Protein 8XBC (pdb70)

Radius of gyration: 20.79 Å; Cα contacts (8 Å, |Δi|>4): 804; chains: 1; bounding box: 55×45×58 Å

Nearest PDB structures (foldseek):
  8xbc-assembly1_A  TM=1.003E+00  e=1.740E-77  Vibrio sp. EA2
  4c1t-assembly1_A  TM=9.337E-01  e=4.502E-32  Bifidobacterium animalis subsp. lactis Bl-04
  7ehu-assembly1_A  TM=8.879E-01  e=1.187E-25  Paenibacillus sp. FPU-7
  8art-assembly2_B  TM=8.010E-01  e=3.679E-18  Streptomyces scabiei
  8art-assembly1_A  TM=8.155E-01  e=9.155E-17  Streptomyces scabiei

Secondary structure (DSSP, 8-state):
-EEEEEEE----HHHHHHHHHHHHHHHHH-TTEEEEEEE--HHHHHHHHHHHHTSTT--SEEEE--HHHHHHHHHTT-B---GGG-HHHHHHB-HHHHHHTEETTEE-EEEEEEEEEEEEEEHHHHHHHT--GGG--BHHHHHHHHHHHHHTT---B---GGGSHHHHHHHHHHHHHHHHHHHHHHHHHT-TTGGGSHHHHHHHHHHHHHHHT--BPTTGGG--HHHHHHHHHTTS-SEEEEETTHHHHHHHHSTTS--S-GGGEEEE---B-TT-S--TT-EEEEEEEEEEBTT--HHHHHHHHHHTSHHHHHHHHHTT--EE-BTTGGGG--SHHHHHHHHHHHH-S-EEE-HHHHSHHHHHHHHHHHHHHHHHTSS-HHHHHHHHHHHHHH-

Structure (mmCIF, N/CA/C/O backbone):
data_8XBC
#
_entry.id   8XBC
#
_cell.length_a   45.610
_cell.length_b   84.920
_cell.length_c   100.390
_cell.angle_alpha   90.00
_cell.angle_beta   90.00
_cell.angle_gamma   90.00
#
_symmetry.space_group_name_H-M   'P 21 21 21'
#
loop_
_entity.id
_entity.type
_entity.pdbx_description
1 polymer XylA
2 branched beta-D-xylopyranose-(1-3)-beta-D-xylopyranose-(1-3)-beta-D-xylopyranose
3 water water
#
loop_
_atom_site.group_PDB
_atom_site.id
_atom_site.type_symbol
_atom_site.label_atom_id
_atom_site.label_alt_id
_atom_site.label_comp_id
_atom_site.label_asym_id
_atom_site.label_entity_id
_atom_site.label_seq_id
_atom_site.pdbx_PDB_ins_code
_atom_site.Cartn_x
_atom_site.Cartn_y
_atom_site.Cartn_z
_atom_site.occupancy
_atom_site.B_iso_or_equiv
_atom_site.auth_seq_id
_atom_site.auth_comp_id
_atom_site.auth_asym_id
_atom_site.auth_atom_id
_atom_site.pdbx_PDB_model_num
ATOM 1 N N . ASP A 1 27 ? 28.244 2.053 -3.558 1.00 18.58 27 ASP A N 1
ATOM 2 C CA . ASP A 1 27 ? 27.416 2.379 -4.721 1.00 19.89 27 ASP A CA 1
ATOM 3 C C . ASP A 1 27 ? 26.594 1.171 -5.160 1.00 22.95 27 ASP A C 1
ATOM 4 O O . ASP A 1 27 ? 27.025 0.024 -5.048 1.00 24.97 27 ASP A O 1
ATOM 9 N N . THR A 1 28 ? 25.393 1.437 -5.657 1.00 22.05 28 THR A N 1
ATOM 10 C CA . THR A 1 28 ? 24.528 0.383 -6.150 1.00 21.63 28 THR A CA 1
ATOM 11 C C . THR A 1 28 ? 23.841 0.862 -7.416 1.00 21.00 28 THR A C 1
ATOM 12 O O . THR A 1 28 ? 23.599 2.057 -7.590 1.00 18.44 28 THR A O 1
ATOM 16 N N . THR A 1 29 ? 23.534 -0.078 -8.302 1.00 18.00 29 THR A N 1
ATOM 17 C CA . THR A 1 29 ? 22.975 0.231 -9.608 1.00 18.79 29 THR A CA 1
ATOM 18 C C . THR A 1 29 ? 21.547 -0.292 -9.705 1.00 15.71 29 THR A C 1
ATOM 19 O O . THR A 1 29 ? 21.289 -1.479 -9.471 1.00 17.29 29 THR A O 1
ATOM 23 N N . VAL A 1 30 ? 20.632 0.595 -10.055 1.00 17.67 30 VAL A N 1
ATOM 24 C CA . VAL A 1 30 ? 19.261 0.231 -10.375 1.00 14.51 30 VAL A CA 1
ATOM 25 C C . VAL A 1 30 ? 19.179 0.012 -11.880 1.00 13.42 30 VAL A C 1
ATOM 26 O O . VAL A 1 30 ? 19.573 0.883 -12.662 1.00 15.74 30 VAL A O 1
ATOM 30 N N . ARG A 1 31 ? 18.657 -1.142 -12.291 1.00 12.60 31 ARG A N 1
ATOM 31 C CA . ARG A 1 31 ? 18.524 -1.483 -13.704 1.00 13.34 31 ARG A CA 1
ATOM 32 C C . ARG A 1 31 ? 17.049 -1.434 -14.080 1.00 13.62 31 ARG A C 1
ATOM 33 O O . ARG A 1 31 ? 16.231 -2.135 -13.472 1.00 13.18 31 ARG A O 1
ATOM 41 N N . MET A 1 32 ? 16.710 -0.600 -15.068 1.00 12.28 32 MET A N 1
ATOM 42 C CA . MET A 1 32 ? 15.330 -0.424 -15.523 1.00 11.15 32 MET A CA 1
ATOM 43 C C . MET A 1 32 ? 15.225 -0.770 -17.005 1.00 10.65 32 MET A C 1
ATOM 44 O O . MET A 1 32 ? 15.800 -0.081 -17.853 1.00 12.51 32 MET A O 1
ATOM 49 N N . MET A 1 33 ? 14.480 -1.827 -17.320 1.00 10.03 33 MET A N 1
ATOM 50 C CA . MET A 1 33 ? 14.295 -2.257 -18.702 1.00 11.23 33 MET A CA 1
ATOM 51 C C . MET A 1 33 ? 13.055 -1.597 -19.301 1.00 10.98 33 MET A C 1
ATOM 52 O O . MET A 1 33 ? 12.002 -1.543 -18.654 1.00 10.76 33 MET A O 1
ATOM 57 N N . HIS A 1 34 ? 13.180 -1.094 -20.534 1.00 11.47 34 HIS A N 1
ATOM 58 C CA . HIS A 1 34 ? 12.136 -0.285 -21.152 1.00 10.87 34 HIS A CA 1
ATOM 59 C C . HIS A 1 34 ? 12.150 -0.538 -22.654 1.00 11.51 34 HIS A C 1
ATOM 60 O O . HIS A 1 34 ? 13.096 -1.115 -23.193 1.00 10.39 34 HIS A O 1
ATOM 67 N N . ILE A 1 35 ? 11.097 -0.066 -23.326 1.00 10.38 35 ILE A N 1
ATOM 68 C CA . ILE A 1 35 ? 10.855 -0.236 -24.753 1.00 10.70 35 ILE A CA 1
ATOM 69 C C . ILE A 1 35 ? 10.876 1.092 -25.519 1.00 11.12 35 ILE A C 1
ATOM 70 O O . ILE A 1 35 ? 10.480 1.130 -26.689 1.00 11.13 35 ILE A O 1
ATOM 75 N N . GLU A 1 36 ? 11.286 2.189 -24.883 1.00 12.06 36 GLU A N 1
ATOM 76 C CA . GLU A 1 36 ? 11.215 3.490 -25.543 1.00 13.31 36 GLU A CA 1
ATOM 77 C C . GLU A 1 36 ? 12.305 3.653 -26.598 1.00 13.47 36 GLU A C 1
ATOM 78 O O . GLU A 1 36 ? 13.472 3.312 -26.376 1.00 13.99 36 GLU A O 1
ATOM 84 N N . THR A 1 37 ? 11.915 4.214 -27.746 1.00 13.56 37 THR A N 1
ATOM 85 C CA . THR A 1 37 ? 12.845 4.538 -28.824 1.00 15.57 37 THR A CA 1
ATOM 86 C C . THR A 1 37 ? 12.952 6.027 -29.120 1.00 15.11 37 THR A C 1
ATOM 87 O O . THR A 1 37 ? 13.904 6.437 -29.795 1.00 14.44 37 THR A O 1
ATOM 91 N N . ASP A 1 38 ? 12.016 6.839 -28.655 1.00 13.92 38 ASP A N 1
ATOM 92 C CA . ASP A 1 38 ? 11.987 8.242 -29.067 1.00 13.24 38 ASP A CA 1
ATOM 93 C C . ASP A 1 38 ? 13.211 8.972 -28.523 1.00 14.96 38 ASP A C 1
ATOM 94 O O . ASP A 1 38 ? 13.480 8.912 -27.315 1.00 14.86 38 ASP A O 1
ATOM 99 N N . PRO A 1 39 ? 13.977 9.661 -29.375 1.00 16.33 39 PRO A N 1
ATOM 100 C CA . PRO A 1 39 ? 15.192 10.340 -28.890 1.00 16.26 39 PRO A CA 1
ATOM 101 C C . PRO A 1 39 ? 14.906 11.465 -27.909 1.00 15.81 39 PRO A C 1
ATOM 102 O O . PRO A 1 39 ? 15.717 11.708 -27.005 1.00 15.66 39 PRO A O 1
ATOM 106 N N . ASN A 1 40 ? 13.777 12.159 -28.058 1.00 15.44 40 ASN A N 1
ATOM 107 C CA . ASN A 1 40 ? 13.464 13.259 -27.148 1.00 12.77 40 ASN A CA 1
ATOM 108 C C . ASN A 1 40 ? 13.038 12.733 -25.787 1.00 14.72 40 ASN A C 1
ATOM 109 O O . ASN A 1 40 ? 13.406 13.294 -24.749 1.00 15.20 40 ASN A O 1
ATOM 114 N N . VAL A 1 41 ? 12.280 11.638 -25.780 1.00 13.30 41 VAL A N 1
ATOM 115 C CA . VAL A 1 41 ? 11.936 10.953 -24.539 1.00 14.69 41 VAL A CA 1
ATOM 116 C C . VAL A 1 41 ? 13.192 10.462 -23.830 1.00 13.32 41 VAL A C 1
ATOM 117 O O . VAL A 1 41 ? 13.346 10.629 -22.612 1.00 12.30 41 VAL A O 1
ATOM 121 N N . LEU A 1 42 ? 14.105 9.835 -24.573 1.00 15.06 42 LEU A N 1
ATOM 122 C CA . LEU A 1 42 ? 15.313 9.319 -23.937 1.00 13.71 42 LEU A CA 1
ATOM 123 C C . LEU A 1 42 ? 16.214 10.440 -23.435 1.00 15.36 42 LEU A C 1
ATOM 124 O O . LEU A 1 42 ? 16.859 10.289 -22.391 1.00 15.28 42 LEU A O 1
ATOM 129 N N . GLY A 1 43 ? 16.263 11.575 -24.141 1.00 14.48 43 GLY A N 1
ATOM 130 C CA . GLY A 1 43 ? 17.028 12.703 -23.638 1.00 15.35 43 GLY A CA 1
ATOM 131 C C . GLY A 1 43 ? 16.466 13.230 -22.334 1.00 14.91 43 GLY A C 1
ATOM 132 O O . GLY A 1 43 ? 17.215 13.582 -21.422 1.00 15.37 43 GLY A O 1
ATOM 133 N N . VAL A 1 44 ? 15.138 13.269 -22.219 1.00 13.54 44 VAL A N 1
ATOM 134 C CA . VAL A 1 44 ? 14.509 13.662 -20.960 1.00 14.88 44 VAL A CA 1
ATOM 135 C C . VAL A 1 44 ? 14.795 12.630 -19.869 1.00 13.30 44 VAL A C 1
ATOM 136 O O . VAL A 1 44 ? 15.173 12.981 -18.747 1.00 12.89 44 VAL A O 1
ATOM 140 N N . TRP A 1 45 ? 14.645 11.339 -20.184 1.00 12.46 45 TRP A N 1
ATOM 141 C CA . TRP A 1 45 ? 14.909 10.300 -19.184 1.00 12.79 45 TRP A CA 1
ATOM 142 C C . TRP A 1 45 ? 16.347 10.379 -18.685 1.00 13.28 45 TRP A C 1
ATOM 143 O O . TRP A 1 45 ? 16.613 10.221 -17.486 1.00 12.69 45 TRP A O 1
ATOM 154 N N . GLU A 1 46 ? 17.286 10.637 -19.593 1.00 13.13 46 GLU A N 1
ATOM 155 C CA . GLU A 1 46 ? 18.691 10.715 -19.207 1.00 16.13 46 GLU A CA 1
ATOM 156 C C . GLU A 1 46 ? 18.994 11.964 -18.375 1.00 16.54 46 GLU A C 1
ATOM 157 O O . GLU A 1 46 ? 19.809 11.902 -17.447 1.00 17.04 46 GLU A O 1
ATOM 163 N N . GLU A 1 47 ? 18.382 13.095 -18.647 1.00 16.42 47 GLU A N 1
ATOM 164 C CA . GLU A 1 47 ? 18.483 14.290 -17.790 1.00 15.84 47 GLU A CA 1
ATOM 165 C C . GLU A 1 47 ? 17.953 13.986 -16.378 1.00 16.57 47 GLU A C 1
ATOM 166 O O . GLU A 1 47 ? 18.535 14.407 -15.393 1.00 15.25 47 GLU A O 1
ATOM 172 N N . ILE A 1 48 ? 16.851 13.242 -16.306 1.00 13.87 48 ILE A N 1
ATOM 173 C CA . ILE A 1 48 ? 16.310 12.917 -14.998 1.00 14.31 48 ILE A CA 1
ATOM 174 C C . ILE A 1 48 ? 17.268 12.003 -14.254 1.00 12.32 48 ILE A C 1
ATOM 175 O O . ILE A 1 48 ? 17.540 12.204 -13.068 1.00 11.84 48 ILE A O 1
ATOM 180 N N . ALA A 1 49 ? 17.825 11.010 -14.952 1.00 12.63 49 ALA A N 1
ATOM 181 C CA . ALA A 1 49 ? 18.773 10.096 -14.323 1.00 12.86 49 ALA A CA 1
ATOM 182 C C . ALA A 1 49 ? 20.021 10.829 -13.856 1.00 14.70 49 ALA A C 1
ATOM 183 O O . ALA A 1 49 ? 20.513 10.586 -12.751 1.00 15.97 49 ALA A O 1
ATOM 185 N N . LYS A 1 50 ? 20.544 11.739 -14.682 1.00 15.38 50 LYS A N 1
ATOM 186 C CA . LYS A 1 50 ? 21.722 12.509 -14.297 1.00 16.85 50 LYS A CA 1
ATOM 187 C C . LYS A 1 50 ? 21.448 13.343 -13.054 1.00 15.71 50 LYS A C 1
ATOM 188 O O . LYS A 1 50 ? 22.283 13.417 -12.141 1.00 13.87 50 LYS A O 1
ATOM 194 N N . ASP A 1 51 ? 20.286 13.993 -13.013 1.00 13.69 51 ASP A N 1
ATOM 195 C CA . ASP A 1 51 ? 19.888 14.777 -11.849 1.00 14.72 51 ASP A CA 1
ATOM 196 C C . ASP A 1 51 ? 19.779 13.887 -10.618 1.00 15.37 51 ASP A C 1
ATOM 197 O O . ASP A 1 51 ? 20.301 14.218 -9.547 1.00 16.20 51 ASP A O 1
ATOM 202 N N . PHE A 1 52 ? 19.091 12.752 -10.756 1.00 14.87 52 PHE A N 1
ATOM 203 C CA . PHE A 1 52 ? 18.948 11.813 -9.650 1.00 12.95 52 PHE A CA 1
ATOM 204 C C . PHE A 1 52 ? 20.304 11.344 -9.138 1.00 14.45 52 PHE A C 1
ATOM 205 O O . PHE A 1 52 ? 20.526 11.264 -7.921 1.00 13.39 52 PHE A O 1
ATOM 213 N N . GLU A 1 53 ? 21.229 11.036 -10.049 1.00 14.78 53 GLU A N 1
ATOM 214 C CA . GLU A 1 53 ? 22.536 10.551 -9.625 1.00 15.73 53 GLU A CA 1
ATOM 215 C C . GLU A 1 53 ? 23.306 11.616 -8.853 1.00 17.74 53 GLU A C 1
ATOM 216 O O . GLU A 1 53 ? 24.035 11.288 -7.909 1.00 16.66 53 GLU A O 1
ATOM 222 N N . ALA A 1 54 ? 23.148 12.894 -9.217 1.00 16.17 54 ALA A N 1
ATOM 223 C CA . ALA A 1 54 ? 23.795 13.955 -8.451 1.00 15.48 54 ALA A CA 1
ATOM 224 C C . ALA A 1 54 ? 23.195 14.080 -7.054 1.00 19.76 54 ALA A C 1
ATOM 225 O O . ALA A 1 54 ? 23.925 14.271 -6.073 1.00 19.43 54 ALA A O 1
ATOM 227 N N . LYS A 1 55 ? 21.868 13.972 -6.941 1.00 14.71 55 LYS A N 1
ATOM 228 C CA . LYS A 1 55 ? 21.198 14.064 -5.652 1.00 16.24 55 LYS A CA 1
ATOM 229 C C . LYS A 1 55 ? 21.349 12.804 -4.805 1.00 18.90 55 LYS A C 1
ATOM 230 O O . LYS A 1 55 ? 21.110 12.859 -3.592 1.00 18.35 55 LYS A O 1
ATOM 236 N N . ASN A 1 56 ? 21.729 11.674 -5.409 1.00 17.16 56 ASN A N 1
ATOM 237 C CA . ASN A 1 56 ? 21.834 10.385 -4.722 1.00 16.79 56 ASN A CA 1
ATOM 238 C C . ASN A 1 56 ? 23.170 9.781 -5.113 1.00 16.75 56 ASN A C 1
ATOM 239 O O . ASN A 1 56 ? 23.235 8.857 -5.937 1.00 16.85 56 ASN A O 1
ATOM 244 N N . PRO A 1 57 ? 24.263 10.267 -4.519 1.00 16.58 57 PRO A N 1
ATOM 245 C CA . PRO A 1 57 ? 25.597 9.899 -5.011 1.00 18.17 57 PRO A CA 1
ATOM 246 C C . PRO A 1 57 ? 25.932 8.426 -4.867 1.00 18.25 57 PRO A C 1
ATOM 247 O O . PRO A 1 57 ? 26.938 7.990 -5.437 1.00 19.63 57 PRO A O 1
ATOM 251 N N . ASP A 1 58 ? 25.135 7.646 -4.138 1.00 17.40 58 ASP A N 1
ATOM 252 C CA . ASP A 1 58 ? 25.421 6.228 -3.973 1.00 18.31 58 ASP A CA 1
ATOM 253 C C . ASP A 1 58 ? 24.549 5.335 -4.849 1.00 19.22 58 ASP A C 1
ATOM 254 O O . ASP A 1 58 ? 24.631 4.110 -4.738 1.00 17.72 58 ASP A O 1
ATOM 259 N N . ILE A 1 59 ? 23.733 5.912 -5.730 1.00 18.59 59 ILE A N 1
ATOM 260 C CA . ILE A 1 59 ? 22.808 5.139 -6.556 1.00 16.83 59 ILE A CA 1
ATOM 261 C C . ILE A 1 59 ? 23.014 5.527 -8.014 1.00 15.51 59 ILE A C 1
ATOM 262 O O . ILE A 1 59 ? 22.887 6.704 -8.372 1.00 15.89 59 ILE A O 1
ATOM 267 N N . LYS A 1 60 ? 23.319 4.546 -8.853 1.00 17.63 60 LYS A N 1
ATOM 268 C CA . LYS A 1 60 ? 23.420 4.738 -10.292 1.00 17.68 60 LYS A CA 1
ATOM 269 C C . LYS A 1 60 ? 22.207 4.109 -10.966 1.00 16.44 60 LYS A C 1
ATOM 270 O O . LYS A 1 60 ? 21.592 3.187 -10.428 1.00 15.29 60 LYS A O 1
ATOM 276 N N . VAL A 1 61 ? 21.861 4.616 -12.145 1.00 14.62 61 VAL A N 1
ATOM 277 C CA . VAL A 1 61 ? 20.692 4.148 -12.887 1.00 14.02 61 VAL A CA 1
ATOM 278 C C . VAL A 1 61 ? 21.163 3.685 -14.257 1.00 15.11 61 VAL A C 1
ATOM 279 O O . VAL A 1 61 ? 21.824 4.441 -14.980 1.00 14.25 61 VAL A O 1
ATOM 283 N N . ASN A 1 62 ? 20.852 2.438 -14.600 1.00 14.71 62 ASN A N 1
ATOM 284 C CA . ASN A 1 62 ? 21.143 1.885 -15.915 1.00 14.57 62 ASN A CA 1
ATOM 285 C C . ASN A 1 62 ? 19.827 1.644 -16.648 1.00 16.10 62 ASN A C 1
ATOM 286 O O . ASN A 1 62 ? 19.010 0.821 -16.215 1.00 15.50 62 ASN A O 1
ATOM 291 N N . LEU A 1 63 ? 19.625 2.347 -17.755 1.00 14.97 63 LEU A N 1
ATOM 292 C CA . LEU A 1 63 ? 18.478 2.106 -18.622 1.00 14.39 63 LEU A CA 1
ATOM 293 C C . LEU A 1 63 ? 18.836 1.029 -19.640 1.00 15.94 63 LEU A C 1
ATOM 294 O O . LEU A 1 63 ? 19.879 1.109 -20.296 1.00 17.24 63 LEU A O 1
ATOM 299 N N . GLU A 1 64 ? 17.963 0.030 -19.785 1.00 12.87 64 GLU A N 1
ATOM 300 C CA . GLU A 1 64 ? 18.202 -1.130 -20.650 1.00 13.11 64 GLU A CA 1
ATOM 301 C C . GLU A 1 64 ? 17.079 -1.231 -21.678 1.00 12.37 64 GLU A C 1
ATOM 302 O O . GLU A 1 64 ? 15.955 -1.619 -21.343 1.00 14.72 64 GLU A O 1
ATOM 308 N N . PHE A 1 65 ? 17.377 -0.882 -22.927 1.00 12.58 65 PHE A N 1
ATOM 309 C CA . PHE A 1 65 ? 16.377 -0.872 -23.990 1.00 11.83 65 PHE A CA 1
ATOM 310 C C . PHE A 1 65 ? 16.242 -2.255 -24.605 1.00 13.98 65 PHE A C 1
ATOM 311 O O . PHE A 1 65 ? 17.244 -2.911 -24.909 1.00 15.01 65 PHE A O 1
ATOM 319 N N . LEU A 1 66 ? 15.000 -2.681 -24.799 1.00 12.80 66 LEU A N 1
ATOM 320 C CA . LEU A 1 66 ? 14.681 -3.847 -25.605 1.00 14.41 66 LEU A CA 1
ATOM 321 C C . LEU A 1 66 ? 13.413 -3.513 -26.370 1.00 13.75 66 LEU A C 1
ATOM 322 O O . LEU A 1 66 ? 12.452 -3.005 -25.780 1.00 14.42 66 LEU A O 1
ATOM 327 N N . GLU A 1 67 ? 13.434 -3.753 -27.680 1.00 14.39 67 GLU A N 1
ATOM 328 C CA . GLU A 1 67 ? 12.319 -3.376 -28.535 1.00 12.88 67 GLU A CA 1
ATOM 329 C C . GLU A 1 67 ? 11.051 -4.113 -28.114 1.00 13.37 67 GLU A C 1
ATOM 330 O O . GLU A 1 67 ? 11.094 -5.275 -27.716 1.00 11.85 67 GLU A O 1
ATOM 336 N N . ASN A 1 68 ? 9.913 -3.423 -28.259 1.00 12.00 68 ASN A N 1
ATOM 337 C CA . ASN A 1 68 ? 8.598 -3.881 -27.815 1.00 11.14 68 ASN A CA 1
ATOM 338 C C . ASN A 1 68 ? 8.365 -5.373 -28.041 1.00 12.26 68 ASN A C 1
ATOM 339 O O . ASN A 1 68 ? 8.144 -6.126 -27.090 1.00 10.98 68 ASN A O 1
ATOM 344 N N . GLU A 1 69 ? 8.398 -5.818 -29.299 1.00 10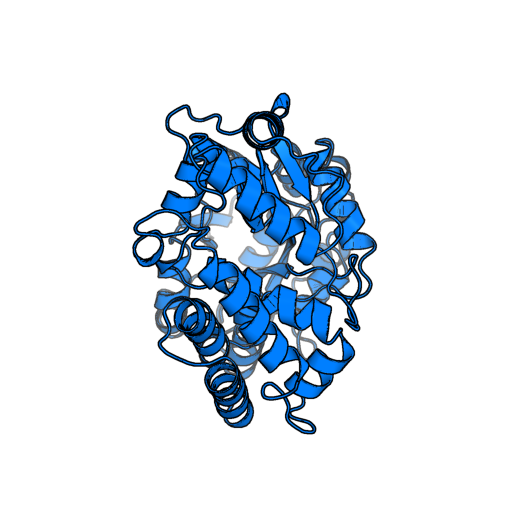.67 69 GLU A N 1
ATOM 345 C CA . GLU A 1 69 ? 8.122 -7.224 -29.593 1.00 10.87 69 GLU A CA 1
ATOM 346 C C . GLU A 1 69 ? 9.139 -8.147 -28.918 1.00 11.84 69 GLU A C 1
ATOM 347 O O . GLU A 1 69 ? 8.776 -9.165 -28.309 1.00 13.11 69 GLU A O 1
ATOM 353 N N . ALA A 1 70 ? 10.423 -7.794 -29.003 1.00 13.41 70 ALA A N 1
ATOM 354 C CA . ALA A 1 70 ? 11.455 -8.619 -28.383 1.00 12.85 70 ALA A CA 1
ATOM 355 C C . ALA A 1 70 ? 11.295 -8.646 -26.869 1.00 15.18 70 ALA A C 1
ATOM 356 O O . ALA A 1 70 ? 11.471 -9.691 -26.228 1.00 15.28 70 ALA A O 1
ATOM 358 N N . PHE A 1 71 ? 10.936 -7.502 -26.288 1.00 12.20 71 PHE A N 1
ATOM 359 C CA . PHE A 1 71 ? 10.745 -7.399 -24.847 1.00 12.75 71 PHE A CA 1
ATOM 360 C C . PHE A 1 71 ? 9.648 -8.340 -24.376 1.00 15.68 71 PHE A C 1
ATOM 361 O O . PHE A 1 71 ? 9.848 -9.126 -23.446 1.00 13.14 71 PHE A O 1
ATOM 369 N N . LYS A 1 72 ? 8.484 -8.294 -25.025 1.00 13.67 72 LYS A N 1
ATOM 370 C CA . LYS A 1 72 ? 7.389 -9.173 -24.623 1.00 14.06 72 LYS A CA 1
ATOM 371 C C . LYS A 1 72 ? 7.768 -10.646 -24.747 1.00 15.10 72 LYS A C 1
ATOM 372 O O . LYS A 1 72 ? 7.396 -11.460 -23.894 1.00 14.04 72 LYS A O 1
ATOM 378 N N . ALA A 1 73 ? 8.494 -11.007 -25.803 1.00 13.04 73 ALA A N 1
ATOM 379 C CA . ALA A 1 73 ? 8.831 -12.411 -26.019 1.00 15.43 73 ALA A CA 1
ATOM 380 C C . ALA A 1 73 ? 9.938 -12.896 -25.085 1.00 19.02 73 ALA A C 1
ATOM 381 O O . ALA A 1 73 ? 9.917 -14.057 -24.656 1.00 18.12 73 ALA A O 1
ATOM 383 N N . LYS A 1 74 ? 10.914 -12.040 -24.767 1.00 16.50 74 LYS A N 1
ATOM 384 C CA . LYS A 1 74 ? 12.063 -12.442 -23.962 1.00 19.43 74 LYS A CA 1
ATOM 385 C C . LYS A 1 74 ? 11.840 -12.291 -22.465 1.00 20.26 74 LYS A C 1
ATOM 386 O O . LYS A 1 74 ? 12.577 -12.901 -21.682 1.00 22.00 74 LYS A O 1
ATOM 392 N N . LEU A 1 75 ? 10.856 -11.496 -22.049 1.00 20.00 75 LEU A N 1
ATOM 393 C CA . LEU A 1 75 ? 10.666 -11.232 -20.625 1.00 19.59 75 LEU A CA 1
ATOM 394 C C . LEU A 1 75 ? 10.467 -12.486 -19.783 1.00 19.97 75 LEU A C 1
ATOM 395 O O . LEU A 1 75 ? 11.086 -12.566 -18.706 1.00 20.49 75 LEU A O 1
ATOM 400 N N . PRO A 1 76 ? 9.643 -13.470 -20.178 1.00 18.89 76 PRO A N 1
ATOM 401 C CA . PRO A 1 76 ? 9.481 -14.661 -19.320 1.00 22.08 76 PRO A CA 1
ATOM 402 C C . PRO A 1 76 ? 10.793 -15.350 -18.989 1.00 23.71 76 PRO A C 1
ATOM 403 O O . PRO A 1 76 ? 11.054 -15.670 -17.819 1.00 22.38 76 PRO A O 1
ATOM 407 N N . THR A 1 77 ? 11.612 -15.566 -19.983 1.00 21.73 77 THR A N 1
ATOM 408 C CA . THR A 1 77 ? 12.960 -16.121 -19.741 1.00 25.48 77 THR A CA 1
ATOM 409 C C . THR A 1 77 ? 13.736 -15.227 -18.785 1.00 23.76 77 THR A C 1
ATOM 410 O O . THR A 1 77 ? 14.252 -15.705 -17.788 1.00 26.08 77 THR A O 1
ATOM 414 N N . LEU A 1 78 ? 13.835 -13.935 -19.079 1.00 22.96 78 LEU A N 1
ATOM 415 C CA . LEU A 1 78 ? 14.542 -12.994 -18.202 1.00 23.78 78 LEU A CA 1
ATOM 416 C C . LEU A 1 78 ? 14.103 -13.011 -16.763 1.00 22.59 78 LEU A C 1
ATOM 417 O O . LEU A 1 78 ? 14.924 -12.921 -15.878 1.00 22.39 78 LEU A O 1
ATOM 422 N N . LEU A 1 79 ? 12.813 -13.138 -16.521 1.00 22.82 79 LEU A N 1
ATOM 423 C CA . LEU A 1 79 ? 12.295 -13.096 -15.159 1.00 24.18 79 LEU A CA 1
ATOM 424 C C . LEU A 1 79 ? 12.612 -14.333 -14.341 1.00 25.10 79 LEU A C 1
ATOM 425 O O . LEU A 1 79 ? 12.505 -14.304 -13.141 1.00 27.07 79 LEU A O 1
ATOM 430 N N . GLN A 1 80 ? 12.940 -15.427 -15.008 1.00 25.74 80 GLN A N 1
ATOM 431 C CA . GLN A 1 80 ? 13.290 -16.651 -14.300 1.00 30.24 80 GLN A CA 1
ATOM 432 C C . GLN A 1 80 ? 14.790 -16.815 -14.125 1.00 28.43 80 GLN A C 1
ATOM 433 O O . GLN A 1 80 ? 15.237 -17.869 -13.660 1.00 34.08 80 GLN A O 1
ATOM 439 N N . SER A 1 81 ? 15.572 -15.804 -14.478 1.00 26.84 81 SER A N 1
ATOM 440 C CA . SER A 1 81 ? 17.016 -15.926 -14.601 1.00 28.83 81 SER A CA 1
ATOM 441 C C . SER A 1 81 ? 17.721 -15.032 -13.585 1.00 31.29 81 SER A C 1
ATOM 442 O O . SER A 1 81 ? 17.094 -14.300 -12.815 1.00 33.58 81 SER A O 1
ATOM 445 N N . GLN A 1 82 ? 19.051 -15.108 -13.598 1.00 33.08 82 GLN A N 1
ATOM 446 C CA . GLN A 1 82 ? 19.895 -14.199 -12.834 1.00 35.72 82 GLN A CA 1
ATOM 447 C C . GLN A 1 82 ? 20.090 -12.863 -13.531 1.00 33.83 82 GLN A C 1
ATOM 448 O O . GLN A 1 82 ? 20.607 -11.927 -12.912 1.00 36.68 82 GLN A O 1
ATOM 454 N N . GLN A 1 83 ? 19.699 -12.754 -14.798 1.00 33.49 83 GLN A N 1
ATOM 455 C CA . GLN A 1 83 ? 19.889 -11.532 -15.566 1.00 32.90 83 GLN A CA 1
ATOM 456 C C . GLN A 1 83 ? 18.805 -10.496 -15.317 1.00 29.46 83 GLN A C 1
ATOM 457 O O . GLN A 1 83 ? 18.827 -9.444 -15.961 1.00 30.76 83 GLN A O 1
ATOM 463 N N . LYS A 1 84 ? 17.869 -10.757 -14.412 1.00 29.53 84 LYS A N 1
ATOM 464 C CA . LYS A 1 84 ? 16.698 -9.903 -14.317 1.00 26.59 84 LYS A CA 1
ATOM 465 C C . LYS A 1 84 ? 17.063 -8.523 -13.769 1.00 23.15 84 LYS A C 1
ATOM 466 O O . LYS A 1 84 ? 17.974 -8.389 -12.945 1.00 25.33 84 LYS A O 1
ATOM 472 N N . PRO A 1 85 ? 16.388 -7.478 -14.239 1.00 18.33 85 PRO A N 1
ATOM 473 C CA . PRO A 1 85 ? 16.625 -6.121 -13.742 1.00 17.70 85 PRO A CA 1
ATOM 474 C C . PRO A 1 85 ? 15.822 -5.887 -12.468 1.00 16.23 85 PRO A C 1
ATOM 475 O O . PRO A 1 85 ? 15.075 -6.746 -12.013 1.00 17.24 85 PRO A O 1
ATOM 479 N N . ASP A 1 86 ? 15.989 -4.688 -11.896 1.00 13.90 86 ASP A N 1
ATOM 480 C CA . ASP A 1 86 ? 15.143 -4.282 -10.773 1.00 13.50 86 ASP A CA 1
ATOM 481 C C . ASP A 1 86 ? 13.735 -3.955 -11.242 1.00 13.89 86 ASP A C 1
ATOM 482 O O . ASP A 1 86 ? 12.754 -4.330 -10.586 1.00 11.76 86 ASP A O 1
ATOM 487 N N . LEU A 1 87 ? 13.626 -3.252 -12.375 1.00 12.47 87 LEU A N 1
ATOM 488 C CA . LEU A 1 87 ? 12.382 -2.696 -12.880 1.00 11.03 87 LEU A CA 1
ATOM 489 C C . LEU A 1 87 ? 12.232 -3.054 -14.351 1.00 10.30 87 LEU A C 1
ATOM 490 O O . LEU A 1 87 ? 13.215 -3.116 -15.095 1.00 10.89 87 LEU A O 1
ATOM 495 N N . PHE A 1 88 ? 10.989 -3.278 -14.773 1.00 10.20 88 PHE A N 1
ATOM 496 C CA . PHE A 1 88 ? 10.731 -3.526 -16.184 1.00 10.51 88 PHE A CA 1
ATOM 497 C C . PHE A 1 88 ? 9.365 -2.972 -16.563 1.00 8.71 88 PHE A C 1
ATOM 498 O O . PHE A 1 88 ? 8.442 -2.931 -15.745 1.00 9.51 88 PHE A O 1
ATOM 506 N N . TYR A 1 89 ? 9.256 -2.540 -17.822 1.00 11.11 89 TYR A N 1
ATOM 507 C CA . TYR A 1 89 ? 8.015 -1.966 -18.327 1.00 11.20 89 TYR A CA 1
ATOM 508 C C . TYR A 1 89 ? 6.893 -2.984 -18.242 1.00 9.59 89 TYR A C 1
ATOM 509 O O . TYR A 1 89 ? 7.090 -4.172 -18.502 1.00 10.80 89 TYR A O 1
ATOM 518 N N . SER A 1 90 ? 5.697 -2.500 -17.919 1.00 9.89 90 SER A N 1
ATOM 519 C CA . SER A 1 90 ? 4.557 -3.369 -17.709 1.00 11.47 90 SER A CA 1
ATOM 520 C C . SER A 1 90 ? 3.284 -2.698 -18.195 1.00 10.62 90 SER A C 1
ATOM 521 O O . SER A 1 90 ? 3.127 -1.480 -18.082 1.00 10.14 90 SER A O 1
ATOM 524 N N . TRP A 1 91 ? 2.383 -3.501 -18.748 1.00 9.23 91 TRP A N 1
ATOM 525 C CA . TRP A 1 91 ? 1.046 -3.053 -19.115 1.00 10.87 91 TRP A CA 1
ATOM 526 C C . TRP A 1 91 ? 0.025 -3.359 -18.032 1.00 12.48 91 TRP A C 1
ATOM 527 O O . TRP A 1 91 ? -1.177 -3.200 -18.261 1.00 11.63 91 TRP A O 1
ATOM 538 N N . GLY A 1 92 ? 0.468 -3.843 -16.876 1.00 10.09 92 GLY A N 1
ATOM 539 C CA . GLY A 1 92 ? -0.497 -4.373 -15.928 1.00 11.85 92 GLY A CA 1
ATOM 540 C C . GLY A 1 92 ? -1.208 -5.571 -16.535 1.00 12.96 92 GLY A C 1
ATOM 541 O O . GLY A 1 92 ? -0.625 -6.367 -17.280 1.00 12.42 92 GLY A O 1
ATOM 542 N N . GLY A 1 93 ? -2.492 -5.700 -16.223 1.00 15.70 93 GLY A N 1
ATOM 543 C CA . GLY A 1 93 ? -3.279 -6.714 -16.890 1.00 12.60 93 GLY A CA 1
ATOM 544 C C . GLY A 1 93 ? -2.928 -8.143 -16.497 1.00 12.90 93 GLY A C 1
ATOM 545 O O . GLY A 1 93 ? -2.416 -8.429 -15.407 1.00 12.10 93 GLY A O 1
ATOM 546 N N . GLY A 1 94 ? -3.214 -9.059 -17.426 1.00 11.02 94 GLY A N 1
ATOM 547 C CA . GLY A 1 94 ? -3.170 -10.484 -17.104 1.00 12.32 94 GLY A CA 1
ATOM 548 C C . GLY A 1 94 ? -1.786 -11.005 -16.744 1.00 14.17 94 GLY A C 1
ATOM 549 O O . GLY A 1 94 ? -1.635 -11.777 -15.790 1.00 13.61 94 GLY A O 1
ATOM 550 N N . ASN A 1 95 ? -0.761 -10.636 -17.527 1.00 11.30 95 ASN A N 1
ATOM 551 C CA . ASN A 1 95 ? 0.587 -11.123 -17.232 1.00 10.85 95 ASN A CA 1
ATOM 552 C C . ASN A 1 95 ? 1.073 -10.602 -15.887 1.00 14.55 95 ASN A C 1
ATOM 553 O O . ASN A 1 95 ? 1.740 -11.323 -15.138 1.00 12.17 95 ASN A O 1
ATOM 558 N N . PHE A 1 96 ? 0.743 -9.348 -15.567 1.00 11.05 96 PHE A N 1
ATOM 559 C CA . PHE A 1 96 ? 1.114 -8.790 -14.274 1.00 11.64 96 PHE A CA 1
ATOM 560 C C . PHE A 1 96 ? 0.501 -9.603 -13.137 1.00 12.30 96 PHE A C 1
ATOM 561 O O . PHE A 1 96 ? 1.182 -9.928 -12.156 1.00 12.42 96 PHE A O 1
ATOM 569 N N . GLN A 1 97 ? -0.794 -9.933 -13.249 1.00 12.55 97 GLN A N 1
ATOM 570 C CA . GLN A 1 97 ? -1.458 -10.716 -12.211 1.00 14.06 97 GLN A CA 1
ATOM 571 C C . GLN A 1 97 ? -0.776 -12.070 -12.022 1.00 15.53 97 GLN A C 1
ATOM 572 O O . GLN A 1 97 ? -0.490 -12.485 -10.892 1.00 15.24 97 GLN A O 1
ATOM 578 N N . VAL A 1 98 ? -0.494 -12.772 -13.121 1.00 12.81 98 VAL A N 1
ATOM 579 C CA . VAL A 1 98 ? 0.093 -14.106 -13.007 1.00 14.88 98 VAL A CA 1
ATOM 580 C C . VAL A 1 98 ? 1.531 -14.036 -12.500 1.00 15.39 98 VAL A C 1
ATOM 581 O O . VAL A 1 98 ? 1.961 -14.878 -11.699 1.00 15.49 98 VAL A O 1
ATOM 585 N N . ARG A 1 99 ? 2.297 -13.027 -12.942 1.00 13.15 99 ARG A N 1
ATOM 586 C CA . ARG A 1 99 ? 3.665 -12.864 -12.451 1.00 15.08 99 ARG A CA 1
ATOM 587 C C . ARG A 1 99 ? 3.683 -12.604 -10.950 1.00 15.41 99 ARG A C 1
ATOM 588 O O . ARG A 1 99 ? 4.523 -13.152 -10.224 1.00 15.59 99 ARG A O 1
ATOM 596 N N . ALA A 1 100 ? 2.732 -11.809 -10.462 1.00 12.67 100 ALA A N 1
ATOM 597 C CA . ALA A 1 100 ? 2.620 -11.579 -9.025 1.00 14.79 100 ALA A CA 1
ATOM 598 C C . ALA A 1 100 ? 2.276 -12.870 -8.288 1.00 16.02 100 ALA A C 1
ATOM 599 O O . ALA A 1 100 ? 2.908 -13.212 -7.280 1.00 15.58 100 ALA A O 1
ATOM 601 N N . GLU A 1 101 ? 1.289 -13.617 -8.790 1.00 15.85 101 GLU A N 1
ATOM 602 C CA . GLU A 1 101 ? 0.889 -14.848 -8.117 1.00 18.55 101 GLU A CA 1
ATOM 603 C C . GLU A 1 101 ? 2.003 -15.887 -8.122 1.00 18.32 101 GLU A C 1
ATOM 604 O O . GLU A 1 101 ? 2.072 -16.725 -7.213 1.00 21.55 101 GLU A O 1
ATOM 610 N N . SER A 1 102 ? 2.887 -15.846 -9.118 1.00 18.17 102 SER A N 1
ATOM 611 C CA . SER A 1 102 ? 3.936 -16.841 -9.292 1.00 14.61 102 SER A CA 1
ATOM 612 C C . SER A 1 102 ? 5.208 -16.506 -8.524 1.00 15.94 102 SER A C 1
ATOM 613 O O . SER A 1 102 ? 6.192 -17.243 -8.634 1.00 18.01 102 SER A O 1
ATOM 616 N N . GLY A 1 103 ? 5.224 -15.404 -7.775 1.00 14.97 103 GLY A N 1
ATOM 617 C CA . GLY A 1 103 ? 6.412 -15.034 -7.030 1.00 17.86 103 GLY A CA 1
ATOM 618 C C . GLY A 1 103 ? 7.525 -14.423 -7.851 1.00 14.56 103 GLY A C 1
ATOM 619 O O . GLY A 1 103 ? 8.688 -14.474 -7.439 1.00 17.98 103 GLY A O 1
ATOM 620 N N . LEU A 1 104 ? 7.224 -13.825 -8.987 1.00 13.42 104 LEU A N 1
ATOM 621 C CA . LEU A 1 104 ? 8.216 -13.259 -9.879 1.00 13.92 104 LEU A CA 1
ATOM 622 C C . LEU A 1 104 ? 8.428 -11.759 -9.676 1.00 12.89 104 LEU A C 1
ATOM 623 O O . LEU A 1 104 ? 9.326 -11.205 -10.249 1.00 13.88 104 LEU A O 1
ATOM 628 N N . LEU A 1 105 ? 7.617 -11.177 -8.831 1.00 11.33 105 LEU A N 1
ATOM 629 C CA . LEU A 1 105 ? 7.705 -9.750 -8.539 1.00 12.33 105 LEU A CA 1
ATOM 630 C C . LEU A 1 105 ? 8.084 -9.453 -7.073 1.00 14.54 105 LEU A C 1
ATOM 631 O O . LEU A 1 105 ? 7.959 -10.295 -6.231 1.00 17.73 105 LEU A O 1
ATOM 636 N N . GLU A 1 106 ? 8.519 -8.242 -6.819 1.00 13.67 106 GLU A N 1
ATOM 637 C CA . GLU A 1 106 ? 8.914 -7.844 -5.481 1.00 14.03 106 GLU A CA 1
ATOM 638 C C . GLU A 1 106 ? 7.957 -6.841 -4.864 1.00 14.34 106 GLU A C 1
ATOM 639 O O . GLU A 1 106 ? 7.617 -5.872 -5.507 1.00 14.63 106 GLU A O 1
ATOM 645 N N . ASP A 1 107 ? 7.513 -7.105 -3.636 1.00 15.33 107 ASP A N 1
ATOM 646 C CA . ASP A 1 107 ? 6.633 -6.202 -2.927 1.00 15.58 107 ASP A CA 1
ATOM 647 C C . ASP A 1 107 ? 7.399 -5.039 -2.363 1.00 14.69 107 ASP A C 1
ATOM 648 O O . ASP A 1 107 ? 8.230 -5.219 -1.521 1.00 17.38 107 ASP A O 1
ATOM 653 N N . MET A 1 108 ? 7.114 -3.858 -2.872 1.00 14.06 108 MET A N 1
ATOM 654 C CA . MET A 1 108 ? 7.732 -2.624 -2.404 1.00 14.70 108 MET A CA 1
ATOM 655 C C . MET A 1 108 ? 6.814 -1.730 -1.576 1.00 16.16 108 MET A C 1
ATOM 656 O O . MET A 1 108 ? 7.044 -0.572 -1.476 1.00 14.95 108 MET A O 1
ATOM 661 N N . GLU A 1 109 ? 5.796 -2.306 -0.982 1.00 15.95 109 GLU A N 1
ATOM 662 C CA . GLU A 1 109 ? 4.888 -1.545 -0.136 1.00 17.09 109 GLU A CA 1
ATOM 663 C C . GLU A 1 109 ? 5.593 -0.714 0.930 1.00 17.43 109 GLU A C 1
ATOM 664 O O . GLU A 1 109 ? 5.230 0.395 1.157 1.00 20.61 109 GLU A O 1
ATOM 670 N N . GLY A 1 110 ? 6.654 -1.243 1.494 1.00 18.36 110 GLY A N 1
ATOM 671 C CA . GLY A 1 110 ? 7.398 -0.548 2.510 1.00 18.16 110 GLY A CA 1
ATOM 672 C C . GLY A 1 110 ? 8.246 0.584 2.022 1.00 19.81 110 GLY A C 1
ATOM 673 O O . GLY A 1 110 ? 8.828 1.251 2.800 1.00 23.27 110 GLY A O 1
ATOM 674 N N . TYR A 1 111 ? 8.276 0.806 0.727 1.00 16.87 111 TYR A N 1
ATOM 675 C CA . TYR A 1 111 ? 9.028 1.874 0.121 1.00 16.50 111 TYR A CA 1
ATOM 676 C C . TYR A 1 111 ? 8.151 2.714 -0.766 1.00 16.83 111 TYR A C 1
ATOM 677 O O . TYR A 1 111 ? 8.671 3.439 -1.562 1.00 16.84 111 TYR A O 1
ATOM 686 N N . SER A 1 112 ? 6.840 2.645 -0.595 1.00 16.44 112 SER A N 1
ATOM 687 C CA . SER A 1 112 ? 5.910 3.308 -1.489 1.00 16.53 112 SER A CA 1
ATOM 688 C C . SER A 1 112 ? 5.187 4.591 -1.044 1.00 17.32 112 SER A C 1
ATOM 689 O O . SER A 1 112 ? 4.319 5.051 -1.709 1.00 15.72 112 SER A O 1
ATOM 692 N N . ALA A 1 113 ? 5.592 5.128 0.077 1.00 18.42 113 ALA A N 1
ATOM 693 C CA . ALA A 1 113 ? 4.918 6.314 0.587 1.00 17.35 113 ALA A CA 1
ATOM 694 C C . ALA A 1 113 ? 4.927 7.534 -0.350 1.00 18.80 113 ALA A C 1
ATOM 695 O O . ALA A 1 113 ? 3.940 8.131 -0.572 1.00 15.50 113 ALA A O 1
ATOM 697 N N . THR A 1 114 ? 6.092 7.827 -0.912 1.00 16.92 114 THR A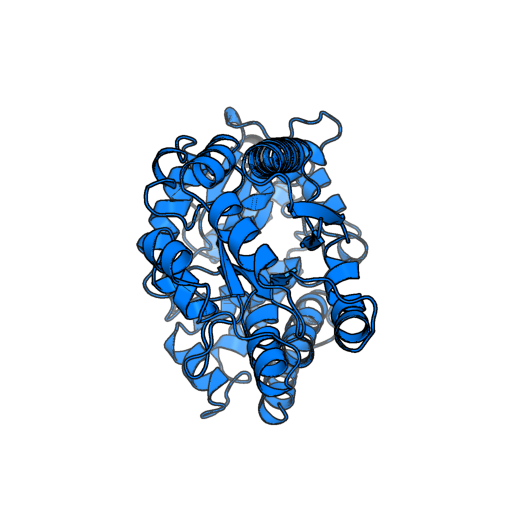 N 1
ATOM 698 C CA . THR A 1 114 ? 6.186 8.992 -1.768 1.00 19.30 114 THR A CA 1
ATOM 699 C C . THR A 1 114 ? 5.449 8.722 -3.073 1.00 18.17 114 THR A C 1
ATOM 700 O O . THR A 1 114 ? 4.791 9.564 -3.601 1.00 15.84 114 THR A O 1
ATOM 704 N N . LEU A 1 115 ? 5.590 7.501 -3.568 1.00 16.09 115 LEU A N 1
ATOM 705 C CA . LEU A 1 115 ? 4.855 7.108 -4.773 1.00 13.90 115 LEU A CA 1
ATOM 706 C C . LEU A 1 115 ? 3.355 7.328 -4.599 1.00 14.21 115 LEU A C 1
ATOM 707 O O . LEU A 1 115 ? 2.718 7.874 -5.438 1.00 14.10 115 LEU A O 1
ATOM 712 N N . ASN A 1 116 ? 2.840 6.914 -3.447 1.00 15.36 116 ASN A N 1
ATOM 713 C CA . ASN A 1 116 ? 1.421 7.104 -3.160 1.00 16.30 116 ASN A CA 1
ATOM 714 C C . ASN A 1 116 ? 1.016 8.559 -3.016 1.00 18.25 116 ASN A C 1
ATOM 715 O O . ASN A 1 116 ? -0.056 8.921 -3.340 1.00 17.62 116 ASN A O 1
ATOM 720 N N . GLN A 1 117 ? 1.929 9.385 -2.542 1.00 17.19 117 GLN A N 1
ATOM 721 C CA . GLN A 1 117 ? 1.644 10.797 -2.452 1.00 18.37 117 GLN A CA 1
ATOM 722 C C . GLN A 1 117 ? 1.648 11.508 -3.801 1.00 18.79 117 GLN A C 1
ATOM 723 O O . GLN A 1 117 ? 0.803 12.303 -4.054 1.00 19.79 117 GLN A O 1
ATOM 729 N N . GLU A 1 118 ? 2.599 11.168 -4.659 1.00 15.27 118 GLU A N 1
ATOM 730 C CA . GLU A 1 118 ? 2.783 11.873 -5.911 1.00 15.05 118 GLU A CA 1
ATOM 731 C C . GLU A 1 118 ? 2.022 11.389 -7.130 1.00 13.66 118 GLU A C 1
ATOM 732 O O . GLU A 1 118 ? 1.801 12.146 -8.033 1.00 14.87 118 GLU A O 1
ATOM 738 N N . LEU A 1 119 ? 1.617 10.138 -7.137 1.00 13.57 119 LEU A N 1
ATOM 739 C CA . LEU A 1 119 ? 0.957 9.536 -8.294 1.00 12.97 119 LEU A CA 1
ATOM 740 C C . LEU A 1 119 ? -0.515 9.298 -8.087 1.00 13.50 119 LEU A C 1
ATOM 741 O O . LEU A 1 119 ? -0.997 9.250 -6.984 1.00 15.36 119 LEU A O 1
ATOM 746 N N . SER A 1 120 ? -1.241 9.191 -9.182 1.00 14.26 120 SER A N 1
ATOM 747 C CA . SER A 1 120 ? -2.662 8.921 -9.103 1.00 15.28 120 SER A CA 1
ATOM 748 C C . SER A 1 120 ? -2.963 7.680 -8.306 1.00 16.68 120 SER A C 1
ATOM 749 O O . SER A 1 120 ? -2.243 6.710 -8.341 1.00 16.61 120 SER A O 1
ATOM 752 N N . ALA A 1 121 ? -4.076 7.723 -7.606 1.00 17.59 121 ALA A N 1
ATOM 753 C CA . ALA A 1 121 ? -4.494 6.583 -6.811 1.00 17.99 121 ALA A CA 1
ATOM 754 C C . ALA A 1 121 ? -4.856 5.399 -7.696 1.00 17.17 121 ALA A C 1
ATOM 755 O O . ALA A 1 121 ? -4.511 4.291 -7.413 1.00 17.35 121 ALA A O 1
ATOM 757 N N . ALA A 1 122 ? -5.524 5.679 -8.778 1.00 17.70 122 ALA A N 1
ATOM 758 C CA . ALA A 1 122 ? -5.876 4.622 -9.727 1.00 18.06 122 ALA A CA 1
ATOM 759 C C . ALA A 1 122 ? -4.659 3.988 -10.383 1.00 16.49 122 ALA A C 1
ATOM 760 O O . ALA A 1 122 ? -4.628 2.824 -10.619 1.00 16.75 122 ALA A O 1
ATOM 762 N N . GLY A 1 123 ? -3.692 4.804 -10.702 1.00 15.97 123 GLY A N 1
ATOM 763 C CA . GLY A 1 123 ? -2.475 4.291 -11.285 1.00 16.20 123 GLY A CA 1
ATOM 764 C C . GLY A 1 123 ? -1.738 3.417 -10.302 1.00 13.47 123 GLY A C 1
ATOM 765 O O . GLY A 1 123 ? -1.269 2.369 -10.652 1.00 13.88 123 GLY A O 1
ATOM 766 N N . MET A 1 124 ? -1.635 3.864 -9.063 1.00 14.52 124 MET A N 1
ATOM 767 C CA . MET A 1 124 ? -1.003 3.053 -8.008 1.00 14.65 124 MET A CA 1
ATOM 768 C C . MET A 1 124 ? -1.775 1.750 -7.731 1.00 15.91 124 MET A C 1
ATOM 769 O O . MET A 1 124 ? -1.186 0.698 -7.601 1.00 14.93 124 MET A O 1
ATOM 774 N N . ASN A 1 125 ? -3.081 1.832 -7.759 1.00 16.75 125 ASN A N 1
ATOM 775 C CA . ASN A 1 125 ? -3.883 0.652 -7.532 1.00 16.90 125 ASN A CA 1
ATOM 776 C C . ASN A 1 125 ? -3.776 -0.385 -8.657 1.00 15.73 125 ASN A C 1
ATOM 777 O O . ASN A 1 125 ? -3.883 -1.544 -8.389 1.00 18.54 125 ASN A O 1
ATOM 782 N N . ALA A 1 126 ? -3.533 0.045 -9.897 1.00 16.69 126 ALA A N 1
ATOM 783 C CA . ALA A 1 126 ? -3.357 -0.869 -11.015 1.00 18.69 126 ALA A CA 1
ATOM 784 C C . ALA A 1 126 ? -2.151 -1.782 -10.765 1.00 15.44 126 ALA A C 1
ATOM 785 O O . ALA A 1 126 ? -2.105 -2.859 -11.244 1.00 17.18 126 ALA A O 1
ATOM 787 N N . PHE A 1 127 ? -1.218 -1.339 -9.938 1.00 14.76 127 PHE A N 1
ATOM 788 C CA . PHE A 1 127 ? -0.015 -2.103 -9.711 1.00 14.59 127 PHE A CA 1
ATOM 789 C C . PHE A 1 127 ? 0.070 -2.687 -8.309 1.00 14.18 127 PHE A C 1
ATOM 790 O O . PHE A 1 127 ? 1.111 -3.123 -7.878 1.00 14.55 127 PHE A O 1
ATOM 798 N N . LYS A 1 128 ? -1.067 -2.682 -7.622 1.00 15.45 128 LYS A N 1
ATOM 799 C CA . LYS A 1 128 ? -1.145 -3.219 -6.269 1.00 15.99 128 LYS A CA 1
ATOM 800 C C . LYS A 1 128 ? -2.057 -4.429 -6.230 1.00 17.76 128 LYS A C 1
ATOM 801 O O . LYS A 1 128 ? -3.128 -4.398 -6.765 1.00 19.23 128 LYS A O 1
ATOM 807 N N . ILE A 1 129 ? -1.607 -5.495 -5.578 1.00 17.89 129 ILE A N 1
ATOM 808 C CA . ILE A 1 129 ? -2.372 -6.725 -5.449 1.00 19.21 129 ILE A CA 1
ATOM 809 C C . ILE A 1 129 ? -2.187 -7.329 -4.032 1.00 17.08 129 ILE A C 1
ATOM 810 O O . ILE A 1 129 ? -1.114 -7.428 -3.545 1.00 18.61 129 ILE A O 1
ATOM 815 N N . ASP A 1 130 ? -3.288 -7.723 -3.409 1.00 20.62 130 ASP A N 1
ATOM 816 C CA . ASP A 1 130 ? -3.275 -8.353 -2.083 1.00 22.90 130 ASP A CA 1
ATOM 817 C C . ASP A 1 130 ? -2.464 -7.603 -1.024 1.00 20.04 130 ASP A C 1
ATOM 818 O O . ASP A 1 130 ? -1.754 -8.195 -0.314 1.00 20.50 130 ASP A O 1
ATOM 823 N N . GLY A 1 131 ? -2.530 -6.274 -1.014 1.00 19.79 131 GLY A N 1
ATOM 824 C CA . GLY A 1 131 ? -1.748 -5.461 -0.093 1.00 20.71 131 GLY A CA 1
ATOM 825 C C . GLY A 1 131 ? -0.317 -5.249 -0.466 1.00 20.05 131 GLY A C 1
ATOM 826 O O . GLY A 1 131 ? 0.404 -4.672 0.282 1.00 21.24 131 GLY A O 1
ATOM 827 N N . LYS A 1 132 ? 0.063 -5.712 -1.653 1.00 17.80 132 LYS A N 1
ATOM 828 C CA . LYS A 1 132 ? 1.452 -5.692 -2.104 1.00 16.88 132 LYS A CA 1
ATOM 829 C C . LYS A 1 132 ? 1.628 -4.780 -3.329 1.00 16.79 132 LYS A C 1
ATOM 830 O O . LYS A 1 132 ? 0.951 -4.920 -4.304 1.00 17.52 132 LYS A O 1
ATOM 836 N N . GLN A 1 133 ? 2.531 -3.834 -3.182 1.00 16.18 133 GLN A N 1
ATOM 837 C CA . GLN A 1 133 ? 2.797 -2.892 -4.274 1.00 14.62 133 GLN A CA 1
ATOM 838 C C . GLN A 1 133 ? 3.925 -3.432 -5.169 1.00 12.15 133 GLN A C 1
ATOM 839 O O . GLN A 1 133 ? 5.080 -3.327 -4.853 1.00 11.98 133 GLN A O 1
ATOM 845 N N . TYR A 1 134 ? 3.528 -3.979 -6.305 1.00 12.46 134 TYR A N 1
ATOM 846 C CA . TYR A 1 134 ? 4.494 -4.643 -7.221 1.00 11.56 134 TYR A CA 1
ATOM 847 C C . TYR A 1 134 ? 4.964 -3.806 -8.379 1.00 13.86 134 TYR A C 1
ATOM 848 O O . TYR A 1 134 ? 5.677 -4.276 -9.220 1.00 12.15 134 TYR A O 1
ATOM 857 N N . GLY A 1 135 ? 4.585 -2.567 -8.367 1.00 13.93 135 GLY A N 1
ATOM 858 C CA . GLY A 1 135 ? 4.923 -1.680 -9.456 1.00 11.20 135 GLY A CA 1
ATOM 859 C C . GLY A 1 135 ? 4.408 -0.267 -9.230 1.00 10.13 135 GLY A C 1
ATOM 860 O O . GLY A 1 135 ? 3.923 0.021 -8.183 1.00 11.93 135 GLY A O 1
ATOM 861 N N . ALA A 1 136 ? 4.578 0.582 -10.235 1.00 10.90 136 ALA A N 1
ATOM 862 C CA . ALA A 1 136 ? 4.047 1.947 -10.173 1.00 10.91 136 ALA A CA 1
ATOM 863 C C . ALA A 1 136 ? 3.712 2.421 -11.592 1.00 11.29 136 ALA A C 1
ATOM 864 O O . ALA A 1 136 ? 4.314 2.010 -12.526 1.00 10.61 136 ALA A O 1
ATOM 866 N N . PRO A 1 137 ? 2.729 3.290 -11.706 1.00 11.04 137 PRO A N 1
ATOM 867 C CA . PRO A 1 137 ? 2.310 3.738 -13.022 1.00 11.62 137 PRO A CA 1
ATOM 868 C C . PRO A 1 137 ? 3.208 4.784 -13.660 1.00 11.71 137 PRO A C 1
ATOM 869 O O . PRO A 1 137 ? 3.869 5.515 -12.951 1.00 11.81 137 PRO A O 1
ATOM 873 N N . TYR A 1 138 ? 3.224 4.798 -14.981 1.00 11.02 138 TYR A N 1
ATOM 874 C CA . TYR A 1 138 ? 4.037 5.747 -15.743 1.00 11.30 138 TYR A CA 1
ATOM 875 C C . TYR A 1 138 ? 3.171 6.634 -16.671 1.00 9.67 138 TYR A C 1
ATOM 876 O O . TYR A 1 138 ? 3.433 7.792 -16.785 1.00 11.03 138 TYR A O 1
ATOM 885 N N . MET A 1 139 ? 2.164 6.052 -17.270 1.00 11.67 139 MET A N 1
ATOM 886 C CA . MET A 1 139 ? 1.335 6.804 -18.209 1.00 10.82 139 MET A CA 1
ATOM 887 C C . MET A 1 139 ? -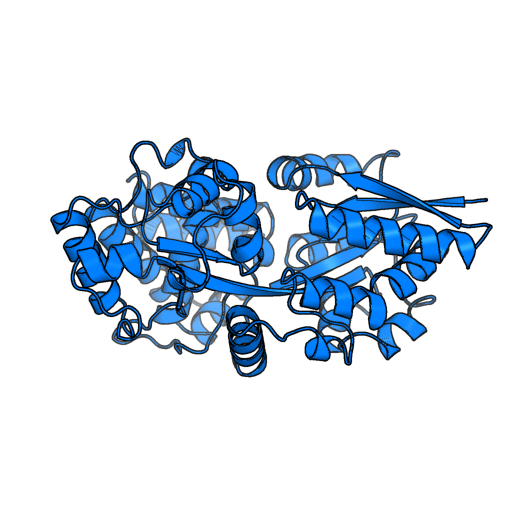0.034 6.200 -18.425 1.00 11.61 139 MET A C 1
ATOM 888 O O . MET A 1 139 ? -0.251 5.048 -18.134 1.00 12.52 139 MET A O 1
ATOM 893 N N . VAL A 1 140 ? -0.967 6.985 -18.911 1.00 12.18 140 VAL A N 1
ATOM 894 C CA . VAL A 1 140 ? -2.257 6.457 -19.367 1.00 10.46 140 VAL A CA 1
ATOM 895 C C . VAL A 1 140 ? -2.322 6.786 -20.872 1.00 11.79 140 VAL A C 1
ATOM 896 O O . VAL A 1 140 ? -1.677 7.714 -21.317 1.00 12.81 140 VAL A O 1
ATOM 900 N N . SER A 1 141 ? -3.062 6.017 -21.634 1.00 11.58 141 SER A N 1
ATOM 901 C CA . SER A 1 141 ? -3.133 6.216 -23.059 1.00 11.65 141 SER A CA 1
ATOM 902 C C . SER A 1 141 ? -4.504 5.965 -23.651 1.00 13.47 141 SER A C 1
ATOM 903 O O . SER A 1 141 ? -5.328 5.332 -23.005 1.00 13.03 141 SER A O 1
ATOM 906 N N . GLN A 1 142 ? -4.740 6.514 -24.832 1.00 11.96 142 GLN A N 1
ATOM 907 C CA . GLN A 1 142 ? -5.943 6.231 -25.583 1.00 12.11 142 GLN A CA 1
ATOM 908 C C . GLN A 1 142 ? -5.620 5.802 -26.986 1.00 11.95 142 GLN A C 1
ATOM 909 O O . GLN A 1 142 ? -4.755 6.372 -27.581 1.00 11.91 142 GLN A O 1
ATOM 915 N N . VAL A 1 143 ? -6.285 4.750 -27.457 1.00 9.91 143 VAL A N 1
ATOM 916 C CA . VAL A 1 143 ? -6.198 4.361 -28.834 1.00 11.16 143 VAL A CA 1
ATOM 917 C C . VAL A 1 143 ? -7.331 5.059 -29.621 1.00 11.29 143 VAL A C 1
ATOM 918 O O . VAL A 1 143 ? -8.465 5.064 -29.227 1.00 12.21 143 VAL A O 1
ATOM 922 N N . GLY A 1 144 ? -6.956 5.695 -30.701 1.00 11.05 144 GLY A N 1
ATOM 923 C CA . GLY A 1 144 ? -7.970 6.294 -31.565 1.00 13.24 144 GLY A CA 1
ATOM 924 C C . GLY A 1 144 ? -7.416 6.421 -32.958 1.00 11.56 144 GLY A C 1
ATOM 925 O O . GLY A 1 144 ? -6.325 6.011 -33.243 1.00 12.59 144 GLY A O 1
ATOM 926 N N . PHE A 1 145 ? -8.218 7.004 -33.834 1.00 12.21 145 PHE A N 1
ATOM 927 C CA . PHE A 1 145 ? -7.812 7.185 -35.209 1.00 13.10 145 PHE A CA 1
ATOM 928 C C . PHE A 1 145 ? -7.069 8.495 -35.515 1.00 11.98 145 PHE A C 1
ATOM 929 O O . PHE A 1 145 ? -7.656 9.544 -35.520 1.00 13.86 145 PHE A O 1
ATOM 937 N N . TRP A 1 146 ? -5.782 8.394 -35.693 1.00 11.55 146 TRP A N 1
ATOM 938 C CA . TRP A 1 146 ? -5.014 9.532 -36.179 1.00 12.84 146 TRP A CA 1
ATOM 939 C C . TRP A 1 146 ? -5.337 9.532 -37.668 1.00 13.63 146 TRP A C 1
ATOM 940 O O . TRP A 1 146 ? -5.408 8.500 -38.290 1.00 14.01 146 TRP A O 1
ATOM 951 N N . TYR A 1 147 ? -5.539 10.709 -38.212 1.00 14.26 147 TYR A N 1
ATOM 952 C CA . TYR A 1 147 ? -5.841 10.837 -39.613 1.00 14.23 147 TYR A CA 1
ATOM 953 C C . TYR A 1 147 ? -5.234 12.060 -40.293 1.00 14.13 147 TYR A C 1
ATOM 954 O O . TYR A 1 147 ? -4.932 13.035 -39.677 1.00 14.29 147 TYR A O 1
ATOM 963 N N . ASN A 1 148 ? -5.107 11.955 -41.586 1.00 15.12 148 ASN A N 1
ATOM 964 C CA . ASN A 1 148 ? -4.513 13.027 -42.380 1.00 15.02 148 ASN A CA 1
ATOM 965 C C . ASN A 1 148 ? -5.581 13.886 -43.037 1.00 16.76 148 ASN A C 1
ATOM 966 O O . ASN A 1 148 ? -6.261 13.457 -43.928 1.00 14.38 148 ASN A O 1
ATOM 971 N N . LYS A 1 149 ? -5.706 15.094 -42.533 1.00 16.00 149 LYS A N 1
ATOM 972 C CA . LYS A 1 149 ? -6.696 16.032 -43.038 1.00 17.95 149 LYS A CA 1
ATOM 973 C C . LYS A 1 149 ? -6.486 16.440 -44.467 1.00 18.76 149 LYS A C 1
ATOM 974 O O . LYS A 1 149 ? -7.430 16.701 -45.146 1.00 18.90 149 LYS A O 1
ATOM 980 N N . LYS A 1 150 ? -5.255 16.432 -44.911 1.00 15.43 150 LYS A N 1
ATOM 981 C CA . LYS A 1 150 ? -4.930 16.782 -46.268 1.00 20.08 150 LYS A CA 1
ATOM 982 C C . LYS A 1 150 ? -5.433 15.735 -47.218 1.00 20.52 150 LYS A C 1
ATOM 983 O O . LYS A 1 150 ? -6.063 16.044 -48.225 1.00 20.63 150 LYS A O 1
ATOM 989 N N . LEU A 1 151 ? -5.194 14.485 -46.904 1.00 18.51 151 LEU A N 1
ATOM 990 C CA . LEU A 1 151 ? -5.709 13.380 -47.724 1.00 17.78 151 LEU A CA 1
ATOM 991 C C . LEU A 1 151 ? -7.239 13.275 -47.652 1.00 17.73 151 LEU A C 1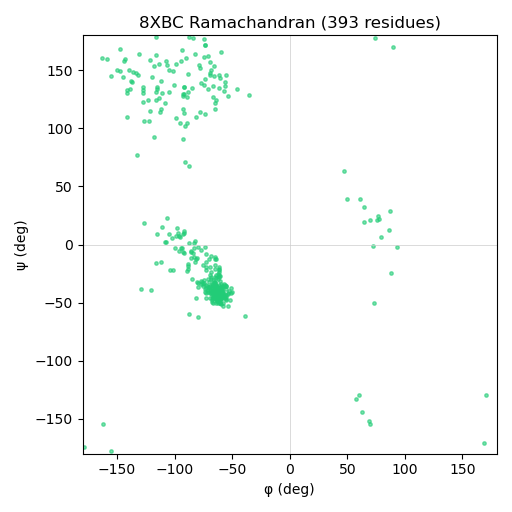
ATOM 992 O O . LEU A 1 151 ? -7.861 13.030 -48.654 1.00 17.46 151 LEU A O 1
ATOM 997 N N . PHE A 1 152 ? -7.835 13.515 -46.505 1.00 16.40 152 PHE A N 1
ATOM 998 C CA . PHE A 1 152 ? -9.299 13.531 -46.345 1.00 18.68 152 PHE A CA 1
ATOM 999 C C . PHE A 1 152 ? -9.916 14.639 -47.207 1.00 20.92 152 PHE A C 1
ATOM 1000 O O . PHE A 1 152 ? -10.877 14.422 -47.874 1.00 18.89 152 PHE A O 1
ATOM 1008 N N . LYS A 1 153 ? -9.338 15.817 -47.172 1.00 20.99 153 LYS A N 1
ATOM 1009 C CA . LYS A 1 153 ? -9.814 16.930 -48.009 1.00 20.76 153 LYS A CA 1
ATOM 1010 C C . LYS A 1 153 ? -9.696 16.547 -49.470 1.00 22.07 153 LYS A C 1
ATOM 1011 O O . LYS A 1 153 ? -10.619 16.775 -50.229 1.00 22.52 153 LYS A O 1
ATOM 1017 N N . GLN A 1 154 ? -8.591 15.956 -49.864 1.00 19.64 154 GLN A N 1
ATOM 1018 C CA . GLN A 1 154 ? -8.455 15.502 -51.207 1.00 23.20 154 GLN A CA 1
ATOM 1019 C C . GLN A 1 154 ? -9.580 14.548 -51.626 1.00 24.70 154 GLN A C 1
ATOM 1020 O O . GLN A 1 154 ? -10.043 14.574 -52.761 1.00 23.42 154 GLN A O 1
ATOM 1026 N N . ALA A 1 155 ? -10.039 13.728 -50.718 1.00 20.15 155 ALA A N 1
ATOM 1027 C CA . ALA A 1 155 ? -11.036 12.713 -51.037 1.00 21.72 155 ALA A CA 1
ATOM 1028 C C . ALA A 1 155 ? -12.440 13.151 -50.779 1.00 21.13 155 ALA A C 1
ATOM 1029 O O . ALA A 1 155 ? -13.355 12.404 -50.971 1.00 22.94 155 ALA A O 1
ATOM 1031 N N . GLY A 1 156 ? -12.596 14.331 -50.253 1.00 20.03 156 GLY A N 1
ATOM 1032 C CA . GLY A 1 156 ? -13.892 14.828 -49.985 1.00 22.91 156 GLY A CA 1
ATOM 1033 C C . GLY A 1 156 ? -14.492 14.462 -48.660 1.00 23.43 156 GLY A C 1
ATOM 1034 O O . GLY A 1 156 ? -15.700 14.399 -48.543 1.00 28.08 156 GLY A O 1
ATOM 1035 N N . ILE A 1 157 ? -13.659 14.250 -47.665 1.00 22.53 157 ILE A N 1
ATOM 1036 C CA . ILE A 1 157 ? -14.141 13.809 -46.361 1.00 20.91 157 ILE A CA 1
ATOM 1037 C C . ILE A 1 157 ? -13.904 14.797 -45.223 1.00 19.82 157 ILE A C 1
ATOM 1038 O O . ILE A 1 157 ? -12.823 15.295 -45.090 1.00 21.23 157 ILE A O 1
ATOM 1043 N N . ASP A 1 158 ? -14.923 15.072 -44.440 1.00 20.93 158 ASP A N 1
ATOM 1044 C CA . ASP A 1 158 ? -14.798 15.892 -43.244 1.00 21.92 158 ASP A CA 1
ATOM 1045 C C . ASP A 1 158 ? -14.610 14.919 -42.089 1.00 19.08 158 ASP A C 1
ATOM 1046 O O . ASP A 1 158 ? -15.511 14.280 -41.633 1.00 19.59 158 ASP A O 1
ATOM 1051 N N . GLY A 1 159 ? -13.385 14.845 -41.638 1.00 19.91 159 GLY A N 1
ATOM 1052 C CA . GLY A 1 159 ? -13.055 13.918 -40.570 1.00 18.54 159 GLY A CA 1
ATOM 1053 C C . GLY A 1 159 ? -13.741 14.119 -39.262 1.00 21.39 159 GLY A C 1
ATOM 1054 O O . GLY A 1 159 ? -13.795 13.205 -38.489 1.00 24.84 159 GLY A O 1
ATOM 1055 N N . GLU A 1 160 ? -14.272 15.288 -39.013 1.00 19.18 160 GLU A N 1
ATOM 1056 C CA . GLU A 1 160 ? -14.956 15.584 -37.785 1.00 21.91 160 GLU A CA 1
ATOM 1057 C C . GLU A 1 160 ? -16.398 15.106 -37.847 1.00 19.38 160 GLU A C 1
ATOM 1058 O O . GLU A 1 160 ? -17.063 15.073 -36.854 1.00 20.06 160 GLU A O 1
ATOM 1064 N N . SER A 1 161 ? -16.840 14.717 -39.029 1.00 21.62 161 SER A N 1
ATOM 1065 C CA . SER A 1 161 ? -18.197 14.184 -39.251 1.00 22.27 161 SER A CA 1
ATOM 1066 C C . SER A 1 161 ? -18.295 12.667 -39.257 1.00 23.01 161 SER A C 1
ATOM 1067 O O . SER A 1 161 ? -19.304 12.122 -39.591 1.00 25.03 161 SER A O 1
ATOM 1070 N N . ILE A 1 162 ? -17.234 12.002 -38.880 1.00 20.71 162 ILE A N 1
ATOM 1071 C CA . ILE A 1 162 ? -17.274 10.554 -38.791 1.00 20.77 162 ILE A CA 1
ATOM 1072 C C . ILE A 1 162 ? -17.644 10.107 -37.397 1.00 22.12 162 ILE A C 1
ATOM 1073 O O . ILE A 1 162 ? -16.780 9.937 -36.550 1.00 23.23 162 ILE A O 1
ATOM 1078 N N . GLN A 1 163 ? -18.916 9.923 -37.142 1.00 17.57 163 GLN A N 1
ATOM 1079 C CA . GLN A 1 163 ? -19.399 9.553 -35.839 1.00 20.18 163 GLN A CA 1
ATOM 1080 C C . GLN A 1 163 ? -19.796 8.084 -35.769 1.00 18.83 163 GLN A C 1
ATOM 1081 O O . GLN A 1 163 ? -19.833 7.539 -34.698 1.00 18.08 163 GLN A O 1
ATOM 1087 N N . THR A 1 164 ? -20.087 7.486 -36.912 1.00 18.45 164 THR A N 1
ATOM 1088 C CA . THR A 1 164 ? -20.533 6.123 -36.961 1.00 16.53 164 THR A CA 1
ATOM 1089 C C . THR A 1 164 ? -19.635 5.244 -37.789 1.00 16.31 164 THR A C 1
ATOM 1090 O O . THR A 1 164 ? -18.883 5.710 -38.601 1.00 17.59 164 THR A O 1
ATOM 1094 N N . TRP A 1 165 ? -19.700 3.952 -37.540 1.00 15.53 165 TRP A N 1
ATOM 1095 C CA . TRP A 1 165 ? -18.927 2.973 -38.308 1.00 14.40 165 TRP A CA 1
ATOM 1096 C C . TRP A 1 165 ? -19.277 2.975 -39.809 1.00 17.00 165 TRP A C 1
ATOM 1097 O O . TRP A 1 165 ? -18.417 2.859 -40.609 1.00 16.23 165 TRP A O 1
ATOM 1108 N N . ASP A 1 166 ? -20.561 3.125 -40.128 1.00 16.08 166 ASP A N 1
ATOM 1109 C CA . ASP A 1 166 ? -20.937 3.218 -41.510 1.00 16.07 166 ASP A CA 1
ATOM 1110 C C . ASP A 1 166 ? -20.331 4.475 -42.179 1.00 15.56 166 ASP A C 1
ATOM 1111 O O . ASP A 1 166 ? -19.898 4.426 -43.293 1.00 15.51 166 ASP A O 1
ATOM 1116 N N . GLU A 1 167 ? -20.299 5.558 -41.441 1.00 17.23 167 GLU A N 1
ATOM 1117 C CA . GLU A 1 167 ? -19.627 6.758 -41.964 1.00 16.91 167 GLU A CA 1
ATOM 1118 C C . GLU A 1 167 ? -18.145 6.539 -42.180 1.00 17.75 167 GLU A C 1
ATOM 1119 O O . GLU A 1 167 ? -17.577 6.993 -43.150 1.00 18.50 167 GLU A O 1
ATOM 1125 N N . PHE A 1 168 ? -17.541 5.775 -41.270 1.00 15.15 168 PHE A N 1
ATOM 1126 C CA . PHE A 1 168 ? -16.126 5.458 -41.401 1.00 15.28 168 PHE A CA 1
ATOM 1127 C C . PHE A 1 168 ? -15.870 4.644 -42.669 1.00 14.90 168 PHE A C 1
ATOM 1128 O O . PHE A 1 168 ? -14.956 4.888 -43.378 1.00 14.13 168 PHE A O 1
ATOM 1136 N N . LEU A 1 169 ? -16.737 3.669 -42.907 1.00 15.09 169 LEU A N 1
ATOM 1137 C CA . LEU A 1 169 ? -16.600 2.837 -44.109 1.00 15.61 169 LEU A CA 1
ATOM 1138 C C . LEU A 1 169 ? -16.832 3.613 -45.403 1.00 15.64 169 LEU A C 1
ATOM 1139 O O . LEU A 1 169 ? -16.194 3.373 -46.368 1.00 14.89 169 LEU A O 1
ATOM 1144 N N . THR A 1 170 ? -17.741 4.565 -45.349 1.00 16.75 170 THR A N 1
ATOM 1145 C CA . THR A 1 170 ? -17.948 5.450 -46.486 1.00 17.41 170 THR A CA 1
ATOM 1146 C C . THR A 1 170 ? -16.682 6.254 -46.749 1.00 18.27 170 THR A C 1
ATOM 1147 O O . THR A 1 170 ? -16.261 6.383 -47.870 1.00 16.67 170 THR A O 1
ATOM 1151 N N . ALA A 1 171 ? -16.023 6.720 -45.707 1.00 16.53 171 ALA A N 1
ATOM 1152 C CA . ALA A 1 171 ? -14.744 7.410 -45.871 1.00 16.94 171 ALA A CA 1
ATOM 1153 C C . ALA A 1 171 ? -13.675 6.534 -46.498 1.00 16.10 171 ALA A C 1
ATOM 1154 O O . ALA A 1 171 ? -12.917 6.990 -47.304 1.00 16.61 171 ALA A O 1
ATOM 1156 N N . ILE A 1 172 ? -13.615 5.274 -46.078 1.00 16.85 172 ILE A N 1
ATOM 1157 C CA . ILE A 1 172 ? -12.708 4.336 -46.697 1.00 16.47 172 ILE A CA 1
ATOM 1158 C C . ILE A 1 172 ? -12.927 4.240 -48.220 1.00 16.96 172 ILE A C 1
ATOM 1159 O O . ILE A 1 172 ? -12.000 4.307 -48.969 1.00 15.56 172 ILE A O 1
ATOM 1164 N N . GLU A 1 173 ? -14.186 4.103 -48.629 1.00 17.11 173 GLU A N 1
ATOM 1165 C CA . GLU A 1 173 ? -14.514 4.037 -50.050 1.00 15.91 173 GLU A CA 1
ATOM 1166 C C . GLU A 1 173 ? -14.088 5.312 -50.790 1.00 16.65 173 GLU A C 1
ATOM 1167 O O . GLU A 1 173 ? -13.614 5.249 -51.858 1.00 16.30 173 GLU A O 1
ATOM 1173 N N . LYS A 1 174 ? -14.293 6.458 -50.155 1.00 16.53 174 LYS A N 1
ATOM 1174 C CA . LYS A 1 174 ? -13.926 7.748 -50.772 1.00 19.77 174 LYS A CA 1
ATOM 1175 C C . LYS A 1 174 ? -12.429 7.855 -50.943 1.00 19.64 174 LYS A C 1
ATOM 1176 O O . LYS A 1 174 ? -11.944 8.305 -51.933 1.00 20.84 174 LYS A O 1
ATOM 1182 N N . LEU A 1 175 ? -11.699 7.410 -49.923 1.00 18.65 175 LEU A N 1
ATOM 1183 C CA . LEU A 1 175 ? -10.255 7.404 -50.008 1.00 18.49 175 LEU A CA 1
ATOM 1184 C C . LEU A 1 175 ? -9.784 6.532 -51.110 1.00 16.21 175 LEU A C 1
ATOM 1185 O O . LEU A 1 175 ? -8.973 6.917 -51.888 1.00 19.00 175 LEU A O 1
ATOM 1190 N N . LYS A 1 176 ? -10.337 5.332 -51.205 1.00 16.60 176 LYS A N 1
ATOM 1191 C CA . LYS A 1 176 ? -10.005 4.442 -52.305 1.00 17.83 176 LYS A CA 1
ATOM 1192 C C . LYS A 1 176 ? -10.313 5.024 -53.662 1.00 18.01 176 LYS A C 1
ATOM 1193 O O . LYS A 1 176 ? -9.566 4.857 -54.560 1.00 21.14 176 LYS A O 1
ATOM 1199 N N . ALA A 1 177 ? -11.441 5.674 -53.781 1.00 20.11 177 ALA A N 1
ATOM 1200 C CA . ALA A 1 177 ? -11.824 6.352 -55.014 1.00 19.72 177 ALA A CA 1
ATOM 1201 C C . ALA A 1 177 ? -10.849 7.410 -55.434 1.00 20.08 177 ALA A C 1
ATOM 1202 O O . ALA A 1 177 ? -10.658 7.649 -56.594 1.00 21.32 177 ALA A O 1
ATOM 1204 N N . ALA A 1 178 ? -10.249 8.076 -54.469 1.00 19.01 178 ALA A N 1
ATOM 1205 C CA . ALA A 1 178 ? -9.235 9.067 -54.759 1.00 19.70 178 ALA A CA 1
ATOM 1206 C C . ALA A 1 178 ? -7.857 8.482 -54.966 1.00 17.51 178 ALA A C 1
ATOM 1207 O O . ALA A 1 178 ? -6.904 9.222 -55.139 1.00 20.04 178 ALA A O 1
ATOM 1209 N N . GLY A 1 179 ? -7.725 7.183 -54.896 1.00 20.15 179 GLY A N 1
ATOM 1210 C CA . GLY A 1 179 ? -6.447 6.522 -55.085 1.00 18.20 179 GLY A CA 1
ATOM 1211 C C . GLY A 1 179 ? -5.535 6.618 -53.860 1.00 18.51 179 GLY A C 1
ATOM 1212 O O . GLY A 1 179 ? -4.357 6.431 -53.997 1.00 21.19 179 GLY A O 1
ATOM 1213 N N . ILE A 1 180 ? -6.117 6.854 -52.685 1.00 19.86 180 ILE A N 1
ATOM 1214 C CA . ILE A 1 180 ? -5.344 7.021 -51.464 1.00 17.59 180 ILE A CA 1
ATOM 1215 C C . ILE A 1 180 ? -5.505 5.741 -50.648 1.00 16.23 180 ILE A C 1
ATOM 1216 O O . ILE A 1 180 ? -6.589 5.308 -50.446 1.00 18.51 180 ILE A O 1
ATOM 1221 N N . THR A 1 181 ? -4.391 5.189 -50.180 1.00 16.92 181 THR A N 1
ATOM 1222 C CA . THR A 1 181 ? -4.448 4.014 -49.314 1.00 16.34 181 THR A CA 1
ATOM 1223 C C . THR A 1 181 ? -5.131 4.451 -48.038 1.00 17.69 181 THR A C 1
ATOM 1224 O O . THR A 1 181 ? -4.659 5.319 -47.369 1.00 16.13 181 THR A O 1
ATOM 1228 N N . PRO A 1 182 ? -6.293 3.875 -47.736 1.00 15.14 182 PRO A N 1
ATOM 1229 C CA . PRO A 1 182 ? -7.035 4.361 -46.580 1.00 16.76 182 PRO A CA 1
ATOM 1230 C C . PRO A 1 182 ? -6.348 4.167 -45.230 1.00 14.87 182 PRO A C 1
ATOM 1231 O O . PRO A 1 182 ? -6.268 5.105 -44.471 1.00 15.09 182 PRO A O 1
ATOM 1235 N N . ILE A 1 183 ? -5.890 2.966 -44.950 1.00 14.23 183 ILE A N 1
ATOM 1236 C CA . ILE A 1 183 ? -5.365 2.658 -43.629 1.00 14.24 183 ILE A CA 1
ATOM 1237 C C . ILE A 1 183 ? -4.007 2.058 -43.596 1.00 13.41 183 ILE A C 1
ATOM 1238 O O . ILE A 1 183 ? -3.726 1.150 -44.332 1.00 16.11 183 ILE A O 1
ATOM 1243 N N . ALA A 1 184 ? -3.151 2.585 -42.730 1.00 13.81 184 ALA A N 1
ATOM 1244 C CA . ALA A 1 184 ? -1.878 1.936 -42.444 1.00 14.13 184 ALA A CA 1
ATOM 1245 C C . ALA A 1 184 ? -2.077 1.029 -41.220 1.00 11.94 184 ALA A C 1
ATOM 1246 O O . ALA A 1 184 ? -2.571 1.444 -40.237 1.00 12.79 184 ALA A O 1
ATOM 1248 N N . VAL A 1 185 ? -1.649 -0.212 -41.355 1.00 12.14 185 VAL A N 1
ATOM 1249 C CA . VAL A 1 185 ? -1.686 -1.132 -40.222 1.00 14.45 185 VAL A CA 1
ATOM 1250 C C . VAL A 1 185 ? -0.400 -1.985 -40.135 1.00 11.36 185 VAL A C 1
ATOM 1251 O O . VAL A 1 185 ? 0.144 -2.429 -41.115 1.00 12.85 185 VAL A O 1
ATOM 1255 N N . GLY A 1 186 ? 0.057 -2.200 -38.922 1.00 13.10 186 GLY A N 1
ATOM 1256 C CA . GLY A 1 186 ? 1.241 -3.027 -38.680 1.00 13.33 186 GLY A CA 1
ATOM 1257 C C . GLY A 1 186 ? 0.800 -4.465 -38.462 1.00 13.28 186 GLY A C 1
ATOM 1258 O O . GLY A 1 186 ? 0.937 -5.005 -37.400 1.00 12.62 186 GLY A O 1
ATOM 1259 N N . GLY A 1 187 ? 0.352 -5.085 -39.537 1.00 13.11 187 GLY A N 1
ATOM 1260 C CA . GLY A 1 187 ? -0.178 -6.428 -39.447 1.00 12.87 187 GLY A CA 1
ATOM 1261 C C . GLY A 1 187 ? 0.738 -7.518 -38.965 1.00 14.38 187 GLY A C 1
ATOM 1262 O O . GLY A 1 187 ? 0.280 -8.420 -38.297 1.00 12.10 187 GLY A O 1
ATOM 1263 N N . ALA A 1 188 ? 2.009 -7.437 -39.308 1.00 13.32 188 ALA A N 1
ATOM 1264 C CA . ALA A 1 188 ? 2.957 -8.412 -38.818 1.00 14.05 188 ALA A CA 1
ATOM 1265 C C . ALA A 1 188 ? 3.002 -8.544 -37.310 1.00 13.49 188 ALA A C 1
ATOM 1266 O O . ALA A 1 188 ? 3.173 -9.609 -36.807 1.00 15.96 188 ALA A O 1
ATOM 1268 N N . ASP A 1 189 ? 2.825 -7.435 -36.606 1.00 11.82 189 ASP A N 1
ATOM 1269 C CA . ASP A 1 189 ? 2.841 -7.432 -35.154 1.00 11.93 189 ASP A CA 1
ATOM 1270 C C . ASP A 1 189 ? 1.512 -7.861 -34.540 1.00 11.09 189 ASP A C 1
ATOM 1271 O O . ASP A 1 189 ? 1.457 -8.063 -33.341 1.00 11.44 189 ASP A O 1
ATOM 1276 N N . LYS A 1 190 ? 0.456 -7.926 -35.339 1.00 11.60 190 LYS A N 1
ATOM 1277 C CA . LYS A 1 190 ? -0.878 -8.422 -34.930 1.00 11.84 190 LYS A CA 1
ATOM 1278 C C . LYS A 1 190 ? -1.696 -7.505 -34.011 1.00 12.24 190 LYS A C 1
ATOM 1279 O O . LYS A 1 190 ? -2.804 -7.191 -34.293 1.00 11.36 190 LYS A O 1
ATOM 1285 N N . TRP A 1 191 ? -1.082 -7.056 -32.950 1.00 13.05 191 TRP A N 1
ATOM 1286 C CA . TRP A 1 191 ? -1.757 -6.157 -32.035 1.00 9.86 191 TRP A CA 1
ATOM 1287 C C . TRP A 1 191 ? -2.311 -4.865 -32.665 1.00 9.90 191 TRP A C 1
ATOM 1288 O O . TRP A 1 191 ? -3.345 -4.434 -32.274 1.00 12.17 191 TRP A O 1
ATOM 1299 N N . PRO A 1 192 ? -1.636 -4.290 -33.656 1.00 9.48 192 PRO A N 1
ATOM 1300 C CA . PRO A 1 192 ? -2.280 -3.118 -34.291 1.00 9.98 192 PRO A CA 1
ATOM 1301 C C . PRO A 1 192 ? -3.588 -3.436 -35.001 1.00 12.12 192 PRO A C 1
ATOM 1302 O O . PRO A 1 192 ? -4.428 -2.595 -35.120 1.00 12.70 192 PRO A O 1
ATOM 1306 N N . MET A 1 193 ? -3.751 -4.661 -35.448 1.00 10.48 193 MET A N 1
ATOM 1307 C CA . MET A 1 193 ? -5.014 -5.077 -36.004 1.00 11.15 193 MET A CA 1
ATOM 1308 C C . MET A 1 193 ? -6.052 -5.443 -34.935 1.00 10.32 193 MET A C 1
ATOM 1309 O O . MET A 1 193 ? -7.205 -5.187 -35.090 1.00 10.77 193 MET A O 1
ATOM 1314 N N . HIS A 1 194 ? -5.576 -5.982 -33.810 1.00 11.03 194 HIS A N 1
ATOM 1315 C CA . HIS A 1 194 ? -6.484 -6.303 -32.725 1.00 10.50 194 HIS A CA 1
ATOM 1316 C C . HIS A 1 194 ? -7.226 -5.118 -32.144 1.00 10.76 194 HIS A C 1
ATOM 1317 O O . HIS A 1 194 ? -8.274 -5.281 -31.613 1.00 10.71 194 HIS A O 1
ATOM 1324 N N . PHE A 1 195 ? -6.688 -3.926 -32.341 1.00 11.21 195 PHE A N 1
ATOM 1325 C CA . PHE A 1 195 ? -7.383 -2.716 -31.918 1.00 9.07 195 PHE A CA 1
ATOM 1326 C C . PHE A 1 195 ? -8.782 -2.588 -32.608 1.00 10.56 195 PHE A C 1
ATOM 1327 O O . PHE A 1 195 ? -9.700 -2.124 -32.014 1.00 12.18 195 PHE A O 1
ATOM 1335 N N . TYR A 1 196 ? -8.875 -3.008 -33.865 1.00 10.92 196 TYR A N 1
ATOM 1336 C CA . TYR A 1 196 ? -10.151 -2.995 -34.608 1.00 11.22 196 TYR A CA 1
ATOM 1337 C C . TYR A 1 196 ? -11.158 -3.986 -34.029 1.00 11.02 196 TYR A C 1
ATOM 1338 O O . TYR A 1 196 ? -12.245 -3.603 -33.687 1.00 11.78 196 TYR A O 1
ATOM 1347 N N . TRP A 1 197 ? -10.731 -5.227 -33.827 1.00 10.96 197 TRP A N 1
ATOM 1348 C CA . TRP A 1 197 ? -11.621 -6.231 -33.261 1.00 11.00 197 TRP A CA 1
ATOM 1349 C C . TRP A 1 197 ? -12.072 -5.819 -31.880 1.00 10.88 197 TRP A C 1
ATOM 1350 O O . TRP A 1 197 ? -13.226 -5.901 -31.573 1.00 10.29 197 TRP A O 1
ATOM 1361 N N . SER A 1 198 ? -11.129 -5.340 -31.070 1.00 11.08 198 SER A N 1
ATOM 1362 C CA . SER A 1 198 ? -11.417 -4.951 -29.707 1.00 10.71 198 SER A CA 1
ATOM 1363 C C . SER A 1 198 ? -12.415 -3.808 -29.633 1.00 11.07 198 SER A C 1
ATOM 1364 O O . SER A 1 198 ? -13.366 -3.888 -28.925 1.00 12.37 198 SER A O 1
ATOM 1367 N N . TYR A 1 199 ? -12.151 -2.754 -30.397 1.00 10.86 199 TYR A N 1
ATOM 1368 C CA . TYR A 1 199 ? -13.042 -1.610 -30.392 1.00 11.37 199 TYR A CA 1
ATOM 1369 C C . TYR A 1 199 ? -14.446 -1.971 -30.882 1.00 10.95 199 TYR A C 1
ATOM 1370 O O . TYR A 1 199 ? -15.405 -1.496 -30.356 1.00 10.93 199 TYR A O 1
ATOM 1379 N N . LEU A 1 200 ? -14.518 -2.818 -31.891 1.00 11.19 200 LEU A N 1
ATOM 1380 C CA . LEU A 1 200 ? -15.840 -3.227 -32.435 1.00 11.81 200 LEU A CA 1
ATOM 1381 C C . LEU A 1 200 ? -16.602 -4.041 -31.409 1.00 14.23 200 LEU A C 1
ATOM 1382 O O . LEU A 1 200 ? -17.772 -3.847 -31.242 1.00 12.18 200 LEU A O 1
ATOM 1387 N N . ALA A 1 201 ? -15.914 -4.908 -30.689 1.00 10.67 201 ALA A N 1
ATOM 1388 C CA . ALA A 1 201 ? -16.531 -5.648 -29.594 1.00 13.13 201 ALA A CA 1
ATOM 1389 C C . ALA A 1 201 ? -17.024 -4.706 -28.488 1.00 13.90 201 ALA A C 1
ATOM 1390 O O . ALA A 1 201 ? -18.117 -4.830 -28.012 1.00 13.69 201 ALA A O 1
ATOM 1392 N N . MET A 1 202 ? -16.204 -3.713 -28.153 1.00 14.64 202 MET A N 1
ATOM 1393 C CA . MET A 1 202 ? -16.605 -2.718 -27.161 1.00 11.61 202 MET A CA 1
ATOM 1394 C C . MET A 1 202 ? -17.836 -1.941 -27.584 1.00 12.39 202 MET A C 1
ATOM 1395 O O . MET A 1 202 ? -18.714 -1.715 -26.807 1.00 14.46 202 MET A O 1
ATOM 1400 N N . ARG A 1 203 ? -17.892 -1.564 -28.844 1.00 14.12 203 ARG A N 1
ATOM 1401 C CA . ARG A 1 203 ? -18.985 -0.763 -29.323 1.00 12.65 203 ARG A CA 1
ATOM 1402 C C . ARG A 1 203 ? -20.275 -1.606 -29.483 1.00 15.16 203 ARG A C 1
ATOM 1403 O O . ARG A 1 203 ? -21.339 -1.131 -29.278 1.00 14.64 203 ARG A O 1
A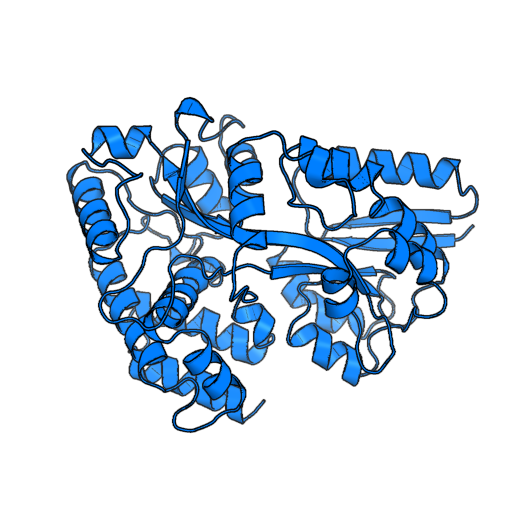TOM 1411 N N . ALA A 1 204 ? -20.110 -2.856 -29.855 1.00 12.92 204 ALA A N 1
ATOM 1412 C CA . ALA A 1 204 ? -21.266 -3.757 -29.990 1.00 14.48 204 ALA A CA 1
ATOM 1413 C C . ALA A 1 204 ? -21.871 -4.178 -28.678 1.00 14.09 204 ALA A C 1
ATOM 1414 O O . ALA A 1 204 ? -23.046 -4.148 -28.522 1.00 16.30 204 ALA A O 1
ATOM 1416 N N . GLY A 1 205 ? -21.018 -4.566 -27.753 1.00 14.15 205 GLY A N 1
ATOM 1417 C CA . GLY A 1 205 ? -21.517 -5.091 -26.500 1.00 15.01 205 GLY A CA 1
ATOM 1418 C C . GLY A 1 205 ? -21.532 -4.248 -25.281 1.00 16.66 205 GLY A C 1
ATOM 1419 O O . GLY A 1 205 ? -22.229 -4.547 -24.348 1.00 16.56 205 GLY A O 1
ATOM 1420 N N . GLY A 1 206 ? -20.712 -3.241 -25.263 1.00 14.16 206 GLY A N 1
ATOM 1421 C CA . GLY A 1 206 ? -20.581 -2.476 -24.074 1.00 16.91 206 GLY A CA 1
ATOM 1422 C C . GLY A 1 206 ? -19.817 -3.152 -22.965 1.00 14.00 206 GLY A C 1
ATOM 1423 O O . GLY A 1 206 ? -19.382 -4.253 -23.058 1.00 14.74 206 GLY A O 1
ATOM 1424 N N . GLN A 1 207 ? -19.652 -2.418 -21.888 1.00 15.80 207 GLN A N 1
ATOM 1425 C CA . GLN A 1 207 ? -18.893 -2.911 -20.757 1.00 15.80 207 GLN A CA 1
ATOM 1426 C C . GLN A 1 207 ? -19.498 -4.196 -20.212 1.00 16.86 207 GLN A C 1
ATOM 1427 O O . GLN A 1 207 ? -18.792 -5.093 -19.884 1.00 16.61 207 GLN A O 1
ATOM 1433 N N . GLU A 1 208 ? -20.808 -4.281 -20.189 1.00 16.81 208 GLU A N 1
ATOM 1434 C CA . GLU A 1 208 ? -21.491 -5.478 -19.708 1.00 17.45 208 GLU A CA 1
ATOM 1435 C C . GLU A 1 208 ? -21.177 -6.786 -20.499 1.00 19.42 208 GLU A C 1
ATOM 1436 O O . GLU A 1 208 ? -20.986 -7.802 -19.907 1.00 17.39 208 GLU A O 1
ATOM 1442 N N . ALA A 1 209 ? -21.101 -6.705 -21.818 1.00 15.56 209 ALA A N 1
ATOM 1443 C CA . ALA A 1 209 ? -20.753 -7.896 -22.580 1.00 14.44 209 ALA A CA 1
ATOM 1444 C C . ALA A 1 209 ? -19.309 -8.341 -22.272 1.00 15.79 209 ALA A C 1
ATOM 1445 O O . ALA A 1 209 ? -19.005 -9.508 -22.238 1.00 17.63 209 ALA A O 1
ATOM 1447 N N . PHE A 1 210 ? -18.439 -7.373 -22.081 1.00 15.93 210 PHE A N 1
ATOM 1448 C CA . PHE A 1 210 ? -17.069 -7.696 -21.762 1.00 15.40 210 PHE A CA 1
ATOM 1449 C C . PHE A 1 210 ? -16.954 -8.299 -20.350 1.00 14.99 210 PHE A C 1
ATOM 1450 O O . PHE A 1 210 ? -16.256 -9.244 -20.144 1.00 14.74 210 PHE A O 1
ATOM 1458 N N . ALA A 1 211 ? -17.679 -7.741 -19.421 1.00 16.05 211 ALA A N 1
ATOM 1459 C CA . ALA A 1 211 ? -17.669 -8.246 -18.061 1.00 19.65 211 ALA A CA 1
ATOM 1460 C C . ALA A 1 211 ? -18.136 -9.706 -18.005 1.00 17.97 211 ALA A C 1
ATOM 1461 O O . ALA A 1 211 ? -17.532 -10.520 -17.353 1.00 19.84 211 ALA A O 1
ATOM 1463 N N . ALA A 1 212 ? -19.173 -10.006 -18.727 1.00 19.04 212 ALA A N 1
ATOM 1464 C CA . ALA A 1 212 ? -19.666 -11.374 -18.752 1.00 19.44 212 ALA A CA 1
ATOM 1465 C C . ALA A 1 212 ? -18.659 -12.319 -19.394 1.00 19.19 212 ALA A C 1
ATOM 1466 O O . ALA A 1 212 ? -18.488 -13.419 -18.968 1.00 19.59 212 ALA A O 1
ATOM 1468 N N . ALA A 1 213 ? -17.994 -11.842 -20.423 1.00 17.85 213 ALA A N 1
ATOM 1469 C CA . ALA A 1 213 ? -17.000 -12.626 -21.091 1.00 16.69 213 ALA A CA 1
ATOM 1470 C C . ALA A 1 213 ? -15.793 -12.956 -20.189 1.00 16.41 213 ALA A C 1
ATOM 1471 O O . ALA A 1 213 ? -15.312 -14.037 -20.190 1.00 16.03 213 ALA A O 1
ATOM 1473 N N . MET A 1 214 ? -15.380 -12.004 -19.388 1.00 17.18 214 MET A N 1
ATOM 1474 C CA . MET A 1 214 ? -14.276 -12.228 -18.452 1.00 16.69 214 MET A CA 1
ATOM 1475 C C . MET A 1 214 ? -14.638 -13.245 -17.400 1.00 17.86 214 MET A C 1
ATOM 1476 O O . MET A 1 214 ? -13.821 -13.968 -16.959 1.00 17.64 214 MET A O 1
ATOM 1481 N N . GLN A 1 215 ? -15.920 -13.270 -17.027 1.00 19.33 215 GLN A N 1
ATOM 1482 C CA . GLN A 1 215 ? -16.381 -14.267 -16.082 1.00 21.06 215 GLN A CA 1
ATOM 1483 C C . GLN A 1 215 ? -16.767 -15.592 -16.748 1.00 21.36 215 GLN A C 1
ATOM 1484 O O . GLN A 1 215 ? -17.095 -16.537 -16.065 1.00 20.18 215 GLN A O 1
ATOM 1490 N N . ASP A 1 216 ? -16.743 -15.633 -18.059 1.00 19.63 216 ASP A N 1
ATOM 1491 C CA . ASP A 1 216 ? -17.140 -16.832 -18.847 1.00 17.95 216 ASP A CA 1
ATOM 1492 C C . ASP A 1 216 ? -18.594 -17.178 -18.568 1.00 21.20 216 ASP A C 1
ATOM 1493 O O . ASP A 1 216 ? -18.955 -18.313 -18.495 1.00 21.19 216 ASP A O 1
ATOM 1498 N N . GLN A 1 217 ? -19.413 -16.159 -18.456 1.00 22.30 217 GLN A N 1
ATOM 1499 C CA . GLN A 1 217 ? -20.823 -16.349 -18.261 1.00 21.90 217 GLN A CA 1
ATOM 1500 C C . GLN A 1 217 ? -21.457 -16.440 -19.601 1.00 24.31 217 GLN A C 1
ATOM 1501 O O . GLN A 1 217 ? -21.055 -15.807 -20.539 1.00 20.91 217 GLN A O 1
ATOM 1507 N N . GLY A 1 218 ? -22.499 -17.237 -19.681 1.00 25.49 218 GLY A N 1
ATOM 1508 C CA . GLY A 1 218 ? -23.218 -17.397 -20.925 1.00 25.74 218 GLY A CA 1
ATOM 1509 C C . GLY A 1 218 ? -22.327 -17.930 -22.029 1.00 21.56 218 GLY A C 1
ATOM 1510 O O . GLY A 1 218 ? -21.623 -18.879 -21.832 1.00 21.34 218 GLY A O 1
ATOM 1511 N N . ASP A 1 219 ? -22.342 -17.261 -23.164 1.00 20.56 219 ASP A N 1
ATOM 1512 C CA . ASP A 1 219 ? -21.474 -17.636 -24.281 1.00 20.26 219 ASP A CA 1
ATOM 1513 C C . ASP A 1 219 ? -20.076 -17.003 -24.174 1.00 20.51 219 ASP A C 1
ATOM 1514 O O . ASP A 1 219 ? -19.217 -17.295 -24.927 1.00 18.45 219 ASP A O 1
ATOM 1519 N N . GLY A 1 220 ? -19.911 -16.142 -23.196 1.00 17.93 220 GLY A N 1
ATOM 1520 C CA . GLY A 1 220 ? -18.623 -15.520 -22.977 1.00 20.70 220 GLY A CA 1
ATOM 1521 C C . GLY A 1 220 ? -18.088 -14.776 -24.150 1.00 16.59 220 GLY A C 1
ATOM 1522 O O . GLY A 1 220 ? -18.785 -14.062 -24.783 1.00 15.37 220 GLY A O 1
ATOM 1523 N N . PHE A 1 221 ? -16.833 -15.029 -24.442 1.00 14.53 221 PHE A N 1
ATOM 1524 C CA . PHE A 1 221 ? -16.185 -14.345 -25.559 1.00 13.00 221 PHE A CA 1
ATOM 1525 C C . PHE A 1 221 ? -16.693 -14.873 -26.904 1.00 13.23 221 PHE A C 1
ATOM 1526 O O . PHE A 1 221 ? -16.366 -14.354 -27.905 1.00 13.00 221 PHE A O 1
ATOM 1534 N N . ALA A 1 222 ? -17.487 -15.940 -26.890 1.00 14.33 222 ALA A N 1
ATOM 1535 C CA . ALA A 1 222 ? -18.104 -16.459 -28.097 1.00 15.30 222 ALA A CA 1
ATOM 1536 C C . ALA A 1 222 ? -19.499 -15.855 -28.288 1.00 15.94 222 ALA A C 1
ATOM 1537 O O . ALA A 1 222 ? -20.223 -16.231 -29.147 1.00 18.48 222 ALA A O 1
ATOM 1539 N N . GLY A 1 223 ? -19.820 -14.871 -27.486 1.00 13.99 223 GLY A N 1
ATOM 1540 C CA . GLY A 1 223 ? -21.099 -14.206 -27.591 1.00 17.03 223 GLY A CA 1
ATOM 1541 C C . GLY A 1 223 ? -21.314 -13.271 -28.745 1.00 18.27 223 GLY A C 1
ATOM 1542 O O . GLY A 1 223 ? -20.396 -13.010 -29.475 1.00 14.07 223 GLY A O 1
ATOM 1543 N N . GLU A 1 224 ? -22.555 -12.811 -28.899 1.00 19.71 224 GLU A N 1
ATOM 1544 C CA . GLU A 1 224 ? -22.943 -11.986 -30.025 1.00 19.65 224 GLU A CA 1
ATOM 1545 C C . GLU A 1 224 ? -22.105 -10.757 -30.344 1.00 17.12 224 GLU A C 1
ATOM 1546 O O . GLU A 1 224 ? -21.820 -10.502 -31.465 1.00 19.07 224 GLU A O 1
ATOM 1552 N N . ALA A 1 225 ? -21.700 -10.022 -29.320 1.00 15.35 225 ALA A N 1
ATOM 1553 C CA . ALA A 1 225 ? -20.891 -8.845 -29.542 1.00 15.47 225 ALA A CA 1
ATOM 1554 C C . ALA A 1 225 ? -19.512 -9.159 -30.139 1.00 14.65 225 ALA A C 1
ATOM 1555 O O . ALA A 1 225 ? -18.988 -8.410 -30.908 1.00 13.59 225 ALA A O 1
ATOM 1557 N N . PHE A 1 226 ? -18.959 -10.306 -29.769 1.00 12.12 226 PHE A N 1
ATOM 1558 C CA . PHE A 1 226 ? -17.639 -10.712 -30.278 1.00 12.73 226 PHE A CA 1
ATOM 1559 C C . PHE A 1 226 ? -17.711 -11.295 -31.679 1.00 13.23 226 PHE A C 1
ATOM 1560 O O . PHE A 1 226 ? -16.841 -11.079 -32.460 1.00 11.50 226 PHE A O 1
ATOM 1568 N N . VAL A 1 227 ? -18.828 -11.981 -31.965 1.00 13.15 227 VAL A N 1
ATOM 1569 C CA . VAL A 1 227 ? -19.088 -12.438 -33.313 1.00 14.69 227 VAL A CA 1
ATOM 1570 C C . VAL A 1 227 ? -19.325 -11.208 -34.192 1.00 11.82 227 VAL A C 1
ATOM 1571 O O . VAL A 1 227 ? -18.777 -11.115 -35.242 1.00 13.50 227 VAL A O 1
ATOM 1575 N N . ARG A 1 228 ? -20.103 -10.246 -33.690 1.00 14.87 228 ARG A N 1
ATOM 1576 C CA . ARG A 1 228 ? -20.326 -9.002 -34.430 1.00 13.96 228 ARG A CA 1
ATOM 1577 C C . ARG A 1 228 ? -19.024 -8.248 -34.727 1.00 12.40 228 ARG A C 1
ATOM 1578 O O . ARG A 1 228 ? -18.851 -7.760 -35.798 1.00 14.58 228 ARG A O 1
ATOM 1586 N N . ALA A 1 229 ? -18.141 -8.177 -33.752 1.00 11.73 229 ALA A N 1
ATOM 1587 C CA . ALA A 1 229 ? -16.828 -7.581 -33.964 1.00 13.71 229 ALA A CA 1
ATOM 1588 C C . ALA A 1 229 ? -16.090 -8.143 -35.143 1.00 12.13 229 ALA A C 1
ATOM 1589 O O . ALA A 1 229 ? -15.596 -7.429 -35.941 1.00 13.57 229 ALA A O 1
ATOM 1591 N N . GLY A 1 230 ? -16.058 -9.464 -35.235 1.00 12.20 230 GLY A N 1
ATOM 1592 C CA . GLY A 1 230 ? -15.417 -10.076 -36.394 1.00 12.52 230 GLY A CA 1
ATOM 1593 C C . GLY A 1 230 ? -16.145 -9.879 -37.698 1.00 12.01 230 GLY A C 1
ATOM 1594 O O . GLY A 1 230 ? -15.546 -9.769 -38.697 1.00 12.26 230 GLY A O 1
ATOM 1595 N N . GLU A 1 231 ? -17.472 -9.887 -37.632 1.00 11.96 231 GLU A N 1
ATOM 1596 C CA . GLU A 1 231 ? -18.261 -9.607 -38.810 1.00 14.77 231 GLU A CA 1
ATOM 1597 C C . GLU A 1 231 ? -17.967 -8.203 -39.394 1.00 14.48 231 GLU A C 1
ATOM 1598 O O . GLU A 1 231 ? -17.780 -8.039 -40.556 1.00 15.77 231 GLU A O 1
ATOM 1604 N N . GLU A 1 232 ? -17.871 -7.227 -38.522 1.00 14.91 232 GLU A N 1
ATOM 1605 C CA . GLU A 1 232 ? -17.600 -5.871 -38.943 1.00 16.36 232 GLU A CA 1
ATOM 1606 C C . GLU A 1 232 ? -16.153 -5.700 -39.353 1.00 13.05 232 GLU A C 1
ATOM 1607 O O . GLU A 1 232 ? -15.844 -4.944 -40.236 1.00 14.66 232 GLU A O 1
ATOM 1613 N N . LEU A 1 233 ? -15.273 -6.420 -38.697 1.00 12.30 233 LEU A N 1
ATOM 1614 C CA . LEU A 1 233 ? -13.885 -6.412 -39.152 1.00 12.51 233 LEU A CA 1
ATOM 1615 C C . LEU A 1 233 ? -13.777 -7.000 -40.559 1.00 13.39 233 LEU A C 1
ATOM 1616 O O . LEU A 1 233 ? -13.063 -6.514 -41.368 1.00 12.73 233 LEU A O 1
ATOM 1621 N N . LYS A 1 234 ? -14.514 -8.085 -40.796 1.00 13.7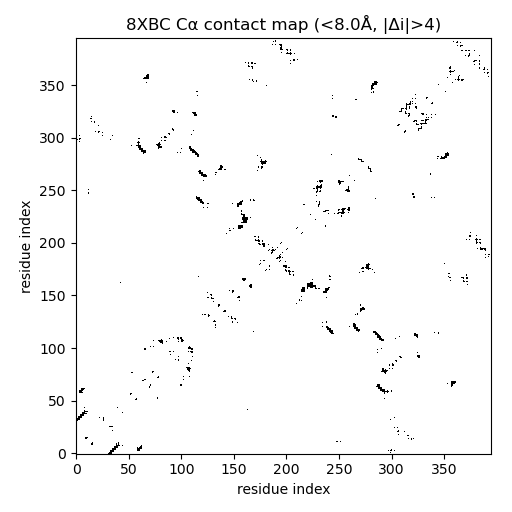2 234 LYS A N 1
ATOM 1622 C CA . LYS A 1 234 ? -14.486 -8.740 -42.089 1.00 15.27 234 LYS A CA 1
ATOM 1623 C C . LYS A 1 234 ? -15.041 -7.809 -43.156 1.00 15.69 234 LYS A C 1
ATOM 1624 O O . LYS A 1 234 ? -14.563 -7.784 -44.253 1.00 16.08 234 LYS A O 1
ATOM 1630 N N . ARG A 1 235 ? -16.033 -7.027 -42.782 1.00 14.37 235 ARG A N 1
ATOM 1631 C CA . ARG A 1 235 ? -16.639 -6.051 -43.684 1.00 14.09 235 ARG A CA 1
ATOM 1632 C C . ARG A 1 235 ? -15.628 -4.967 -44.088 1.00 14.68 235 ARG A C 1
ATOM 1633 O O . ARG A 1 235 ? -15.521 -4.601 -45.220 1.00 15.35 235 ARG A O 1
ATOM 1641 N N . LEU A 1 236 ? -14.871 -4.495 -43.109 1.00 14.29 236 LEU A N 1
ATOM 1642 C CA . LEU A 1 236 ? -13.796 -3.516 -43.395 1.00 14.49 236 LEU A CA 1
ATOM 1643 C C . LEU A 1 236 ? -12.736 -4.134 -44.296 1.00 14.77 236 LEU A C 1
ATOM 1644 O O . LEU A 1 236 ? -12.370 -3.578 -45.283 1.00 14.05 236 LEU A O 1
ATOM 1649 N N . ALA A 1 237 ? -12.294 -5.334 -43.949 1.00 14.84 237 ALA A N 1
ATOM 1650 C CA . ALA A 1 237 ? -11.288 -6.057 -44.727 1.00 15.87 237 ALA A CA 1
ATOM 1651 C C . ALA A 1 237 ? -11.699 -6.287 -46.191 1.00 15.18 237 ALA A C 1
ATOM 1652 O O . ALA A 1 237 ? -10.899 -6.250 -47.060 1.00 14.03 237 ALA A O 1
ATOM 1654 N N . ALA A 1 238 ? -12.987 -6.487 -46.404 1.00 15.66 238 ALA A N 1
ATOM 1655 C CA . ALA A 1 238 ? -13.522 -6.714 -47.741 1.00 17.63 238 ALA A CA 1
ATOM 1656 C C . ALA A 1 238 ? -13.447 -5.473 -48.612 1.00 21.16 238 ALA A C 1
ATOM 1657 O O . ALA A 1 238 ? -13.476 -5.585 -49.775 1.00 20.68 238 ALA A O 1
ATOM 1659 N N . LEU A 1 239 ? -13.306 -4.291 -47.993 1.00 16.10 239 LEU A N 1
ATOM 1660 C CA . LEU A 1 239 ? -13.069 -3.065 -48.730 1.00 16.40 239 LEU A CA 1
ATOM 1661 C C . LEU A 1 239 ? -11.617 -2.954 -49.118 1.00 17.91 239 LEU A C 1
ATOM 1662 O O . LEU A 1 239 ? -11.255 -2.033 -49.783 1.00 21.26 239 LEU A O 1
ATOM 1667 N N . GLU A 1 240 ? -10.793 -3.900 -48.724 1.00 17.92 240 GLU A N 1
ATOM 1668 C CA . GLU A 1 240 ? -9.346 -3.829 -48.968 1.00 18.57 240 GLU A CA 1
ATOM 1669 C C . GLU A 1 240 ? -8.752 -2.464 -48.604 1.00 17.01 240 GLU A C 1
ATOM 1670 O O . GLU A 1 240 ? -8.211 -1.791 -49.436 1.00 21.22 240 GLU A O 1
ATOM 1676 N N . PRO A 1 241 ? -8.808 -2.090 -47.329 1.00 14.91 241 PRO A N 1
ATOM 1677 C CA . PRO A 1 241 ? -8.410 -0.733 -46.939 1.00 14.56 241 PRO A CA 1
ATOM 1678 C C . PRO A 1 241 ? -6.979 -0.549 -46.537 1.00 16.75 241 PRO A C 1
ATOM 1679 O O . PRO A 1 241 ? -6.613 0.575 -46.308 1.00 16.44 241 PRO A O 1
ATOM 1683 N N . PHE A 1 242 ? -6.214 -1.631 -46.424 1.00 17.08 242 PHE A N 1
ATOM 1684 C CA . PHE A 1 242 ? -4.850 -1.556 -45.957 1.00 16.48 242 PHE A CA 1
ATOM 1685 C C . PHE A 1 242 ? -3.830 -1.436 -47.071 1.00 20.12 242 PHE A C 1
ATOM 1686 O O . PHE A 1 242 ? -4.138 -1.639 -48.206 1.00 19.93 242 PHE A O 1
ATOM 1694 N N . GLN A 1 243 ? -2.615 -1.113 -46.697 1.00 15.90 243 GLN A N 1
ATOM 1695 C CA . GLN A 1 243 ? -1.553 -1.048 -47.668 1.00 19.40 243 GLN A CA 1
ATOM 1696 C C . GLN A 1 243 ? -1.224 -2.409 -48.186 1.00 19.18 243 GLN A C 1
ATOM 1697 O O . GLN A 1 243 ? -1.396 -3.390 -47.515 1.00 21.02 243 GLN A O 1
ATOM 1703 N N . PRO A 1 244 ? -0.765 -2.466 -49.430 1.00 21.49 244 PRO A N 1
ATOM 1704 C CA . PRO A 1 244 ? -0.293 -3.745 -49.916 1.00 21.23 244 PRO A CA 1
ATOM 1705 C C . PRO A 1 244 ? 0.804 -4.275 -48.997 1.00 19.78 244 PRO A C 1
ATOM 1706 O O . PRO A 1 244 ? 1.576 -3.530 -48.484 1.00 24.90 244 PRO A O 1
ATOM 1710 N N . GLY A 1 245 ? 0.779 -5.558 -48.734 1.00 20.74 245 GLY A N 1
ATOM 1711 C CA . GLY A 1 245 ? 1.819 -6.103 -47.897 1.00 23.77 245 GLY A CA 1
ATOM 1712 C C . GLY A 1 245 ? 1.680 -5.797 -46.423 1.00 19.39 245 GLY A C 1
ATOM 1713 O O . GLY A 1 245 ? 2.650 -5.873 -45.714 1.00 19.60 245 GLY A O 1
ATOM 1714 N N . PHE A 1 246 ? 0.473 -5.473 -45.993 1.00 15.81 246 PHE A N 1
ATOM 1715 C CA . PHE A 1 246 ? 0.283 -5.082 -44.579 1.00 17.01 246 PHE A CA 1
ATOM 1716 C C . PHE A 1 246 ? 0.648 -6.155 -43.583 1.00 17.44 246 PHE A C 1
ATOM 1717 O O . PHE A 1 246 ? 1.047 -5.858 -42.487 1.00 19.05 246 PHE A O 1
ATOM 1725 N N . MET A 1 247 ? 0.538 -7.405 -43.973 1.00 16.18 247 MET A N 1
ATOM 1726 C CA . MET A 1 247 ? 0.897 -8.504 -43.088 1.00 16.79 247 MET A CA 1
ATOM 1727 C C . MET A 1 247 ? 2.388 -8.705 -42.853 1.00 16.75 247 MET A C 1
ATOM 1728 O O . MET A 1 247 ? 2.776 -9.446 -42.016 1.00 17.37 247 MET A O 1
ATOM 1733 N N . ALA A 1 248 ? 3.222 -8.086 -43.678 1.00 17.03 248 ALA A N 1
ATOM 1734 C CA . ALA A 1 248 ? 4.635 -8.128 -43.444 1.00 19.63 248 ALA A CA 1
ATOM 1735 C C . ALA A 1 248 ? 5.101 -6.817 -42.762 1.00 18.61 248 ALA A C 1
ATOM 1736 O O . ALA A 1 248 ? 6.256 -6.704 -42.409 1.00 21.24 248 ALA A O 1
ATOM 1738 N N . ALA A 1 249 ? 4.200 -5.879 -42.557 1.00 18.66 249 ALA A N 1
ATOM 1739 C CA . ALA A 1 249 ? 4.538 -4.639 -41.909 1.00 16.55 249 ALA A CA 1
ATOM 1740 C C . ALA A 1 249 ? 4.408 -4.643 -40.391 1.00 15.63 249 ALA A C 1
ATOM 1741 O O . ALA A 1 249 ? 3.423 -5.015 -39.860 1.00 15.22 249 ALA A O 1
ATOM 1743 N N . GLY A 1 250 ? 5.471 -4.253 -39.702 1.00 14.99 250 GLY A N 1
ATOM 1744 C CA . GLY A 1 250 ? 5.359 -4.063 -38.263 1.00 15.05 250 GLY A CA 1
ATOM 1745 C C . GLY A 1 250 ? 4.895 -2.627 -37.959 1.00 14.01 250 GLY A C 1
ATOM 1746 O O . GLY A 1 250 ? 4.670 -1.832 -38.848 1.00 14.37 250 GLY A O 1
ATOM 1747 N N . TYR A 1 251 ? 4.732 -2.329 -36.689 1.00 14.37 251 TYR A N 1
ATOM 1748 C CA . TYR A 1 251 ? 4.274 -1.015 -36.271 1.00 13.44 251 TYR A CA 1
ATOM 1749 C C . TYR A 1 251 ? 5.147 0.122 -36.810 1.00 12.87 251 TYR A C 1
ATOM 1750 O O . TYR A 1 251 ? 4.662 1.106 -37.253 1.00 11.77 251 TYR A O 1
ATOM 1759 N N . GLY A 1 252 ? 6.449 -0.068 -36.742 1.00 13.79 252 GLY A N 1
ATOM 1760 C CA . GLY A 1 252 ? 7.360 0.961 -37.232 1.00 13.46 252 GLY A CA 1
ATOM 1761 C C . GLY A 1 252 ? 7.159 1.311 -38.701 1.00 16.26 252 GLY A C 1
ATOM 1762 O O . GLY A 1 252 ? 7.160 2.446 -39.058 1.00 13.45 252 GLY A O 1
ATOM 1763 N N . GLU A 1 253 ? 6.984 0.290 -39.536 1.00 15.37 253 GLU A N 1
ATOM 1764 C CA . GLU A 1 253 ? 6.694 0.523 -40.949 1.00 16.62 253 GLU A CA 1
ATOM 1765 C C . GLU A 1 253 ? 5.346 1.204 -41.135 1.00 16.87 253 GLU A C 1
ATOM 1766 O O . GLU A 1 253 ? 5.217 2.097 -41.914 1.00 15.32 253 GLU A O 1
ATOM 1772 N N . SER A 1 254 ? 4.353 0.785 -40.386 1.00 14.12 254 SER A N 1
ATOM 1773 C CA . SER A 1 254 ? 3.033 1.368 -40.477 1.00 14.50 254 SER A CA 1
ATOM 1774 C C . SER A 1 254 ? 3.036 2.848 -40.088 1.00 15.90 254 SER A C 1
ATOM 1775 O O . SER A 1 254 ? 2.490 3.679 -40.786 1.00 13.94 254 SER A O 1
ATOM 1778 N N . ALA A 1 255 ? 3.730 3.157 -39.018 1.00 15.19 255 ALA A N 1
ATOM 1779 C CA . ALA A 1 255 ? 3.846 4.549 -38.580 1.00 13.31 255 ALA A CA 1
ATOM 1780 C C . ALA A 1 255 ? 4.577 5.405 -39.588 1.00 13.58 255 ALA A C 1
ATOM 1781 O O . ALA A 1 255 ? 4.261 6.540 -39.746 1.00 11.70 255 ALA A O 1
ATOM 1783 N N . GLY A 1 256 ? 5.584 4.833 -40.215 1.00 13.89 256 GLY A N 1
ATOM 1784 C CA . GLY A 1 256 ? 6.330 5.532 -41.267 1.00 15.00 256 GLY A CA 1
ATOM 1785 C C . GLY A 1 256 ? 5.478 5.838 -42.467 1.00 16.03 256 GLY A C 1
ATOM 1786 O O . GLY A 1 256 ? 5.598 6.857 -43.025 1.00 14.06 256 GLY A O 1
ATOM 1787 N N . LEU A 1 257 ? 4.666 4.887 -42.873 1.00 16.39 257 LEU A N 1
ATOM 1788 C CA . LEU A 1 257 ? 3.746 5.081 -43.976 1.00 16.38 257 LEU A CA 1
ATOM 1789 C C . LEU A 1 257 ? 2.788 6.225 -43.722 1.00 16.53 257 LEU A C 1
ATOM 1790 O O . LEU A 1 257 ? 2.526 7.012 -44.585 1.00 16.33 257 LEU A O 1
ATOM 1795 N N . PHE A 1 258 ? 2.268 6.309 -42.507 1.00 15.43 258 PHE A N 1
ATOM 1796 C CA . PHE A 1 258 ? 1.373 7.412 -42.130 1.00 15.23 258 PHE A CA 1
ATOM 1797 C C . PHE A 1 258 ? 2.171 8.731 -42.109 1.00 12.87 258 PHE A C 1
ATOM 1798 O O . PHE A 1 258 ? 1.759 9.708 -42.636 1.00 13.53 258 PHE A O 1
ATOM 1806 N N . GLY A 1 259 ? 3.337 8.702 -41.505 1.00 13.36 259 GLY A N 1
ATOM 1807 C CA . GLY A 1 259 ? 4.182 9.882 -41.494 1.00 11.83 259 GLY A CA 1
ATOM 1808 C C . GLY A 1 259 ? 4.631 10.386 -42.857 1.00 14.54 259 GLY A C 1
ATOM 1809 O O . GLY A 1 259 ? 4.849 11.555 -42.996 1.00 13.65 259 GLY A O 1
ATOM 1810 N N . ASP A 1 260 ? 4.706 9.496 -43.847 1.00 15.82 260 ASP A N 1
ATOM 1811 C CA . ASP A 1 260 ? 5.135 9.828 -45.194 1.00 14.54 260 ASP A CA 1
ATOM 1812 C C . ASP A 1 260 ? 3.974 10.197 -46.110 1.00 14.76 260 ASP A C 1
ATOM 1813 O O . ASP A 1 260 ? 4.169 10.269 -47.295 1.00 16.28 260 ASP A O 1
ATOM 1818 N N . TYR A 1 261 ? 2.799 10.358 -45.543 1.00 14.46 261 TYR A N 1
ATOM 1819 C CA . TYR A 1 261 ? 1.594 10.764 -46.289 1.00 15.84 261 TYR A CA 1
ATOM 1820 C C . TYR A 1 261 ? 1.192 9.721 -47.311 1.00 16.47 261 TYR A C 1
ATOM 1821 O O . TYR A 1 261 ? 0.613 10.014 -48.285 1.00 17.92 261 TYR A O 1
ATOM 1830 N N . LYS A 1 262 ? 1.446 8.463 -46.981 1.00 12.89 262 LYS A N 1
ATOM 1831 C CA . LYS A 1 262 ? 1.157 7.358 -47.889 1.00 18.80 262 LYS A CA 1
ATOM 1832 C C . LYS A 1 262 ? -0.037 6.521 -47.452 1.00 16.63 262 LYS A C 1
ATOM 1833 O O . LYS A 1 262 ? -0.371 5.582 -48.114 1.00 18.04 262 LYS A O 1
ATOM 1839 N N . ALA A 1 263 ? -0.681 6.904 -46.373 1.00 17.31 263 ALA A N 1
ATOM 1840 C CA . ALA A 1 263 ? -1.908 6.273 -45.912 1.00 15.08 263 ALA A CA 1
ATOM 1841 C C . ALA A 1 263 ? -2.627 7.324 -45.081 1.00 15.09 263 ALA A C 1
ATOM 1842 O O . ALA A 1 263 ? -2.012 8.088 -44.379 1.00 16.61 263 ALA A O 1
ATOM 1844 N N . ALA A 1 264 ? -3.928 7.344 -45.123 1.00 16.14 264 ALA A N 1
ATOM 1845 C CA . ALA A 1 264 ? -4.679 8.379 -44.489 1.00 14.87 264 ALA A CA 1
ATOM 1846 C C . ALA A 1 264 ? -5.066 8.211 -43.054 1.00 16.70 264 ALA A C 1
ATOM 1847 O O . ALA A 1 264 ? -5.376 9.178 -42.426 1.00 14.82 264 ALA A O 1
ATOM 1849 N N . ILE A 1 265 ? -5.072 6.963 -42.561 1.00 15.61 265 ILE A N 1
ATOM 1850 C CA . ILE A 1 265 ? -5.602 6.659 -41.242 1.00 16.17 265 ILE A CA 1
ATOM 1851 C C . ILE A 1 265 ? -4.700 5.680 -40.476 1.00 14.18 265 ILE A C 1
ATOM 1852 O O . ILE A 1 265 ? -4.152 4.775 -41.063 1.00 15.13 265 ILE A O 1
ATOM 1857 N N . HIS A 1 266 ? -4.543 5.925 -39.173 1.00 12.52 266 HIS A N 1
ATOM 1858 C CA . HIS A 1 266 ? -3.759 5.035 -38.324 1.00 14.32 266 HIS A CA 1
ATOM 1859 C C . HIS A 1 266 ? -4.406 4.879 -36.963 1.00 12.65 266 HIS A C 1
ATOM 1860 O O . HIS A 1 266 ? -4.467 5.817 -36.213 1.00 13.10 266 HIS A O 1
ATOM 1867 N N . LEU A 1 267 ? -4.949 3.675 -36.694 1.00 10.80 267 LEU A N 1
ATOM 1868 C CA . LEU A 1 267 ? -5.558 3.382 -35.415 1.00 11.29 267 LEU A CA 1
ATOM 1869 C C . LEU A 1 267 ? -4.476 3.023 -34.440 1.00 11.14 267 LEU A C 1
ATOM 1870 O O . LEU A 1 267 ? -3.889 1.970 -34.521 1.00 11.21 267 LEU A O 1
ATOM 1875 N N . MET A 1 268 ? -4.246 3.910 -33.485 1.00 10.99 268 MET A N 1
ATOM 1876 C CA . MET A 1 268 ? -3.117 3.700 -32.594 1.00 11.59 268 MET A CA 1
ATOM 1877 C C . MET A 1 268 ? -3.195 4.511 -31.349 1.00 11.94 268 MET A C 1
ATOM 1878 O O . MET A 1 268 ? -3.912 5.483 -31.289 1.00 11.42 268 MET A O 1
ATOM 1883 N N . GLY A 1 269 ? -2.444 4.101 -30.328 1.00 11.96 269 GLY A N 1
ATOM 1884 C CA . GLY A 1 269 ? -2.315 4.851 -29.105 1.00 11.39 269 GLY A CA 1
ATOM 1885 C C . GLY A 1 269 ? -1.736 6.232 -29.361 1.00 11.95 269 GLY A C 1
ATOM 1886 O O . GLY A 1 269 ? -1.150 6.485 -30.373 1.00 12.19 269 GLY A O 1
ATOM 1887 N N . ASP A 1 270 ? -1.855 7.078 -28.372 1.00 11.87 270 ASP A N 1
ATOM 1888 C CA . ASP A 1 270 ? -1.417 8.469 -28.521 1.00 12.54 270 ASP A CA 1
ATOM 1889 C C . ASP A 1 270 ? 0.071 8.674 -28.607 1.00 12.06 270 ASP A C 1
ATOM 1890 O O . ASP A 1 270 ? 0.478 9.735 -28.993 1.00 13.61 270 ASP A O 1
ATOM 1895 N N . TRP A 1 271 ? 0.844 7.651 -28.300 1.00 12.17 271 TRP A N 1
ATOM 1896 C CA . TRP A 1 271 ? 2.290 7.667 -28.480 1.00 10.17 271 TRP A CA 1
ATOM 1897 C C . TRP A 1 271 ? 2.690 7.767 -29.972 1.00 10.39 271 TRP A C 1
ATOM 1898 O O . TRP A 1 271 ? 3.808 8.033 -30.305 1.00 12.05 271 TRP A O 1
ATOM 1909 N N . ASP A 1 272 ? 1.711 7.558 -30.852 1.00 11.46 272 ASP A N 1
ATOM 1910 C CA . ASP A 1 272 ? 1.980 7.590 -32.290 1.00 12.41 272 ASP A CA 1
ATOM 1911 C C . ASP A 1 272 ? 2.323 8.961 -32.786 1.00 11.77 272 ASP A C 1
ATOM 1912 O O . ASP A 1 272 ? 3.010 9.082 -33.736 1.00 12.63 272 ASP A O 1
ATOM 1917 N N . TYR A 1 273 ? 1.879 9.971 -32.056 1.00 12.14 273 TYR A N 1
ATOM 1918 C CA . TYR A 1 273 ? 2.088 11.365 -32.467 1.00 11.35 273 TYR A CA 1
ATOM 1919 C C . TYR A 1 273 ? 3.548 11.636 -32.722 1.00 12.21 273 TYR A C 1
ATOM 1920 O O . TYR A 1 273 ? 3.923 12.129 -33.742 1.00 13.41 273 TYR A O 1
ATOM 1929 N N . ASN A 1 274 ? 4.362 11.299 -31.733 1.00 12.27 274 ASN A N 1
ATOM 1930 C CA . ASN A 1 274 ? 5.788 11.472 -31.881 1.00 13.15 274 ASN A CA 1
ATOM 1931 C C . ASN A 1 274 ? 6.416 10.377 -32.761 1.00 12.63 274 ASN A C 1
ATOM 1932 O O . ASN A 1 274 ? 7.337 10.630 -33.485 1.00 12.65 274 ASN A O 1
ATOM 1937 N N . PHE A 1 275 ? 5.850 9.185 -32.725 1.00 12.24 275 PHE A N 1
ATOM 1938 C CA . PHE A 1 275 ? 6.453 8.072 -33.463 1.00 12.44 275 PHE A CA 1
ATOM 1939 C C . PHE A 1 275 ? 6.370 8.176 -34.980 1.00 12.36 275 PHE A C 1
ATOM 1940 O O . PHE A 1 275 ? 7.319 7.909 -35.641 1.00 13.38 275 PHE A O 1
ATOM 1948 N N . GLN A 1 276 ? 5.238 8.636 -35.477 1.00 13.24 276 GLN A N 1
ATOM 1949 C CA . GLN A 1 276 ? 5.045 8.787 -36.921 1.00 12.60 276 GLN A CA 1
ATOM 1950 C C . GLN A 1 276 ? 5.998 9.841 -37.455 1.00 13.03 276 GLN A C 1
ATOM 1951 O O . GLN A 1 276 ? 6.462 9.716 -38.534 1.00 13.55 276 GLN A O 1
ATOM 1957 N N . ALA A 1 277 ? 6.278 10.847 -36.644 1.00 13.06 277 ALA A N 1
ATOM 1958 C CA . ALA A 1 277 ? 7.262 11.825 -37.027 1.00 14.50 277 ALA A CA 1
ATOM 1959 C C . ALA A 1 277 ? 8.665 11.220 -37.083 1.00 13.80 277 ALA A C 1
ATOM 1960 O O . ALA A 1 277 ? 9.343 11.370 -38.044 1.00 14.11 277 ALA A O 1
ATOM 1962 N N . GLN A 1 278 ? 9.053 10.487 -36.059 1.00 14.35 278 GLN A N 1
ATOM 1963 C CA . GLN A 1 278 ? 10.349 9.844 -36.077 1.00 14.92 278 GLN A CA 1
ATOM 1964 C C . GLN A 1 278 ? 10.526 8.834 -37.185 1.00 14.95 278 GLN A C 1
ATOM 1965 O O . GLN A 1 278 ? 11.613 8.674 -37.693 1.00 16.39 278 GLN A O 1
ATOM 1971 N N . GLN A 1 279 ? 9.446 8.191 -37.605 1.00 13.61 279 GLN A N 1
ATOM 1972 C CA . GLN A 1 279 ? 9.504 7.138 -38.641 1.00 14.67 279 GLN A CA 1
ATOM 1973 C C . GLN A 1 279 ? 9.368 7.692 -40.037 1.00 14.65 279 GLN A C 1
ATOM 1974 O O . GLN A 1 279 ? 9.686 7.033 -40.976 1.00 16.74 279 GLN A O 1
ATOM 1980 N N . ALA A 1 280 ? 8.896 8.910 -40.143 1.00 14.00 280 ALA A N 1
ATOM 1981 C CA . ALA A 1 280 ? 8.877 9.563 -41.438 1.00 14.39 280 ALA A CA 1
ATOM 1982 C C . ALA A 1 280 ? 10.289 9.849 -41.991 1.00 16.62 280 ALA A C 1
ATOM 1983 O O . ALA A 1 280 ? 11.181 10.155 -41.263 1.00 15.66 280 ALA A O 1
ATOM 1985 N N . VAL A 1 281 ? 10.417 9.739 -43.302 1.00 15.98 281 VAL A N 1
ATOM 1986 C CA . VAL A 1 281 ? 11.681 10.072 -43.957 1.00 19.01 281 VAL A CA 1
ATOM 1987 C C . VAL A 1 281 ? 12.128 11.526 -43.606 1.00 17.89 281 VAL A C 1
ATOM 1988 O O . VAL A 1 281 ? 13.254 11.786 -43.351 1.00 17.58 281 VAL A O 1
ATOM 1992 N N . ASP A 1 282 ? 11.169 12.429 -43.523 1.00 18.28 282 ASP A N 1
ATOM 1993 C CA . ASP A 1 282 ? 11.489 13.824 -43.207 1.00 18.32 282 ASP A CA 1
ATOM 1994 C C . ASP A 1 282 ? 11.651 14.162 -41.747 1.00 17.32 282 ASP A C 1
ATOM 1995 O O . ASP A 1 282 ? 11.883 15.268 -41.428 1.00 18.74 282 ASP A O 1
ATOM 2000 N N . LYS A 1 283 ? 11.441 13.197 -40.868 1.00 17.56 283 LYS A N 1
ATOM 2001 C CA . LYS A 1 283 ? 11.537 13.400 -39.431 1.00 17.44 283 LYS A CA 1
ATOM 2002 C C . LYS A 1 283 ? 10.521 14.364 -38.837 1.00 16.68 283 LYS A C 1
ATOM 2003 O O . LYS A 1 283 ? 10.693 14.810 -37.732 1.00 18.46 283 LYS A O 1
ATOM 2009 N N . LYS A 1 284 ? 9.442 14.599 -39.555 1.00 15.70 284 LYS A N 1
ATOM 2010 C CA . LYS A 1 284 ? 8.416 15.508 -39.123 1.00 13.69 284 LYS A CA 1
ATOM 2011 C C . LYS A 1 284 ? 7.036 14.850 -39.211 1.00 16.16 284 LYS A C 1
ATOM 2012 O O . LYS A 1 284 ? 6.218 15.037 -38.360 1.00 16.46 284 LYS A O 1
ATOM 2018 N N . GLY A 1 285 ? 6.809 14.066 -40.246 1.00 14.00 285 GLY A N 1
ATOM 2019 C CA . GLY A 1 285 ? 5.555 13.388 -40.404 1.00 15.79 285 GLY A CA 1
ATOM 2020 C C . GLY A 1 285 ? 4.393 14.261 -40.700 1.00 14.49 285 GLY A C 1
ATOM 2021 O O . GLY A 1 285 ? 4.531 15.312 -41.282 1.00 14.35 285 GLY A O 1
ATOM 2022 N N . VAL A 1 286 ? 3.229 13.799 -40.290 1.00 13.88 286 VAL A N 1
ATOM 2023 C CA . VAL A 1 286 ? 2.051 14.603 -40.490 1.00 13.64 286 VAL A CA 1
ATOM 2024 C C . VAL A 1 286 ? 2.097 15.755 -39.489 1.00 16.12 286 VAL A C 1
ATOM 2025 O O . VAL A 1 286 ? 1.913 15.572 -38.311 1.00 16.07 286 VAL A O 1
ATOM 2029 N N . VAL A 1 287 ? 2.267 16.953 -40.017 1.00 14.25 287 VAL A N 1
ATOM 2030 C CA . VAL A 1 287 ? 2.337 18.124 -39.186 1.00 14.79 287 VAL A CA 1
ATOM 2031 C C . VAL A 1 287 ? 0.995 18.515 -38.652 1.00 12.63 287 VAL A C 1
ATOM 2032 O O . VAL A 1 287 ? -0.003 18.097 -39.155 1.00 14.51 287 VAL A O 1
ATOM 2036 N N . ASP A 1 288 ? 0.999 19.322 -37.609 1.00 13.91 288 ASP A N 1
ATOM 2037 C CA . ASP A 1 288 ? -0.221 19.661 -36.910 1.00 15.11 288 ASP A CA 1
ATOM 2038 C C . ASP A 1 288 ? -1.342 20.218 -37.808 1.00 16.77 288 ASP A C 1
ATOM 2039 O O . ASP A 1 288 ? -2.470 19.867 -37.629 1.00 18.48 288 ASP A O 1
ATOM 2044 N N . SER A 1 289 ? -0.984 21.081 -38.749 1.00 16.02 289 SER A N 1
ATOM 2045 C CA . SER A 1 289 ? -1.944 21.618 -39.720 1.00 17.74 289 SER A CA 1
ATOM 2046 C C . SER A 1 289 ? -2.594 20.581 -40.595 1.00 16.23 289 SER A C 1
ATOM 2047 O O . SER A 1 289 ? -3.627 20.837 -41.145 1.00 18.80 289 SER A O 1
ATOM 2050 N N . ASP A 1 290 ? -1.972 19.428 -40.730 1.00 14.39 290 ASP A N 1
ATOM 2051 C CA . ASP A 1 290 ? -2.496 18.354 -41.545 1.00 16.32 290 ASP A CA 1
ATOM 2052 C C . ASP A 1 290 ? -3.035 17.173 -40.729 1.00 15.77 290 ASP A C 1
ATOM 2053 O O . ASP A 1 290 ? -3.461 16.215 -41.289 1.00 18.32 290 ASP A O 1
ATOM 2058 N N . LEU A 1 291 ? -3.011 17.286 -39.421 1.00 15.93 291 LEU A N 1
ATOM 2059 C CA . LEU A 1 291 ? -3.358 16.152 -38.589 1.00 15.97 291 LEU A CA 1
ATOM 2060 C C . LEU A 1 291 ? -4.623 16.250 -37.809 1.00 16.49 291 LEU A C 1
ATOM 2061 O O . LEU A 1 291 ? -4.963 17.295 -37.333 1.00 17.05 291 LEU A O 1
ATOM 2066 N N . GLY A 1 292 ? -5.339 15.115 -37.736 1.00 14.57 292 GLY A N 1
ATOM 2067 C CA . GLY A 1 292 ? -6.505 15.034 -36.930 1.00 15.74 292 GLY A CA 1
ATOM 2068 C C . GLY A 1 292 ? -6.511 13.797 -36.039 1.00 14.22 292 GLY A C 1
ATOM 2069 O O . GLY A 1 292 ? -5.747 12.905 -36.284 1.00 13.52 292 GLY A O 1
ATOM 2070 N N . PHE A 1 293 ? -7.374 13.805 -35.037 1.00 13.33 293 PHE A N 1
ATOM 2071 C CA . PHE A 1 293 ? -7.593 12.647 -34.182 1.00 13.79 293 PHE A CA 1
ATOM 2072 C C . PHE A 1 293 ? -9.087 12.517 -33.916 1.00 15.44 293 PHE A C 1
ATOM 2073 O O . PHE A 1 293 ? -9.730 13.474 -33.635 1.00 16.81 293 PHE A O 1
ATOM 2081 N N . MET A 1 294 ? -9.589 11.303 -34.053 1.00 14.58 294 MET A N 1
ATOM 2082 C CA . MET A 1 294 ? -10.973 11.004 -33.747 1.00 15.34 294 MET A CA 1
ATOM 2083 C C . MET A 1 294 ? -11.095 9.750 -32.915 1.00 13.13 294 MET A C 1
ATOM 2084 O O . MET A 1 294 ? -10.316 8.830 -33.072 1.00 13.68 294 MET A O 1
ATOM 2089 N N . ASN A 1 295 ? -12.095 9.743 -32.059 1.00 13.48 295 ASN A N 1
ATOM 2090 C CA . ASN A 1 295 ? -12.409 8.577 -31.293 1.00 13.33 295 ASN A CA 1
ATOM 2091 C C . ASN A 1 295 ? -12.965 7.470 -32.192 1.00 12.48 295 ASN A C 1
ATOM 2092 O O . ASN A 1 295 ? -13.415 7.721 -33.285 1.00 13.60 295 ASN A O 1
ATOM 2097 N N . PHE A 1 296 ? -12.855 6.246 -31.719 1.00 12.53 296 PHE A N 1
ATOM 2098 C CA . PHE A 1 296 ? -13.481 5.174 -32.454 1.00 14.36 296 PHE A CA 1
ATOM 2099 C C . PHE A 1 296 ? -14.995 5.439 -32.495 1.00 13.30 296 PHE A C 1
ATOM 2100 O O . PHE A 1 296 ? -15.587 5.771 -31.524 1.00 15.24 296 PHE A O 1
ATOM 2108 N N . PRO A 1 297 ? -15.590 5.268 -33.716 1.00 13.83 297 PRO A N 1
ATOM 2109 C CA . PRO A 1 297 ? -16.997 5.608 -33.793 1.00 15.43 297 PRO A CA 1
ATOM 2110 C C . PRO A 1 297 ? -17.925 4.629 -33.146 1.00 15.83 297 PRO A C 1
ATOM 2111 O O . PRO A 1 297 ? -17.516 3.621 -32.626 1.00 15.18 297 PRO A O 1
ATOM 2115 N N . VAL A 1 298 ? -19.194 4.992 -33.170 1.00 17.52 298 VAL A N 1
ATOM 2116 C CA . VAL A 1 298 ? -20.198 4.129 -32.624 1.00 17.08 298 VAL A CA 1
ATOM 2117 C C . VAL A 1 298 ? -20.768 3.161 -33.652 1.00 16.22 298 VAL A C 1
ATOM 2118 O O . VAL A 1 298 ? -20.664 3.369 -34.830 1.00 17.24 298 VAL A O 1
ATOM 2122 N N . LEU A 1 299 ? -21.377 2.104 -33.148 1.00 18.68 299 LEU A N 1
ATOM 2123 C CA . LEU A 1 299 ? -21.938 1.096 -34.022 1.00 15.90 299 LEU A CA 1
ATOM 2124 C C . LEU A 1 299 ? -23.443 1.052 -33.862 1.00 18.08 299 LEU A C 1
ATOM 2125 O O . LEU A 1 299 ? -23.940 1.043 -32.775 1.00 20.80 299 LEU A O 1
ATOM 2130 N N . LYS A 1 300 ? -24.109 0.983 -34.985 1.00 19.22 300 LYS A N 1
ATOM 2131 C CA . LYS A 1 300 ? -25.593 0.922 -35.001 1.00 21.10 300 LYS A CA 1
ATOM 2132 C C . LYS A 1 300 ? -26.125 -0.200 -34.143 1.00 22.42 300 LYS A C 1
ATOM 2133 O O . LYS A 1 300 ? -25.733 -1.341 -34.264 1.00 19.61 300 LYS A O 1
ATOM 2139 N N . GLY A 1 301 ? -27.046 0.157 -33.257 1.00 21.68 301 GLY A N 1
ATOM 2140 C CA . GLY A 1 301 ? -27.597 -0.822 -32.335 1.00 19.99 301 GLY A CA 1
ATOM 2141 C C . GLY A 1 301 ? -26.694 -1.309 -31.216 1.00 20.98 301 GLY A C 1
ATOM 2142 O O . GLY A 1 301 ? -27.087 -2.071 -30.396 1.00 20.42 301 GLY A O 1
ATOM 2143 N N . G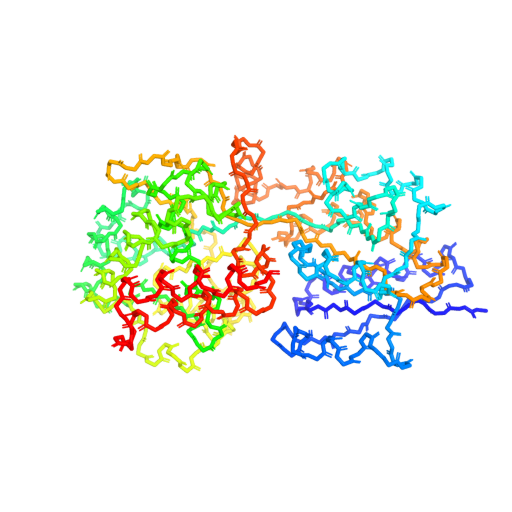LY A 1 302 ? -25.465 -0.806 -31.210 1.00 18.46 302 GLY A N 1
ATOM 2144 C CA . GLY A 1 302 ? -24.574 -1.151 -30.171 1.00 20.14 302 GLY A CA 1
ATOM 2145 C C . GLY A 1 302 ? -24.895 -0.694 -28.778 1.00 19.33 302 GLY A C 1
ATOM 2146 O O . GLY A 1 302 ? -25.478 0.322 -28.557 1.00 18.69 302 GLY A O 1
ATOM 2147 N N . ALA A 1 303 ? -24.397 -1.449 -27.828 1.00 16.06 303 ALA A N 1
ATOM 2148 C CA . ALA A 1 303 ? -24.583 -1.120 -26.441 1.00 17.56 303 ALA A CA 1
ATOM 2149 C C . ALA A 1 303 ? -23.427 -0.289 -25.867 1.00 15.65 303 ALA A C 1
ATOM 2150 O O . ALA A 1 303 ? -23.490 0.140 -24.757 1.00 18.48 303 ALA A O 1
ATOM 2152 N N . GLY A 1 304 ? -22.423 -0.045 -26.690 1.00 14.38 304 GLY A N 1
ATOM 2153 C CA . GLY A 1 304 ? -21.296 0.740 -26.237 1.00 16.59 304 GLY A CA 1
ATOM 2154 C C . GLY A 1 304 ? -21.389 2.205 -26.553 1.00 18.53 304 GLY A C 1
ATOM 2155 O O . GLY A 1 304 ? -22.020 2.600 -27.468 1.00 22.29 304 GLY A O 1
ATOM 2156 N N . ALA A 1 305 ? -20.666 2.990 -25.813 1.00 17.45 305 ALA A N 1
ATOM 2157 C CA . ALA A 1 305 ? -20.698 4.414 -25.988 1.00 16.42 305 ALA A CA 1
ATOM 2158 C C . ALA A 1 305 ? -19.466 4.903 -26.685 1.00 16.00 305 ALA A C 1
ATOM 2159 O O . ALA A 1 305 ? -18.421 4.319 -26.526 1.00 14.52 305 ALA A O 1
ATOM 2161 N N . GLY A 1 306 ? -19.601 5.991 -27.436 1.00 15.59 306 GLY A N 1
ATOM 2162 C CA . GLY A 1 306 ? -18.459 6.568 -28.124 1.00 15.89 306 GLY A CA 1
ATOM 2163 C C . GLY A 1 306 ? -17.379 7.111 -27.206 1.00 17.04 306 GLY A C 1
ATOM 2164 O O . GLY A 1 306 ? -16.275 7.240 -27.603 1.00 16.22 306 GLY A O 1
ATOM 2165 N N . SER A 1 307 ? -17.758 7.384 -25.985 1.00 16.67 307 SER A N 1
ATOM 2166 C CA . SER A 1 307 ? -16.842 7.864 -24.984 1.00 15.29 307 SER A CA 1
ATOM 2167 C C . SER A 1 307 ? -16.013 6.750 -24.285 1.00 14.08 307 SER A C 1
ATOM 2168 O O . SER A 1 307 ? -15.103 7.047 -23.585 1.00 17.41 307 SER A O 1
ATOM 2171 N N . ASP A 1 308 ? -16.409 5.507 -24.434 1.00 13.72 308 ASP A N 1
ATOM 2172 C CA . ASP A 1 308 ? -15.680 4.396 -23.871 1.00 15.59 308 ASP A CA 1
ATOM 2173 C C . ASP A 1 308 ? -14.348 4.313 -24.603 1.00 13.34 308 ASP A C 1
ATOM 2174 O O . ASP A 1 308 ? -14.290 4.390 -25.800 1.00 15.08 308 ASP A O 1
ATOM 2179 N N . THR A 1 309 ? -13.294 4.109 -23.852 1.00 13.26 309 THR A N 1
ATOM 2180 C CA . THR A 1 309 ? -11.979 4.126 -24.446 1.00 13.87 309 THR A CA 1
ATOM 2181 C C . THR A 1 309 ? -11.178 2.840 -24.320 1.00 14.12 309 THR A C 1
ATOM 2182 O O . THR A 1 309 ? -11.322 2.141 -23.347 1.00 14.85 309 THR A O 1
ATOM 2186 N N . LEU A 1 310 ? -10.422 2.523 -25.334 1.00 12.55 310 LEU A N 1
ATOM 2187 C CA . LEU A 1 310 ? -9.467 1.453 -25.297 1.00 14.24 310 LEU A CA 1
ATOM 2188 C C . LEU A 1 310 ? -8.128 2.140 -25.085 1.00 14.51 310 LEU A C 1
ATOM 2189 O O . LEU A 1 310 ? -7.852 3.149 -25.680 1.00 11.91 310 LEU A O 1
ATOM 2194 N N . GLY A 1 311 ? -7.308 1.565 -24.214 1.00 10.83 311 GLY A N 1
ATOM 2195 C CA . GLY A 1 311 ? -5.987 2.108 -23.940 1.00 13.90 311 GLY A CA 1
ATOM 2196 C C . GLY A 1 311 ? -5.392 1.380 -22.760 1.00 14.00 311 GLY A C 1
ATOM 2197 O O . GLY A 1 311 ? -5.394 0.199 -22.711 1.00 12.49 311 GLY A O 1
ATOM 2198 N N . GLY A 1 312 ? -4.919 2.120 -21.794 1.00 15.58 312 GLY A N 1
ATOM 2199 C CA . GLY A 1 312 ? -4.458 1.488 -20.576 1.00 15.62 312 GLY A CA 1
ATOM 2200 C C . GLY A 1 312 ? -3.687 2.318 -19.569 1.00 16.62 312 GLY A C 1
ATOM 2201 O O . GLY A 1 312 ? -3.687 3.514 -19.665 1.00 15.28 312 GLY A O 1
ATOM 2202 N N . ILE A 1 313 ? -3.129 1.678 -18.576 1.00 13.23 313 ILE A N 1
ATOM 2203 C CA . ILE A 1 313 ? -2.275 2.323 -17.589 1.00 13.52 313 ILE A CA 1
ATOM 2204 C C . ILE A 1 313 ? -1.011 1.516 -17.601 1.00 11.80 313 ILE A C 1
ATOM 2205 O O . ILE A 1 313 ? -0.963 0.412 -17.123 1.00 11.94 313 ILE A O 1
ATOM 2210 N N . ASN A 1 314 ? 0.011 2.097 -18.175 1.00 10.01 314 ASN A N 1
ATOM 2211 C CA . ASN A 1 314 ? 1.275 1.402 -18.257 1.00 11.20 314 ASN A CA 1
ATOM 2212 C C . ASN A 1 314 ? 2.182 1.884 -17.143 1.00 9.77 314 ASN A C 1
ATOM 2213 O O . ASN A 1 314 ? 2.013 2.965 -16.635 1.00 10.92 314 ASN A O 1
ATOM 2218 N N . GLY A 1 315 ? 3.106 1.054 -16.762 1.00 9.78 315 GLY A N 1
ATOM 2219 C CA . GLY A 1 315 ? 4.028 1.417 -15.724 1.00 9.78 315 GLY A CA 1
ATOM 2220 C C . GLY A 1 315 ? 5.282 0.567 -15.680 1.00 10.35 315 GLY A C 1
ATOM 2221 O O . GLY A 1 315 ? 5.688 0.037 -16.673 1.00 10.12 315 GLY A O 1
ATOM 2222 N N . PHE A 1 316 ? 5.870 0.490 -14.507 1.00 9.33 316 PHE A N 1
ATOM 2223 C CA . PHE A 1 316 ? 7.056 -0.315 -14.269 1.00 11.03 316 PHE A CA 1
ATOM 2224 C C . PHE A 1 316 ? 6.814 -1.223 -13.076 1.00 11.63 316 PHE A C 1
ATOM 2225 O O . PHE A 1 316 ? 6.413 -0.778 -12.054 1.00 10.68 316 PHE A O 1
ATOM 2233 N N . ALA A 1 317 ? 7.110 -2.489 -13.285 1.00 9.03 317 ALA A N 1
ATOM 2234 C CA . ALA A 1 317 ? 6.986 -3.485 -12.255 1.00 11.04 317 ALA A CA 1
ATOM 2235 C C . ALA A 1 317 ? 8.338 -3.818 -11.656 1.00 11.25 317 ALA A C 1
ATOM 2236 O O . ALA A 1 317 ? 9.327 -3.706 -12.288 1.00 11.02 317 ALA A O 1
ATOM 2238 N N . PHE A 1 318 ? 8.308 -4.182 -10.395 1.00 10.82 318 PHE A N 1
ATOM 2239 C CA . PHE A 1 318 ? 9.490 -4.574 -9.697 1.00 11.00 318 PHE A CA 1
ATOM 2240 C C . PHE A 1 318 ? 9.670 -6.065 -9.789 1.00 10.93 318 PHE A C 1
ATOM 2241 O O . PHE A 1 318 ? 8.850 -6.795 -9.334 1.00 12.61 318 PHE A O 1
ATOM 2249 N N . ALA A 1 319 ? 10.742 -6.504 -10.422 1.00 11.91 319 ALA A N 1
ATOM 2250 C CA . ALA A 1 319 ? 11.076 -7.927 -10.429 1.00 13.69 319 ALA A CA 1
ATOM 2251 C C . ALA A 1 319 ? 11.525 -8.442 -9.061 1.00 12.38 319 ALA A C 1
ATOM 2252 O O . ALA A 1 319 ? 12.121 -7.722 -8.317 1.00 15.18 319 ALA A O 1
ATOM 2254 N N . LYS A 1 320 ? 11.227 -9.684 -8.757 1.00 13.35 320 LYS A N 1
ATOM 2255 C CA . LYS A 1 320 ? 11.717 -10.285 -7.540 1.00 14.18 320 LYS A CA 1
ATOM 2256 C C . LYS A 1 320 ? 13.192 -9.995 -7.349 1.00 13.49 320 LYS A C 1
ATOM 2257 O O . LYS A 1 320 ? 13.964 -10.151 -8.267 1.00 15.31 320 LYS A O 1
ATOM 2263 N N . GLY A 1 321 ? 13.556 -9.598 -6.151 1.00 15.08 321 GLY A N 1
ATOM 2264 C CA . GLY A 1 321 ? 14.925 -9.252 -5.836 1.00 16.50 321 GLY A CA 1
ATOM 2265 C C . GLY A 1 321 ? 15.274 -7.796 -5.980 1.00 18.24 321 GLY A C 1
ATOM 2266 O O . GLY A 1 321 ? 16.363 -7.408 -5.671 1.00 19.16 321 GLY A O 1
ATOM 2267 N N . ALA A 1 322 ? 14.319 -7.002 -6.418 1.00 16.27 322 ALA A N 1
ATOM 2268 C CA . ALA A 1 322 ? 14.564 -5.591 -6.598 1.00 17.16 322 ALA A CA 1
ATOM 2269 C C . ALA A 1 322 ? 15.058 -4.939 -5.335 1.00 19.22 322 ALA A C 1
ATOM 2270 O O . ALA A 1 322 ? 14.509 -5.129 -4.288 1.00 18.79 322 ALA A O 1
ATOM 2272 N N . LYS A 1 323 ? 16.068 -4.094 -5.498 1.00 18.37 323 LYS A N 1
ATOM 2273 C CA . LYS A 1 323 ? 16.656 -3.372 -4.377 1.00 19.64 323 LYS A CA 1
ATOM 2274 C C . LYS A 1 323 ? 15.819 -2.163 -3.958 1.00 19.32 323 LYS A C 1
ATOM 2275 O O . LYS A 1 323 ? 15.101 -1.609 -4.736 1.00 18.14 323 LYS A O 1
ATOM 2281 N N . PRO A 1 324 ? 15.940 -1.766 -2.698 1.00 19.50 324 PRO A N 1
ATOM 2282 C CA . PRO A 1 324 ? 15.151 -0.625 -2.254 1.00 18.92 324 PRO A CA 1
ATOM 2283 C C . PRO A 1 324 ? 15.475 0.663 -3.035 1.00 16.83 324 PRO A C 1
ATOM 2284 O O . PRO A 1 324 ? 14.624 1.495 -3.183 1.00 19.16 324 PRO A O 1
ATOM 2288 N N . GLU A 1 325 ? 16.693 0.756 -3.545 1.00 17.54 325 GLU A N 1
ATOM 2289 C CA . GLU A 1 325 ? 17.098 1.923 -4.278 1.00 16.41 325 GLU A CA 1
ATOM 2290 C C . GLU A 1 325 ? 16.295 2.085 -5.572 1.00 16.46 325 GLU A C 1
ATOM 2291 O O . GLU A 1 325 ? 16.226 3.146 -6.126 1.00 14.95 325 GLU A O 1
ATOM 2297 N N . ALA A 1 326 ? 15.649 1.009 -6.016 1.00 17.93 326 ALA A N 1
ATOM 2298 C CA . ALA A 1 326 ? 14.847 1.068 -7.241 1.00 15.23 326 ALA A CA 1
ATOM 2299 C C . ALA A 1 326 ? 13.590 1.899 -7.014 1.00 16.30 326 ALA A C 1
ATOM 2300 O O . ALA A 1 326 ? 13.127 2.564 -7.900 1.00 14.15 326 ALA A O 1
ATOM 2302 N N . ALA A 1 327 ? 13.075 1.857 -5.789 1.00 16.93 327 ALA A N 1
ATOM 2303 C CA . ALA A 1 327 ? 11.899 2.653 -5.446 1.00 16.76 327 ALA A CA 1
ATOM 2304 C C . ALA A 1 327 ? 12.312 4.126 -5.268 1.00 15.98 327 ALA A C 1
ATOM 2305 O O . ALA A 1 327 ? 11.582 4.987 -5.628 1.00 16.66 327 ALA A O 1
ATOM 2307 N N . LYS A 1 328 ? 13.511 4.345 -4.809 1.00 15.93 328 LYS A N 1
ATOM 2308 C CA . LYS A 1 328 ? 14.029 5.712 -4.665 1.00 15.19 328 LYS A CA 1
ATOM 2309 C C . LYS A 1 328 ? 14.161 6.330 -6.067 1.00 15.60 328 LYS A C 1
ATOM 2310 O O . LYS A 1 328 ? 13.738 7.441 -6.297 1.00 17.32 328 LYS A O 1
ATOM 2316 N N . TRP A 1 329 ? 14.699 5.569 -7.008 1.00 13.44 329 TRP A N 1
ATOM 2317 C CA . TRP A 1 329 ? 14.745 6.029 -8.386 1.00 14.63 329 TRP A CA 1
ATOM 2318 C C . TRP A 1 329 ? 13.353 6.280 -8.947 1.00 15.38 329 TRP A C 1
ATOM 2319 O O . TRP A 1 329 ? 13.085 7.323 -9.473 1.00 13.50 329 TRP A O 1
ATOM 2330 N N . LEU A 1 330 ? 12.461 5.331 -8.761 1.00 13.33 330 LEU A N 1
ATOM 2331 C CA . LEU A 1 330 ? 11.137 5.473 -9.304 1.00 14.84 330 LEU A CA 1
ATOM 2332 C C . LEU A 1 330 ? 10.387 6.654 -8.749 1.00 14.04 330 LEU A C 1
ATOM 2333 O O . LEU A 1 330 ? 9.713 7.319 -9.481 1.00 17.00 330 LEU A O 1
ATOM 2338 N N . GLU A 1 331 ? 10.547 6.929 -7.464 1.00 14.86 331 GLU A N 1
ATOM 2339 C CA . GLU A 1 331 ? 9.942 8.104 -6.847 1.00 17.66 331 GLU A CA 1
ATOM 2340 C C . GLU A 1 331 ? 10.308 9.382 -7.598 1.00 16.37 331 GLU A C 1
ATOM 2341 O O . GLU A 1 331 ? 9.527 10.257 -7.740 1.00 17.19 331 GLU A O 1
ATOM 2347 N N . PHE A 1 332 ? 11.556 9.477 -7.978 1.00 14.72 332 PHE A N 1
ATOM 2348 C CA . PHE A 1 332 ? 12.035 10.669 -8.641 1.00 13.86 332 PHE A CA 1
ATOM 2349 C C . PHE A 1 332 ? 11.700 10.668 -10.119 1.00 11.91 332 PHE A C 1
ATOM 2350 O O . PHE A 1 332 ? 11.213 11.642 -10.633 1.00 12.40 332 PHE A O 1
ATOM 2358 N N . PHE A 1 333 ? 11.938 9.528 -10.780 1.00 12.28 333 PHE A N 1
ATOM 2359 C CA . PHE A 1 333 ? 11.633 9.399 -12.197 1.00 11.62 333 PHE A CA 1
ATOM 2360 C C . PHE A 1 333 ? 10.158 9.677 -12.489 1.00 11.38 333 PHE A C 1
ATOM 2361 O O . PHE A 1 333 ? 9.828 10.235 -13.537 1.00 12.96 333 PHE A O 1
ATOM 2369 N N . LEU A 1 334 ? 9.248 9.300 -11.607 1.00 13.22 334 LEU A N 1
ATOM 2370 C CA . LEU A 1 334 ? 7.812 9.500 -11.838 1.00 11.98 334 LEU A CA 1
ATOM 2371 C C . LEU A 1 334 ? 7.245 10.753 -11.151 1.00 11.89 334 LEU A C 1
ATOM 2372 O O . LEU A 1 334 ? 6.073 10.945 -11.060 1.00 13.35 334 LEU A O 1
ATOM 2377 N N . ASN A 1 335 ? 8.141 11.623 -10.701 1.00 13.13 335 ASN A N 1
ATOM 2378 C CA . ASN A 1 335 ? 7.679 12.803 -9.962 1.00 12.72 335 ASN A CA 1
ATOM 2379 C C . ASN A 1 335 ? 7.023 13.864 -10.864 1.00 11.95 335 ASN A C 1
ATOM 2380 O O . ASN A 1 335 ? 7.070 13.759 -12.067 1.00 11.67 335 ASN A O 1
ATOM 2385 N N . GLU A 1 336 ? 6.428 14.874 -10.258 1.00 12.87 336 GLU A N 1
ATOM 2386 C CA . GLU A 1 336 ? 5.740 15.892 -11.038 1.00 15.02 336 GLU A CA 1
ATOM 2387 C C . GLU A 1 336 ? 6.580 16.597 -12.096 1.00 12.66 336 GLU A C 1
ATOM 2388 O O . GLU A 1 336 ? 6.167 16.694 -13.218 1.00 12.83 336 GLU A O 1
ATOM 2394 N N . ASN A 1 337 ? 7.778 17.009 -11.737 1.00 13.30 337 ASN A N 1
ATOM 2395 C CA . ASN A 1 337 ? 8.659 17.688 -12.687 1.00 14.56 337 ASN A CA 1
ATOM 2396 C C . ASN A 1 337 ? 9.085 16.802 -13.829 1.00 11.98 337 ASN A C 1
ATOM 2397 O O . ASN A 1 337 ? 9.097 17.234 -14.970 1.00 13.23 337 ASN A O 1
ATOM 2402 N N . SER A 1 338 ? 9.366 15.556 -13.506 1.00 12.34 338 SER A N 1
ATOM 2403 C CA . SER A 1 338 ? 9.735 14.601 -14.516 1.00 12.35 338 SER A CA 1
ATOM 2404 C C . SER A 1 338 ? 8.605 14.348 -15.519 1.00 12.83 338 SER A C 1
ATOM 2405 O O . SER A 1 338 ? 8.810 14.430 -16.713 1.00 12.37 338 SER A O 1
ATOM 2408 N N . GLN A 1 339 ? 7.425 14.112 -14.994 1.00 12.65 339 GLN A N 1
ATOM 2409 C CA . GLN A 1 339 ? 6.266 13.822 -15.812 1.00 12.66 339 GLN A CA 1
ATOM 2410 C C . GLN A 1 339 ? 5.760 15.027 -16.581 1.00 13.51 339 GLN A C 1
ATOM 2411 O O . GLN A 1 339 ? 5.279 14.881 -17.668 1.00 11.63 339 GLN A O 1
ATOM 2417 N N . THR A 1 340 ? 5.966 16.212 -16.015 1.00 11.75 340 THR A N 1
ATOM 2418 C CA . THR A 1 340 ? 5.618 17.437 -16.720 1.00 12.11 340 THR A CA 1
ATOM 2419 C C . THR A 1 340 ? 6.445 17.569 -18.020 1.00 12.13 340 THR A C 1
ATOM 2420 O O . THR A 1 340 ? 5.909 17.834 -19.039 1.00 11.54 340 THR A O 1
ATOM 2424 N N . LYS A 1 341 ? 7.734 17.310 -17.932 1.00 10.92 341 LYS A N 1
ATOM 2425 C CA . LYS A 1 341 ? 8.571 17.316 -19.149 1.00 11.54 341 LYS A CA 1
ATOM 2426 C C . LYS A 1 341 ? 8.070 16.348 -20.203 1.00 13.59 341 LYS A C 1
ATOM 2427 O O . LYS A 1 341 ? 8.042 16.661 -21.354 1.00 12.24 341 LYS A O 1
ATOM 2433 N N . LEU A 1 342 ? 7.720 15.151 -19.777 1.00 12.34 342 LEU A N 1
ATOM 2434 C CA . LEU A 1 342 ? 7.252 14.112 -20.707 1.00 11.77 342 LEU A CA 1
ATOM 2435 C C . LEU A 1 342 ? 5.897 14.449 -21.311 1.00 11.81 342 LEU A C 1
ATOM 2436 O O . LEU A 1 342 ? 5.619 14.033 -22.393 1.00 12.07 342 LEU A O 1
ATOM 2441 N N . ALA A 1 343 ? 5.070 15.221 -20.607 1.00 13.23 343 ALA A N 1
ATOM 2442 C CA . ALA A 1 343 ? 3.846 15.731 -21.201 1.00 12.75 343 ALA A CA 1
ATOM 2443 C C . ALA A 1 343 ? 4.142 16.905 -22.148 1.00 14.31 343 ALA A C 1
ATOM 2444 O O . ALA A 1 343 ? 3.531 17.007 -23.172 1.00 13.66 343 ALA A O 1
ATOM 2446 N N . GLU A 1 344 ? 5.153 17.719 -21.812 1.00 14.27 344 GLU A N 1
ATOM 2447 C CA . GLU A 1 344 ? 5.503 18.885 -22.625 1.00 11.76 344 GLU A CA 1
ATOM 2448 C C . GLU A 1 344 ? 6.097 18.538 -23.968 1.00 13.69 344 GLU A C 1
ATOM 2449 O O . GLU A 1 344 ? 5.972 19.292 -24.894 1.00 15.42 344 GLU A O 1
ATOM 2455 N N . ILE A 1 345 ? 6.722 17.367 -24.057 1.00 13.43 345 ILE A N 1
ATOM 2456 C CA . ILE A 1 345 ? 7.258 16.874 -25.335 1.00 14.38 345 ILE A CA 1
ATOM 2457 C C . ILE A 1 345 ? 6.254 16.015 -26.077 1.00 13.58 345 ILE A C 1
ATOM 2458 O O . ILE A 1 345 ? 6.608 15.363 -27.036 1.00 13.68 345 ILE A O 1
ATOM 2463 N N . ASP A 1 346 ? 5.026 16.036 -25.606 1.00 13.35 346 ASP A N 1
ATOM 2464 C CA . ASP A 1 346 ? 3.908 15.369 -26.282 1.00 13.75 346 ASP A CA 1
ATOM 2465 C C . ASP A 1 346 ? 3.913 13.866 -26.273 1.00 13.85 346 ASP A C 1
ATOM 2466 O O . ASP A 1 346 ? 3.316 13.265 -27.109 1.00 14.50 346 ASP A O 1
ATOM 2471 N N . GLN A 1 347 ? 4.631 13.298 -25.344 1.00 12.25 347 GLN A N 1
ATOM 2472 C CA . GLN A 1 347 ? 4.723 11.848 -25.337 1.00 13.28 347 GLN A CA 1
ATOM 2473 C C . GLN A 1 347 ? 3.627 11.175 -24.562 1.00 11.74 347 GLN A C 1
ATOM 2474 O O . GLN A 1 347 ? 2.874 10.414 -25.098 1.00 10.78 347 GLN A O 1
ATOM 2480 N N . ILE A 1 348 ? 3.561 11.507 -23.296 1.00 11.29 348 ILE A N 1
ATOM 2481 C CA . ILE A 1 348 ? 2.599 10.891 -22.421 1.00 10.82 348 ILE A CA 1
ATOM 2482 C C . ILE A 1 348 ? 1.482 11.696 -21.816 1.00 10.79 348 ILE A C 1
ATOM 2483 O O . ILE A 1 348 ? 1.605 12.890 -21.673 1.00 11.29 348 ILE A O 1
ATOM 2488 N N . ILE A 1 349 ? 0.397 11.011 -21.468 1.00 11.22 349 ILE A N 1
ATOM 2489 C CA . ILE A 1 349 ? -0.627 11.584 -20.625 1.00 12.36 349 ILE A CA 1
ATOM 2490 C C . ILE A 1 349 ? -0.100 11.104 -19.235 1.00 11.78 349 ILE A C 1
ATOM 2491 O O . ILE A 1 349 ? -0.081 9.934 -18.922 1.00 11.58 349 ILE A O 1
ATOM 2496 N N . PRO A 1 350 ? 0.323 12.035 -18.416 1.00 11.28 350 PRO A N 1
ATOM 2497 C CA . PRO A 1 350 ? 0.931 11.662 -17.145 1.00 11.48 350 PRO A CA 1
ATOM 2498 C C . PRO A 1 350 ? 0.041 11.085 -16.048 1.00 11.16 350 PRO A C 1
ATOM 2499 O O . PRO A 1 350 ? -1.162 11.229 -16.102 1.00 11.89 350 PRO A O 1
ATOM 2503 N N . VAL A 1 351 ? 0.676 10.439 -15.073 1.00 12.41 351 VAL A N 1
ATOM 2504 C CA . VAL A 1 351 ? -0.030 9.925 -13.918 1.00 12.09 351 VAL A CA 1
ATOM 2505 C C . VAL A 1 351 ? 0.331 10.679 -12.627 1.00 12.29 351 VAL A C 1
ATOM 2506 O O . VAL A 1 351 ? -0.323 10.556 -11.633 1.00 12.72 351 VAL A O 1
ATOM 2510 N N . ALA A 1 352 ? 1.409 11.453 -12.660 1.00 12.98 352 ALA A N 1
ATOM 2511 C CA . ALA A 1 352 ? 1.759 12.264 -11.507 1.00 13.55 352 ALA A CA 1
ATOM 2512 C C . ALA A 1 352 ? 0.813 13.415 -11.321 1.00 13.50 352 ALA A C 1
ATOM 2513 O O . ALA A 1 352 ? 0.489 14.092 -12.256 1.00 13.65 352 ALA A O 1
ATOM 2515 N N . LYS A 1 353 ? 0.392 13.586 -10.087 1.00 13.28 353 LYS A N 1
ATOM 2516 C CA . LYS A 1 353 ? -0.488 14.696 -9.756 1.00 15.28 353 LYS A CA 1
ATOM 2517 C C . LYS A 1 353 ? 0.148 16.027 -10.143 1.00 14.04 353 LYS A C 1
ATOM 2518 O O . LYS A 1 353 ? 1.291 16.284 -9.846 1.00 13.93 353 LYS A O 1
ATOM 2524 N N . GLY A 1 354 ? -0.646 16.850 -10.816 1.00 13.79 354 GLY A N 1
ATOM 2525 C CA . GLY A 1 354 ? -0.153 18.145 -11.257 1.00 12.82 354 GLY A CA 1
ATOM 2526 C C . GLY A 1 354 ? 0.545 18.224 -12.605 1.00 14.71 354 GLY A C 1
ATOM 2527 O O . GLY A 1 354 ? 0.623 19.268 -13.200 1.00 16.64 354 GLY A O 1
ATOM 2528 N N . ALA A 1 355 ? 1.096 17.103 -13.061 1.00 13.98 355 ALA A N 1
ATOM 2529 C CA . ALA A 1 355 ? 1.824 17.079 -14.334 1.00 11.53 355 ALA A CA 1
ATOM 2530 C C . ALA A 1 355 ? 0.970 17.285 -15.577 1.00 11.89 355 ALA A C 1
ATOM 2531 O O . ALA A 1 355 ? 1.475 17.485 -16.638 1.00 13.66 355 ALA A O 1
ATOM 2533 N N . ASP A 1 356 ? -0.334 17.257 -15.398 1.00 14.40 356 ASP A N 1
ATOM 2534 C CA . ASP A 1 356 ? -1.261 17.578 -16.474 1.00 14.54 356 ASP A CA 1
ATOM 2535 C C . ASP A 1 356 ? -1.100 19.037 -16.911 1.00 16.05 356 ASP A C 1
ATOM 2536 O O . ASP A 1 356 ? -1.541 19.385 -17.961 1.00 17.13 356 ASP A O 1
ATOM 2541 N N . LYS A 1 357 ? -0.381 19.830 -16.131 1.00 16.93 357 LYS A N 1
ATOM 2542 C CA . LYS A 1 357 ? -0.064 21.201 -16.553 1.00 18.86 357 LYS A CA 1
ATOM 2543 C C . LYS A 1 357 ? 0.779 21.156 -17.833 1.00 16.71 357 LYS A C 1
ATOM 2544 O O . LYS A 1 357 ? 0.722 22.062 -18.614 1.00 19.67 357 LYS A O 1
ATOM 2550 N N . GLY A 1 358 ? 1.524 20.061 -18.082 1.00 16.79 358 GLY A N 1
ATOM 2551 C CA . GLY A 1 358 ? 2.331 19.871 -19.285 1.00 17.10 358 GLY A CA 1
ATOM 2552 C C . GLY A 1 358 ? 1.588 19.481 -20.543 1.00 14.84 358 GLY A C 1
ATOM 2553 O O . GLY A 1 358 ? 2.145 19.405 -21.601 1.00 16.86 358 GLY A O 1
ATOM 2554 N N . LEU A 1 359 ? 0.310 19.265 -20.405 1.00 16.64 359 LEU A N 1
ATOM 2555 C CA . LEU A 1 359 ? -0.510 18.926 -21.550 1.00 17.24 359 LEU A CA 1
ATOM 2556 C C . LEU A 1 359 ? -1.050 20.144 -22.285 1.00 18.70 359 LEU A C 1
ATOM 2557 O O . LEU A 1 359 ? -2.233 20.347 -22.350 1.00 22.93 359 LEU A O 1
ATOM 2562 N N . LYS A 1 360 ? -0.157 20.873 -22.899 1.00 19.51 360 LYS A N 1
ATOM 2563 C CA . LYS A 1 360 ? -0.564 22.071 -23.666 1.00 18.46 360 LYS A CA 1
ATOM 2564 C C . LYS A 1 360 ? -0.989 21.804 -25.084 1.00 19.04 360 LYS A C 1
ATOM 2565 O O . LYS A 1 360 ? -1.852 22.491 -25.580 1.00 23.61 360 LYS A O 1
ATOM 2571 N N . ASN A 1 361 ? -0.446 20.780 -25.706 1.00 18.01 361 ASN A N 1
ATOM 2572 C CA . ASN A 1 361 ? -0.772 20.421 -27.086 1.00 18.60 361 ASN A CA 1
ATOM 2573 C C . ASN A 1 361 ? -2.212 20.015 -27.209 1.00 19.17 361 ASN A C 1
ATOM 2574 O O . ASN A 1 361 ? -2.649 19.125 -26.527 1.00 14.15 361 ASN A O 1
ATOM 2579 N N . PRO A 1 362 ? -2.964 20.668 -28.104 1.00 17.60 362 PRO A N 1
ATOM 2580 C CA . PRO A 1 362 ? -4.389 20.384 -28.138 1.00 18.89 362 PRO A CA 1
ATOM 2581 C C . PRO A 1 362 ? -4.767 18.922 -28.459 1.00 16.42 362 PRO A C 1
ATOM 2582 O O . PRO A 1 362 ? -5.763 18.476 -27.979 1.00 16.50 362 PRO A O 1
ATOM 2586 N N . PHE A 1 363 ? -3.967 18.238 -29.248 1.00 15.01 363 PHE A N 1
ATOM 2587 C CA . PHE A 1 363 ? -4.280 16.822 -29.510 1.00 13.37 363 PHE A CA 1
ATOM 2588 C C . PHE A 1 363 ? -4.255 16.053 -28.189 1.00 14.69 363 PHE A C 1
ATOM 2589 O O . PHE A 1 363 ? -5.174 15.342 -27.876 1.00 14.65 363 PHE A O 1
ATOM 2597 N N . LYS A 1 364 ? -3.192 16.225 -27.430 1.00 13.81 364 LYS A N 1
ATOM 2598 C CA . LYS A 1 364 ? -3.036 15.519 -26.155 1.00 14.22 364 LYS A CA 1
ATOM 2599 C C . LYS A 1 364 ? -3.928 16.019 -25.039 1.00 15.91 364 LYS A C 1
ATOM 2600 O O . LYS A 1 364 ? -4.359 15.265 -24.213 1.00 14.42 364 LYS A O 1
ATOM 2606 N N . GLN A 1 365 ? -4.184 17.309 -25.015 1.00 14.87 365 GLN A N 1
ATOM 2607 C CA . GLN A 1 365 ? -5.130 17.838 -24.057 1.00 15.42 365 GLN A CA 1
ATOM 2608 C C . GLN A 1 365 ? -6.541 17.242 -24.227 1.00 14.53 365 GLN A C 1
ATOM 2609 O O . GLN A 1 365 ? -7.164 16.825 -23.294 1.00 15.62 365 GLN A O 1
ATOM 2615 N N . LYS A 1 366 ? -6.994 17.179 -25.456 1.00 13.39 366 LYS A N 1
ATOM 2616 C CA . LYS A 1 366 ? -8.303 16.580 -25.749 1.00 15.93 366 LYS A CA 1
ATOM 2617 C C . LYS A 1 366 ? -8.322 15.066 -25.401 1.00 14.36 366 LYS A C 1
ATOM 2618 O O . LYS A 1 366 ? -9.245 14.587 -24.795 1.00 14.64 366 LYS A O 1
ATOM 2624 N N . ILE A 1 367 ? -7.257 14.391 -25.747 1.00 13.66 367 ILE A N 1
ATOM 2625 C CA . ILE A 1 367 ? -7.159 12.965 -25.414 1.00 14.67 367 ILE A CA 1
ATOM 2626 C C . ILE A 1 367 ? -7.185 12.731 -23.893 1.00 14.07 367 ILE A C 1
ATOM 2627 O O . ILE A 1 367 ? -7.870 11.872 -23.425 1.00 12.95 367 ILE A O 1
ATOM 2632 N N . SER A 1 368 ? -6.555 13.610 -23.140 1.00 13.12 368 SER A N 1
ATOM 2633 C CA . SER A 1 368 ? -6.564 13.502 -21.680 1.00 14.03 368 SER A CA 1
ATOM 2634 C C . SER A 1 368 ? -7.979 13.683 -21.082 1.00 13.81 368 SER A C 1
ATOM 2635 O O . SER A 1 368 ? -8.333 13.023 -20.172 1.00 14.77 368 SER A O 1
ATOM 2638 N N . GLN A 1 369 ? -8.779 14.557 -21.701 1.00 14.57 369 GLN A N 1
ATOM 2639 C CA . GLN A 1 369 ? -10.152 14.787 -21.254 1.00 17.41 369 GLN A CA 1
ATOM 2640 C C . GLN A 1 369 ? -11.044 13.583 -21.597 1.00 14.94 369 GLN A C 1
ATOM 2641 O O . GLN A 1 369 ? -11.885 13.222 -20.846 1.00 15.85 369 GLN A O 1
ATOM 2647 N N . THR A 1 370 ? -10.782 12.966 -22.727 1.00 13.47 370 THR A N 1
ATOM 2648 C CA . THR A 1 370 ? -11.551 11.774 -23.100 1.00 14.35 370 THR A CA 1
ATOM 2649 C C . THR A 1 370 ? -11.271 10.635 -22.110 1.00 14.20 370 THR A C 1
ATOM 2650 O O . THR A 1 370 ? -12.133 9.953 -21.667 1.00 13.89 370 THR A O 1
ATOM 2654 N N . ILE A 1 371 ? -10.007 10.499 -21.761 1.00 14.95 371 ILE A N 1
ATOM 2655 C CA . ILE A 1 371 ? -9.628 9.465 -20.829 1.00 14.80 371 ILE A CA 1
ATOM 2656 C C . ILE A 1 371 ? -10.268 9.700 -19.469 1.00 13.96 371 ILE A C 1
ATOM 2657 O O . ILE A 1 371 ? -10.782 8.816 -18.866 1.00 17.86 371 ILE A O 1
ATOM 2662 N N . SER A 1 372 ? -10.245 10.945 -19.010 1.00 16.04 372 SER A N 1
ATOM 2663 C CA . SER A 1 372 ? -10.821 11.279 -17.722 1.00 17.03 372 SER A CA 1
ATOM 2664 C C . SER A 1 372 ? -12.336 11.119 -17.682 1.00 17.36 372 SER A C 1
ATOM 2665 O O . SER A 1 372 ? -12.853 10.749 -16.661 1.00 20.33 372 SER A O 1
ATOM 2668 N N . SER A 1 373 ? -13.006 11.394 -18.783 1.00 16.12 373 SER A N 1
ATOM 2669 C CA . SER A 1 373 ? -14.473 11.352 -18.851 1.00 17.82 373 SER A CA 1
ATOM 2670 C C . SER A 1 373 ? -15.009 9.976 -19.155 1.00 16.16 373 SER A C 1
ATOM 2671 O O . SER A 1 373 ? -16.162 9.723 -19.029 1.00 19.45 373 SER A O 1
ATOM 2674 N N . ALA A 1 374 ? -14.140 9.091 -19.546 1.00 15.87 374 ALA A N 1
ATOM 2675 C CA . ALA A 1 374 ? -14.568 7.741 -19.923 1.00 16.50 374 ALA A CA 1
ATOM 2676 C C . ALA A 1 374 ? -15.143 6.961 -18.766 1.00 19.23 374 ALA A C 1
ATOM 2677 O O . ALA A 1 374 ? -14.516 6.782 -17.763 1.00 20.55 374 ALA A O 1
ATOM 2679 N N . GLN A 1 375 ? -16.382 6.515 -18.916 1.00 16.99 375 GLN A N 1
ATOM 2680 C CA . GLN A 1 375 ? -16.955 5.643 -17.908 1.00 18.08 375 GLN A CA 1
ATOM 2681 C C . GLN A 1 375 ? -16.268 4.266 -17.991 1.00 19.24 375 GLN A C 1
ATOM 2682 O O . GLN A 1 375 ? -15.971 3.695 -16.984 1.00 20.10 375 GLN A O 1
ATOM 2688 N N . TRP A 1 376 ? -16.015 3.785 -19.190 1.00 17.94 376 TRP A N 1
ATOM 2689 C CA . TRP A 1 376 ? -15.307 2.529 -19.401 1.00 15.89 376 TRP A CA 1
ATOM 2690 C C . TRP A 1 376 ? -13.946 2.789 -20.040 1.00 14.81 376 TRP A C 1
ATOM 2691 O O . TRP A 1 376 ? -13.873 3.234 -21.147 1.00 16.60 376 TRP A O 1
ATOM 2702 N N . HIS A 1 377 ? -12.906 2.503 -19.286 1.00 16.40 377 HIS A N 1
ATOM 2703 C CA . HIS A 1 377 ? -11.531 2.696 -19.749 1.00 17.11 377 HIS A CA 1
ATOM 2704 C C . HIS A 1 377 ? -10.916 1.334 -19.750 1.00 17.10 377 HIS A C 1
ATOM 2705 O O . HIS A 1 377 ? -10.366 0.909 -18.781 1.00 17.60 377 HIS A O 1
ATOM 2712 N N . GLN A 1 378 ? -10.996 0.678 -20.888 1.00 15.05 378 GLN A N 1
ATOM 2713 C CA . GLN A 1 378 ? -10.540 -0.675 -20.986 1.00 14.03 378 GLN A CA 1
ATOM 2714 C C . GLN A 1 378 ? -9.095 -0.860 -21.421 1.00 12.86 378 GLN A C 1
ATOM 2715 O O . GLN A 1 378 ? -8.646 -0.281 -22.365 1.00 13.97 378 GLN A O 1
ATOM 2721 N N . VAL A 1 379 ? -8.428 -1.740 -20.742 1.00 13.13 379 VAL A N 1
ATOM 2722 C CA . VAL A 1 379 ? -7.085 -2.046 -21.093 1.00 12.83 379 VAL A CA 1
ATOM 2723 C C . VAL A 1 379 ? -7.037 -2.879 -22.381 1.00 14.13 379 VAL A C 1
ATOM 2724 O O . VAL A 1 379 ? -7.869 -3.710 -22.584 1.00 11.76 379 VAL A O 1
ATOM 2728 N N . PHE A 1 380 ? -6.036 -2.615 -23.220 1.00 10.85 380 PHE A N 1
ATOM 2729 C CA . PHE A 1 380 ? -5.810 -3.388 -24.428 1.00 10.98 380 PHE A CA 1
ATOM 2730 C C . PHE A 1 380 ? -6.160 -4.852 -24.218 1.00 12.61 380 PHE A C 1
ATOM 2731 O O . PHE A 1 380 ? -5.691 -5.454 -23.294 1.00 11.23 380 PHE A O 1
ATOM 2739 N N . PHE A 1 381 ? -6.965 -5.389 -25.097 1.00 11.15 381 PHE A N 1
ATOM 2740 C CA . PHE A 1 381 ? -7.416 -6.750 -24.878 1.00 10.14 381 PHE A CA 1
ATOM 2741 C C . PHE A 1 381 ? -6.274 -7.756 -24.737 1.00 11.28 381 PHE A C 1
ATOM 2742 O O . PHE A 1 381 ? -6.306 -8.582 -23.882 1.00 11.47 381 PHE A O 1
ATOM 2750 N N . ASP A 1 382 ? -5.285 -7.648 -25.610 1.00 10.87 382 ASP A N 1
ATOM 2751 C CA . ASP A 1 382 ? -4.163 -8.581 -25.531 1.00 10.88 382 ASP A CA 1
ATOM 2752 C C . ASP A 1 382 ? -3.469 -8.554 -24.179 1.00 10.09 382 ASP A C 1
ATOM 2753 O O . ASP A 1 382 ? -3.053 -9.554 -23.697 1.00 12.92 382 ASP A O 1
ATOM 2758 N N . GLN A 1 383 ? -3.373 -7.378 -23.601 1.00 10.16 383 GLN A N 1
ATOM 2759 C CA . GLN A 1 383 ? -2.773 -7.225 -22.286 1.00 9.56 383 GLN A CA 1
ATOM 2760 C C . GLN A 1 383 ? -3.721 -7.604 -21.136 1.00 11.53 383 GLN A C 1
ATOM 2761 O O . GLN A 1 383 ? -3.329 -8.173 -20.173 1.00 12.63 383 GLN A O 1
ATOM 2767 N N . ALA A 1 384 ? -4.982 -7.299 -21.278 1.00 10.22 384 ALA A N 1
ATOM 2768 C CA . ALA A 1 384 ? -5.942 -7.675 -20.263 1.00 10.56 384 ALA A CA 1
ATOM 2769 C C . ALA A 1 384 ? -6.035 -9.188 -20.124 1.00 11.32 384 ALA A C 1
ATOM 2770 O O . ALA A 1 384 ? -6.126 -9.676 -19.040 1.00 12.67 384 ALA A O 1
ATOM 2772 N N . LEU A 1 385 ? -5.928 -9.895 -21.245 1.00 9.69 385 LEU A N 1
ATOM 2773 C CA . LEU A 1 385 ? -6.139 -11.345 -21.243 1.00 10.84 385 LEU A CA 1
ATOM 2774 C C . LEU A 1 385 ? -4.909 -12.207 -21.051 1.00 11.58 385 LEU A C 1
ATOM 2775 O O . LEU A 1 385 ? -5.007 -13.377 -20.913 1.00 13.74 385 LEU A O 1
ATOM 2780 N N . GLY A 1 386 ? -3.743 -11.582 -21.041 1.00 10.78 386 GLY A N 1
ATOM 2781 C CA . GLY A 1 386 ? -2.515 -12.318 -20.899 1.00 11.78 386 GLY A CA 1
ATOM 2782 C C . GLY A 1 386 ? -1.890 -12.771 -22.192 1.00 11.86 386 GLY A C 1
ATOM 2783 O O . GLY A 1 386 ? -2.476 -12.726 -23.228 1.00 10.48 386 GLY A O 1
ATOM 2784 N N . ALA A 1 387 ? -0.673 -13.259 -22.091 1.00 12.44 387 ALA A N 1
ATOM 2785 C CA . ALA A 1 387 ? 0.080 -13.606 -23.282 1.00 14.03 387 ALA A CA 1
ATOM 2786 C C . ALA A 1 387 ? -0.580 -14.658 -24.152 1.00 15.67 387 ALA A C 1
ATOM 2787 O O . ALA A 1 387 ? -0.503 -14.581 -25.358 1.00 15.17 387 ALA A O 1
ATOM 2789 N N . ASP A 1 388 ? -1.239 -15.616 -23.528 1.00 12.52 388 ASP A N 1
ATOM 2790 C CA . ASP A 1 388 ? -1.830 -16.728 -24.286 1.00 15.47 388 ASP A CA 1
ATOM 2791 C C . ASP A 1 388 ? -3.146 -16.280 -24.918 1.00 11.75 388 ASP A C 1
ATOM 2792 O O . ASP A 1 388 ? -3.259 -16.271 -26.114 1.00 12.19 388 ASP A O 1
ATOM 2797 N N . VAL A 1 389 ? -4.111 -15.920 -24.103 1.00 11.02 389 VAL A N 1
ATOM 2798 C CA . VAL A 1 389 ? -5.431 -15.564 -24.630 1.00 12.75 389 VAL A CA 1
ATOM 2799 C C . VAL A 1 389 ? -5.387 -14.263 -25.443 1.00 11.46 389 VAL A C 1
ATOM 2800 O O . VAL A 1 389 ? -6.033 -14.144 -26.449 1.00 9.80 389 VAL A O 1
ATOM 2804 N N . GLY A 1 390 ? -4.585 -13.318 -24.993 1.00 11.09 390 GLY A N 1
ATOM 2805 C CA . GLY A 1 390 ? -4.349 -12.105 -25.772 1.00 11.08 390 GLY A CA 1
ATOM 2806 C C . GLY A 1 390 ? -3.672 -12.431 -27.087 1.00 11.30 390 GLY A C 1
ATOM 2807 O O . GLY A 1 390 ? -3.937 -11.823 -28.060 1.00 10.66 390 GLY A O 1
ATOM 2808 N N . GLY A 1 391 ? -2.795 -13.412 -27.077 1.00 10.67 391 GLY A N 1
ATOM 2809 C CA . GLY A 1 391 ? -2.170 -13.879 -28.308 1.00 12.29 391 GLY A CA 1
ATOM 2810 C C . GLY A 1 391 ? -3.173 -14.488 -29.261 1.00 11.85 391 GLY A C 1
ATOM 2811 O O . GLY A 1 391 ? -3.115 -14.264 -30.426 1.00 12.89 391 GLY A O 1
ATOM 2812 N N . VAL A 1 392 ? -4.126 -15.215 -28.728 1.00 12.72 392 VAL A N 1
ATOM 2813 C CA . VAL A 1 392 ? -5.214 -15.699 -29.544 1.00 10.78 392 VAL A CA 1
ATOM 2814 C C . VAL A 1 392 ? -6.028 -14.530 -30.151 1.00 10.71 392 VAL A C 1
ATOM 2815 O O . VAL A 1 392 ? -6.350 -14.550 -31.307 1.00 11.39 392 VAL A O 1
ATOM 2819 N N . VAL A 1 393 ? -6.346 -13.532 -29.356 1.00 10.55 393 VAL A N 1
ATOM 2820 C CA . VAL A 1 393 ? -7.077 -12.364 -29.885 1.00 10.76 393 VAL A CA 1
ATOM 2821 C C . VAL A 1 393 ? -6.269 -11.700 -31.015 1.00 9.26 393 VAL A C 1
ATOM 2822 O O . VAL A 1 393 ? -6.806 -11.348 -32.031 1.00 9.36 393 VAL A O 1
ATOM 2826 N N . ASN A 1 394 ? -4.971 -11.619 -30.823 1.00 11.03 394 ASN A N 1
ATOM 2827 C CA . ASN A 1 394 ? -4.096 -11.042 -31.842 1.00 10.37 394 ASN A CA 1
ATOM 2828 C C . ASN A 1 394 ? -4.097 -11.901 -33.112 1.00 12.58 394 ASN A C 1
ATOM 2829 O O . ASN A 1 394 ? -4.256 -11.381 -34.193 1.00 12.38 394 ASN A O 1
ATOM 2834 N N . ASP A 1 395 ? -3.987 -13.197 -32.937 1.00 12.54 395 ASP A N 1
ATOM 2835 C CA . ASP A 1 395 ? -4.034 -14.132 -34.081 1.00 9.54 395 ASP A CA 1
ATOM 2836 C C . ASP A 1 395 ? -5.375 -14.120 -34.850 1.00 8.93 395 ASP A C 1
ATOM 2837 O O . ASP A 1 395 ? -5.397 -14.139 -36.045 1.00 11.89 395 ASP A O 1
ATOM 2842 N N . ILE A 1 396 ? -6.465 -14.097 -34.127 1.00 10.67 396 ILE A N 1
ATOM 2843 C CA . ILE A 1 396 ? -7.755 -14.098 -34.779 1.00 11.25 396 ILE A CA 1
ATOM 2844 C C . ILE A 1 396 ? -8.127 -12.764 -35.467 1.00 12.85 396 ILE A C 1
ATOM 2845 O O . ILE A 1 396 ? -8.912 -12.747 -36.322 1.00 11.82 396 ILE A O 1
ATOM 2850 N N . SER A 1 397 ? -7.501 -11.682 -35.029 1.00 11.64 397 SER A N 1
ATOM 2851 C CA . SER A 1 397 ? -7.738 -10.358 -35.643 1.00 12.71 397 SER A CA 1
ATOM 2852 C C . SER A 1 397 ? -7.191 -10.334 -37.069 1.00 12.63 397 SER A C 1
ATOM 2853 O O . SER A 1 397 ? -7.869 -10.009 -37.984 1.00 11.86 397 SER A O 1
ATOM 2856 N N . VAL A 1 398 ? -5.944 -10.770 -37.213 1.00 11.80 398 VAL A N 1
ATOM 2857 C CA . VAL A 1 398 ? -5.370 -10.871 -38.560 1.00 12.41 398 VAL A CA 1
ATOM 2858 C C . VAL A 1 398 ? -5.974 -12.074 -39.284 1.00 14.48 398 VAL A C 1
ATOM 2859 O O . VAL A 1 398 ? -6.145 -12.043 -40.451 1.00 15.41 398 VAL A O 1
ATOM 2863 N N . GLY A 1 399 ? -6.340 -13.093 -38.541 1.00 11.98 399 GLY A N 1
ATOM 2864 C CA . GLY A 1 399 ? -6.959 -14.254 -39.152 1.00 14.61 399 GLY A CA 1
ATOM 2865 C C . GLY A 1 399 ? -8.297 -13.994 -39.791 1.00 13.17 399 GLY A C 1
ATOM 2866 O O . GLY A 1 399 ? -8.584 -14.548 -40.824 1.00 13.29 399 GLY A O 1
ATOM 2867 N N . ILE A 1 400 ? -9.095 -13.188 -39.157 1.00 12.20 400 ILE A N 1
ATOM 2868 C CA . ILE A 1 400 ? -10.378 -12.816 -39.770 1.00 11.75 400 ILE A CA 1
ATOM 2869 C C . ILE A 1 400 ? -10.119 -12.051 -41.055 1.00 15.05 400 ILE A C 1
ATOM 2870 O O . ILE A 1 400 ? -10.694 -12.361 -42.090 1.00 15.30 400 ILE A O 1
ATOM 2875 N N . VAL A 1 401 ? -9.243 -11.065 -40.988 1.00 13.37 401 VAL A N 1
ATOM 2876 C CA . VAL A 1 401 ? -8.907 -10.247 -42.171 1.00 16.17 401 VAL A CA 1
ATOM 2877 C C . VAL A 1 401 ? -8.380 -11.090 -43.324 1.00 12.89 401 VAL A C 1
ATOM 2878 O O . VAL A 1 401 ? -8.750 -10.900 -44.465 1.00 14.17 401 VAL A O 1
ATOM 2882 N N . ASN A 1 402 ? -7.553 -12.071 -43.004 1.00 14.22 402 ASN A N 1
ATOM 2883 C CA . ASN A 1 402 ? -6.983 -12.917 -44.009 1.00 15.64 402 ASN A CA 1
ATOM 2884 C C . ASN A 1 402 ? -7.826 -14.107 -44.477 1.00 16.59 402 ASN A C 1
ATOM 2885 O O . ASN A 1 402 ? -7.440 -14.818 -45.373 1.00 19.88 402 ASN A O 1
ATOM 2890 N N . GLY A 1 403 ? -8.939 -14.351 -43.834 1.00 13.94 403 GLY A N 1
ATOM 2891 C CA . GLY A 1 403 ? -9.835 -15.435 -44.212 1.00 14.65 403 GLY A CA 1
ATOM 2892 C C . GLY A 1 403 ? -9.496 -16.791 -43.608 1.00 15.94 403 GLY A C 1
ATOM 2893 O O . GLY A 1 403 ? -10.019 -17.763 -44.030 1.00 18.07 403 GLY A O 1
ATOM 2894 N N . ASP A 1 404 ? -8.617 -16.817 -42.624 1.00 15.43 404 ASP A N 1
ATOM 2895 C CA . ASP A 1 404 ? -8.222 -18.067 -41.973 1.00 16.84 404 ASP A CA 1
ATOM 2896 C C . ASP A 1 404 ? -9.320 -18.597 -41.093 1.00 14.49 404 ASP A C 1
ATOM 2897 O O . ASP A 1 404 ? -9.543 -19.779 -41.018 1.00 15.60 404 ASP A O 1
ATOM 2902 N N . VAL A 1 405 ? -10.011 -17.696 -40.434 1.00 13.33 405 VAL A N 1
ATOM 2903 C CA . VAL A 1 405 ? -11.088 -18.046 -39.548 1.00 12.52 405 VAL A CA 1
ATOM 2904 C C . VAL A 1 405 ? -12.276 -17.120 -39.761 1.00 14.33 405 VAL A C 1
ATOM 2905 O O . VAL A 1 405 ? -12.121 -15.983 -40.129 1.00 14.98 405 VAL A O 1
ATOM 2909 N N . THR A 1 406 ? -13.456 -17.643 -39.554 1.00 14.04 406 THR A N 1
ATOM 2910 C CA . THR A 1 406 ? -14.645 -16.839 -39.616 1.00 14.02 406 THR A CA 1
ATOM 2911 C C . THR A 1 406 ? -14.852 -16.111 -38.286 1.00 13.41 406 THR A C 1
ATOM 2912 O O . THR A 1 406 ? -14.268 -16.460 -37.298 1.00 12.49 406 THR A O 1
ATOM 2916 N N . PRO A 1 407 ? -15.727 -15.069 -38.288 1.00 14.81 407 PRO A N 1
ATOM 2917 C CA . PRO A 1 407 ? -16.025 -14.442 -36.994 1.00 11.95 407 PRO A CA 1
ATOM 2918 C C . PRO A 1 407 ? -16.415 -15.398 -35.867 1.00 12.40 407 PRO A C 1
ATOM 2919 O O . PRO A 1 407 ? -16.036 -15.217 -34.739 1.00 12.93 407 PRO A O 1
ATOM 2923 N N . LYS A 1 408 ? -17.206 -16.387 -36.208 1.00 12.55 408 LYS A N 1
ATOM 2924 C CA . LYS A 1 408 ? -17.622 -17.358 -35.232 1.00 13.27 408 LYS A CA 1
ATOM 2925 C C . LYS A 1 408 ? -16.465 -18.237 -34.714 1.00 13.36 408 LYS A C 1
ATOM 2926 O O . LYS A 1 408 ? -16.328 -18.392 -33.535 1.00 12.82 408 LYS A O 1
ATOM 2932 N N . GLU A 1 409 ? -15.656 -18.733 -35.618 1.00 13.46 409 GLU A N 1
ATOM 2933 C CA . GLU A 1 409 ? -14.505 -19.532 -35.206 1.00 14.16 409 GLU A CA 1
ATOM 2934 C C . GLU A 1 409 ? -13.572 -18.688 -34.321 1.00 13.71 409 GLU A C 1
ATOM 2935 O O . GLU A 1 409 ? -13.132 -19.140 -33.292 1.00 13.25 409 GLU A O 1
ATOM 2941 N N . ALA A 1 410 ? -13.337 -17.457 -34.711 1.00 12.42 410 ALA A N 1
ATOM 2942 C CA . ALA A 1 410 ? -12.472 -16.569 -33.959 1.00 11.77 410 ALA A CA 1
ATOM 2943 C C . ALA A 1 410 ? -12.960 -16.375 -32.524 1.00 12.24 410 ALA A C 1
ATOM 2944 O O . ALA A 1 410 ? -12.214 -16.563 -31.614 1.00 12.19 410 ALA A O 1
ATOM 2946 N N . ALA A 1 411 ? -14.232 -16.052 -32.357 1.00 12.29 411 ALA A N 1
ATOM 2947 C CA . ALA A 1 411 ? -14.822 -15.831 -31.027 1.00 14.10 411 ALA A CA 1
ATOM 2948 C C . ALA A 1 411 ? -14.759 -17.076 -30.167 1.00 11.99 411 ALA A C 1
ATOM 2949 O O . ALA A 1 411 ? -14.489 -17.005 -29.006 1.00 11.15 411 ALA A O 1
ATOM 2951 N N . GLU A 1 412 ? -15.003 -18.222 -30.800 1.00 12.94 412 GLU A N 1
ATOM 2952 C CA . GLU A 1 412 ? -14.952 -19.507 -30.105 1.00 13.09 412 GLU A CA 1
ATOM 2953 C C . GLU A 1 412 ? -13.547 -19.830 -29.608 1.00 13.09 412 GLU A C 1
ATOM 2954 O O . GLU A 1 412 ? -13.381 -20.280 -28.512 1.00 12.71 412 GLU A O 1
ATOM 2960 N N . GLN A 1 413 ? -12.533 -19.492 -30.395 1.00 12.61 413 GLN A N 1
ATOM 2961 C CA . GLN A 1 413 ? -11.161 -19.711 -29.971 1.00 12.26 413 GLN A CA 1
ATOM 2962 C C . GLN A 1 413 ? -10.791 -18.921 -28.758 1.00 12.61 413 GLN A C 1
ATOM 2963 O O . GLN A 1 413 ? -10.190 -19.420 -27.861 1.00 11.76 413 GLN A O 1
ATOM 2969 N N . VAL A 1 414 ? -11.182 -17.657 -28.747 1.00 11.08 414 VAL A N 1
ATOM 2970 C CA . VAL A 1 414 ? -10.927 -16.799 -27.607 1.00 13.14 414 VAL A CA 1
ATOM 2971 C C . VAL A 1 414 ? -11.567 -17.336 -26.342 1.00 11.15 414 VAL A C 1
ATOM 2972 O O . VAL A 1 414 ? -10.950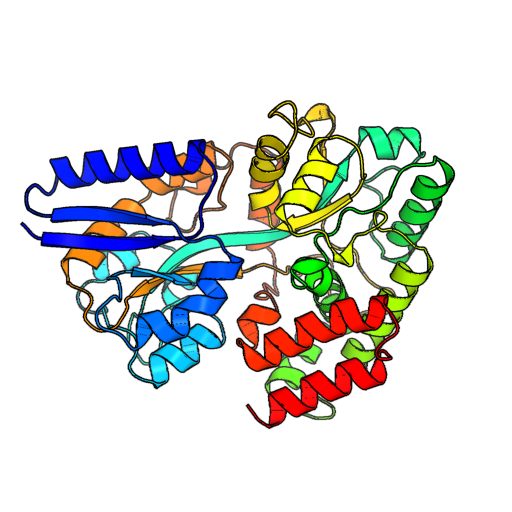 -17.448 -25.355 1.00 11.37 414 VAL A O 1
ATOM 2976 N N . GLN A 1 415 ? -12.840 -17.644 -26.440 1.00 12.97 415 GLN A N 1
ATOM 2977 C CA . GLN A 1 415 ? -13.557 -18.200 -25.314 1.00 12.06 415 GLN A CA 1
ATOM 2978 C C . GLN A 1 415 ? -12.951 -19.483 -24.772 1.00 12.61 415 GLN A C 1
ATOM 2979 O O . GLN A 1 415 ? -12.855 -19.659 -23.605 1.00 12.21 415 GLN A O 1
ATOM 2985 N N . GLU A 1 416 ? -12.558 -20.359 -25.672 1.00 12.05 416 GLU A N 1
ATOM 2986 C CA . GLU A 1 416 ? -12.039 -21.645 -25.250 1.00 13.55 416 GLU A CA 1
ATOM 2987 C C . GLU A 1 416 ? -10.692 -21.496 -24.537 1.00 16.15 416 GLU A C 1
ATOM 2988 O O . GLU A 1 416 ? -10.467 -22.082 -23.534 1.00 13.36 416 GLU A O 1
ATOM 2994 N N . ALA A 1 417 ? -9.839 -20.640 -25.068 1.00 12.24 417 ALA A N 1
ATOM 2995 C CA . ALA A 1 417 ? -8.563 -20.363 -24.440 1.00 12.57 417 ALA A CA 1
ATOM 2996 C C . ALA A 1 417 ? -8.769 -19.668 -23.099 1.00 12.47 417 ALA A C 1
ATOM 2997 O O . ALA A 1 417 ? -8.100 -19.946 -22.153 1.00 10.80 417 ALA A O 1
ATOM 2999 N N . TRP A 1 418 ? -9.744 -18.760 -23.043 1.00 10.76 418 TRP A N 1
ATOM 3000 C CA . TRP A 1 418 ? -10.019 -18.068 -21.815 1.00 12.76 418 TRP A CA 1
ATOM 3001 C C . TRP A 1 418 ? -10.561 -19.038 -20.725 1.00 11.34 418 TRP A C 1
ATOM 3002 O O . TRP A 1 418 ? -10.137 -18.991 -19.620 1.00 10.65 418 TRP A O 1
ATOM 3013 N N . GLU A 1 419 ? -11.482 -19.902 -21.138 1.00 12.76 419 GLU A N 1
ATOM 3014 C CA . GLU A 1 419 ? -12.014 -20.847 -20.159 1.00 13.10 419 GLU A CA 1
ATOM 3015 C C . GLU A 1 419 ? -10.907 -21.724 -19.578 1.00 14.19 419 GLU A C 1
ATOM 3016 O O . GLU A 1 419 ? -10.909 -22.033 -18.376 1.00 12.89 419 GLU A O 1
ATOM 3022 N N . MET A 1 420 ? -9.941 -22.115 -20.408 1.00 13.77 420 MET A N 1
ATOM 3023 C CA . MET A 1 420 ? -8.829 -22.909 -19.902 1.00 14.37 420 MET A CA 1
ATOM 3024 C C . MET A 1 420 ? -7.915 -22.090 -18.998 1.00 16.32 420 MET A C 1
ATOM 3025 O O . MET A 1 420 ? -7.377 -22.614 -18.017 1.00 12.18 420 MET A O 1
ATOM 3030 N N . ARG A 1 421 ? -7.702 -20.833 -19.303 1.00 13.44 421 ARG A N 1
ATOM 3031 C CA . ARG A 1 421 ? -6.925 -19.959 -18.443 1.00 12.94 421 ARG A CA 1
ATOM 3032 C C . ARG A 1 421 ? -7.567 -19.781 -17.043 1.00 15.07 421 ARG A C 1
ATOM 3033 O O . ARG A 1 421 ? -6.926 -19.949 -16.050 1.00 14.03 421 ARG A O 1
#

Foldseek 3Di:
DEEAEEEEADDFPLLVVLLVVLQVVLCVVVVVYHYHYHHDHPVRCVVCVVVQLVDPNHGQKYKAQQADVLVVCVVVQFFDFPLVLCPLLCVWFAPVQQVSQDDPSGRFWGFWFWKFWFKKFFQVLCVLLVHDVVPPAELVSVLVSLVSSVVSVAQAAQAQQQVLLQLLLQLVVQLCQAENPVLQVCLLVLHDVRLLDDSSLRSLVSLLVSLVSVRYDPPNNVGHPLNSLQCQQQRRYTIGGGMQQSCQSSLCSHPNSGGRDPVGIDTDFDHHYVNGPHDSLATEIGTMTMGGTPPNDSVNSVSVSSCLGLVNLLSCLLVRRHDHRTPPSNVSPPDVVRVVRNVSCVPHPHYHYRPLRNQDVFLSVLSSVVSVCSSVVVDRSSRSSNVSSVRSVVD

Organism: NCBI:txid990268

Solvent-accessible surface area: 15936 Å² total; per-residue (Å²): 131,53,49,0,66,0,7,4,29,20,71,12,76,87,0,40,32,14,0,101,87,9,10,159,57,0,50,82,132,20,92,90,17,73,15,72,47,47,102,36,77,28,57,29,0,56,80,106,5,68,106,29,2,149,25,171,124,57,5,9,0,3,7,8,35,6,32,6,37,10,103,69,37,11,146,69,39,40,5,44,43,3,71,69,104,1,78,60,0,65,132,30,0,36,83,69,2,5,100,41,0,74,46,129,50,88,1,23,0,0,0,3,15,26,5,1,0,0,0,2,5,0,78,118,15,2,175,114,15,54,20,86,7,124,56,11,106,48,3,76,75,0,8,60,3,0,92,89,0,87,91,41,71,18,38,5,0,1,3,0,0,43,32,78,20,2,0,0,2,1,0,0,1,0,3,2,1,12,7,2,83,112,28,14,52,32,0,58,125,47,105,82,105,7,0,27,12,161,13,4,44,68,0,0,86,20,0,103,105,0,16,80,37,136,0,19,16,125,56,38,64,83,6,17,26,22,117,0,0,7,41,0,1,41,59,127,0,0,0,2,4,0,0,2,47,0,23,23,39,4,20,40,70,2,134,84,122,130,2,3,57,74,97,30,4,4,22,16,46,2,5,55,10,159,84,26,60,14,46,23,57,10,6,0,3,12,39,3,0,0,0,0,0,98,60,10,51,65,49,0,1,91,0,0,37,40,0,0,32,65,112,5,0,13,87,0,3,97,47,32,17,6,8,16,9,6,112,36,0,91,107,2,8,155,26,104,34,1,64,86,0,9,101,19,26,93,85,9,156,11,122,18,37,8,0,16,18,14,0,1,76,103,0,0,25,29,0,18,71,3,0,11,5,6,23,71,62,108,26,67,6,130,79,0,0,62,78,0,27,99,24,31,109,163,116

B-factor: mean 17.38, std 5.82, range [6.13, 44.59]

Sequence (395 aa):
DTTVRMMHIETDPNVLGVWEEIAKDFEAKNPDIKVNLEFLENEAFKAKLPTLLQSQQKPDLFYSWGGGNFQVRAESGLLEDMEGYSATLNQELSAAGMNAFKIDGKQYGAPYMVSQVGFWYNKKLFKQAGIDGESIQTWDEFLTAIEKLKAAGITPIAVGGADKWPMHFYWSYLAMRAGGQEAFAAAMQDQGDGFAGEAFVRAGEELKRLAALEPFQPGFMAAGYGESAGLFGDYKAAIHLMGDWDYNFQAQQAVDKKGVVDSDLGFMNFPVLKGGAGAGSDTLGGINGFAFAKGAKPEAAKWLEFFLNENSQTKLAEIDQIIPVAKGADKGLKNPFKQKISQTISSAQWHQVFFDQALGADVGGVVNDISVGIVNGDVTPKEAAEQVQEAWEMR

InterPro domains:
  IPR006059 Bacterial-type extracellular solute-binding protein [PF01547] (44-338)